Protein 1W99 (pdb70)

Secondary structure (DSSP, 8-state):
-----TT-TTS--SSHHHHHHHHHHHHHHHHHHHHHHHHHHHHHHHHHHHHHSTT-HHHHHHHHHHHHHHHHHHHHHHHHHHSSTT-TTTTHHHHHHHHHHHHHHHHHHHHTHHHH-SS--THHHHHHHHHHHHHHHHHHHHHHHHHHHHHHHTSTT--HHHHHHHHHHHIIIIIHHHTTGGGG-TTTSPPPSS-TT--PPPP---EEEEEE--SS--S-HHHHHHHHSPPS---EEEEEEEEEEE-SSGGG--EEEEEEEEEETT--PPEE---EE--STTEEEEEEEE--S-EEEEEEEEEETTEEEEEEEEEEETTS-EEEEE---SSPPSSEEEEEEE-BS-TTSTT---TTTB-EEEEEEEEEEEETTEEEEEEEEEETTS-TT-EE-SSSPEEEEGGG-SEE-TTEEEE---SSSSS-EEEE-BSSS-B--EEEEEEE---SSS-EEEEEEEEEEESS--EEEEEEEETTEEEEEEEE-------GGGPPPS---GGG-EEEEEE-SSS-EEE-TT-EEEEEEEESS--TT--EEEEEEEEEE--HHHHHH-

Solvent-accessible surface area: 24661 Å² total; per-residue (Å²): 175,29,135,147,32,79,4,8,54,74,16,91,37,75,58,121,136,47,30,78,71,10,27,138,17,72,89,34,4,91,55,62,18,92,64,0,90,71,64,34,88,70,11,68,86,73,29,64,38,1,90,179,84,46,133,37,107,81,75,44,73,34,0,51,67,4,17,85,97,0,19,58,50,0,51,96,5,0,55,87,1,12,97,44,127,38,47,18,3,13,5,0,20,27,0,0,70,0,1,16,43,1,0,54,8,4,8,29,2,22,49,6,18,102,86,20,32,157,90,140,93,63,6,77,134,45,35,83,40,5,40,104,34,5,74,60,0,6,50,27,1,28,62,39,21,56,88,0,11,60,64,11,107,119,126,92,138,12,52,2,59,63,6,3,49,4,46,37,48,0,13,61,58,0,18,13,18,2,4,44,3,4,2,3,8,16,122,64,5,80,23,44,155,165,44,34,111,114,66,11,55,5,6,18,11,32,31,6,23,9,9,10,18,27,103,115,10,125,58,61,14,78,38,0,39,72,24,0,15,36,124,68,50,14,7,4,28,20,92,30,0,2,0,23,0,10,35,86,119,114,79,60,42,1,0,3,0,0,50,0,0,23,9,54,0,39,33,130,50,93,50,90,15,51,78,50,37,49,47,51,194,10,8,75,82,52,34,110,24,145,9,118,16,64,3,14,24,0,1,0,8,0,0,54,99,82,32,0,45,0,11,61,0,14,0,55,21,69,76,65,68,94,15,32,0,59,0,93,19,75,97,102,24,164,34,66,99,69,42,52,20,2,23,25,102,50,160,126,46,82,80,82,0,61,62,133,26,31,25,3,11,5,2,8,1,22,5,20,65,44,95,136,10,7,3,14,0,1,0,2,0,4,33,104,52,7,23,71,68,2,67,0,70,40,113,39,20,3,5,1,11,0,4,1,0,27,83,44,26,96,14,8,92,12,11,128,7,16,22,8,10,8,13,35,0,0,0,0,27,9,89,50,134,67,9,0,70,0,40,0,37,0,55,3,14,138,20,157,60,122,78,79,33,1,2,0,20,0,8,1,0,0,22,26,97,6,58,1,61,0,22,3,44,10,126,76,87,70,92,52,40,78,38,46,4,76,54,12,12,92,46,110,135,63,114,40,6,102,68,2,97,25,99,20,9,94,36,49,58,14,6,49,14,126,92,8,0,118,0,18,29,73,56,74,0,26,0,3,0,38,4,83,141,12,81,73,93,27,13,0,0,0,5,6,0,0,0,17,17,39,68,120,44,41,80,102,142,93

Foldseek 3Di:
DADDDLQLVLAPPPDPVRSVVVSVVVVVLVVLVVVLVVLVVQLVVLVVVCVVPVPPPVSLVSNVVSLVVSLVSLVVSLCVQCPPPSCVRVSLLVSLVSLLVNLLSLLVCLLCVQSSDPVGPPCVVSLVVSVVSLQVSVVSLLVSLVVSLVCQQPDVLRALQSSLVSVQVSCVRHLVSLQCSVQSNCLVFPAFPVDRVDTADAFQQAKGKDKFDQPPDSDHNVRCCPQFDDDFAQRKAFFKKWWKWQAPDQQLTFTFKMKTWIAFFPDPDIDIGDIFGDCDPSIGTDDMDTQPAWFAKKKWKFAVVVTQLTAKMWTQGLVGDIDMDGSNRPPDDPRIDMGMAHPFPDPVQGRDHDSPTGFWTWGDKHWHDPDVSGTMIMTIIGTPSDDSAQEDDQRGKHKFFLSSFRDKDPQKDWDFEQSNNSTIWIKWADPQPFTIKTKHKHWYAADDDQWFFKWKKFWKAKQAFFKKWKWKDFPNDIDIFIDTDHHLDDDPVLDPDNHDGPSRIDMDIRAALVRTDIGGHGTIMMIMMTTDSDGRSIMMMTGIMIIGGRDPVRNVSD

B-factor: mean 27.22, std 11.44, range [9.84, 88.07]

CATH classification: 1.20.190.10 (+2 more: 2.60.120.260, 2.100.10.10)

Radius of gyration: 25.68 Å; Cα contacts (8 Å, |Δi|>4): 1258; chains: 1; bounding box: 57×52×69 Å

Structure (mmCIF, N/CA/C/O backbone):
data_1W99
#
_entry.id   1W99
#
_cell.length_a   185.800
_cell.length_b   185.800
_cell.length_c   187.900
_cell.angle_alpha   90.00
_cell.angle_beta   90.00
_cell.angle_gamma   120.00
#
_symmetry.space_group_name_H-M   'H 3 2'
#
loop_
_entity.id
_entity.type
_entity.pdbx_description
1 polymer 'PESTICIDIAL CRYSTAL PROTEIN CRY4BA'
2 non-polymer 'BROMIDE ION'
3 non-polymer 'HEXAETHYLENE GLYCOL'
4 water water
#
loop_
_atom_site.group_PDB
_atom_site.id
_atom_site.type_symbol
_atom_site.label_atom_id
_atom_site.label_alt_id
_atom_site.label_comp_id
_atom_site.label_asym_id
_atom_site.label_entity_id
_atom_site.label_seq_id
_atom_site.pdbx_PDB_ins_code
_atom_site.Cartn_x
_atom_site.Cartn_y
_atom_site.Cartn_z
_atom_site.occupancy
_atom_site.B_iso_or_equiv
_atom_site.auth_seq_id
_atom_site.auth_comp_id
_atom_site.auth_asym_id
_atom_site.auth_atom_id
_atom_site.pdbx_PDB_model_num
ATOM 1 N N . THR A 1 1 ? 7.730 114.857 44.154 1.00 68.55 84 THR A N 1
ATOM 2 C CA . THR A 1 1 ? 9.203 114.826 44.387 1.00 68.42 84 THR A CA 1
ATOM 3 C C . THR A 1 1 ? 9.531 114.477 45.839 1.00 67.91 84 THR A C 1
ATOM 4 O O . THR A 1 1 ? 9.991 115.323 46.605 1.00 67.73 84 THR A O 1
ATOM 8 N N . PRO A 1 2 ? 9.288 113.217 46.236 1.00 67.42 85 PRO A N 1
ATOM 9 C CA . PRO A 1 2 ? 9.555 112.744 47.599 1.00 66.83 85 PRO A CA 1
ATOM 10 C C . PRO A 1 2 ? 11.040 112.812 47.943 1.00 65.97 85 PRO A C 1
ATOM 11 O O . PRO A 1 2 ? 11.895 112.584 47.086 1.00 65.62 85 PRO A O 1
ATOM 15 N N . GLU A 1 3 ? 11.340 113.121 49.200 1.00 65.02 86 GLU A N 1
ATOM 16 C CA . GLU A 1 3 ? 12.722 113.208 49.655 1.00 63.81 86 GLU A CA 1
ATOM 17 C C . GLU A 1 3 ? 13.317 111.814 49.824 1.00 61.59 86 GLU A C 1
ATOM 18 O O . GLU A 1 3 ? 12.628 110.879 50.231 1.00 61.98 86 GLU A O 1
ATOM 24 N N . ARG A 1 4 ? 14.602 111.687 49.512 1.00 58.54 87 ARG A N 1
ATOM 25 C CA . ARG A 1 4 ? 15.303 110.413 49.616 1.00 55.20 87 ARG A CA 1
ATOM 26 C C . ARG A 1 4 ? 16.399 110.464 50.678 1.00 51.69 87 ARG A C 1
ATOM 27 O O . ARG A 1 4 ? 17.169 111.424 50.741 1.00 51.80 87 ARG A O 1
ATOM 35 N N . VAL A 1 5 ? 16.464 109.430 51.513 1.00 46.55 88 VAL A N 1
ATOM 36 C CA . VAL A 1 5 ? 17.475 109.363 52.564 1.00 41.35 88 VAL A CA 1
ATOM 37 C C . VAL A 1 5 ? 18.356 108.123 52.390 1.00 38.01 88 VAL A C 1
ATOM 38 O O . VAL A 1 5 ? 17.899 107.082 51.913 1.00 35.50 88 VAL A O 1
ATOM 42 N N . TRP A 1 6 ? 19.620 108.248 52.785 1.00 33.51 89 TRP A N 1
ATOM 43 C CA . TRP A 1 6 ? 20.601 107.172 52.654 1.00 31.56 89 TRP A CA 1
ATOM 44 C C . TRP A 1 6 ? 20.176 105.784 53.127 1.00 30.43 89 TRP A C 1
ATOM 45 O O . TRP A 1 6 ? 20.626 104.778 52.571 1.00 30.20 89 TRP A O 1
ATOM 56 N N . ASN A 1 7 ? 19.321 105.716 54.144 1.00 28.09 90 ASN A N 1
ATOM 57 C CA . ASN A 1 7 ? 18.905 104.419 54.671 1.00 27.24 90 ASN A CA 1
ATOM 58 C C . ASN A 1 7 ? 17.475 103.989 54.348 1.00 27.20 90 ASN A C 1
ATOM 59 O O . ASN A 1 7 ? 16.858 103.251 55.119 1.00 26.23 90 ASN A O 1
ATOM 64 N N . ASP A 1 8 ? 16.953 104.427 53.206 1.00 27.17 91 ASP A N 1
ATOM 65 C CA . ASP A 1 8 ? 15.594 104.052 52.823 1.00 27.45 91 ASP A CA 1
ATOM 66 C C . ASP A 1 8 ? 15.573 102.950 51.767 1.00 27.64 91 ASP A C 1
ATOM 67 O O . ASP A 1 8 ? 14.506 102.584 51.275 1.00 26.55 91 ASP A O 1
ATOM 72 N N . PHE A 1 9 ? 16.742 102.406 51.433 1.00 27.61 92 PHE A N 1
ATOM 73 C CA . PHE A 1 9 ? 16.817 101.387 50.390 1.00 27.78 92 PHE A CA 1
ATOM 74 C C . PHE A 1 9 ? 16.108 100.059 50.634 1.00 28.94 92 PHE A C 1
ATOM 75 O O . PHE A 1 9 ? 15.951 99.267 49.701 1.00 29.41 92 PHE A O 1
ATOM 83 N N . MET A 1 10 ? 15.670 99.802 51.864 1.00 28.35 93 MET A N 1
ATOM 84 C CA . MET A 1 10 ? 14.958 98.559 52.137 1.00 28.82 93 MET A CA 1
ATOM 85 C C . MET A 1 10 ? 13.448 98.738 51.980 1.00 29.98 93 MET A C 1
ATOM 86 O O . MET A 1 10 ? 12.686 97.776 52.087 1.00 29.60 93 MET A O 1
ATOM 91 N N . THR A 1 11 ? 13.022 99.973 51.729 1.00 30.19 94 THR A N 1
ATOM 92 C CA . THR A 1 11 ? 11.605 100.256 51.505 1.00 31.47 94 THR A CA 1
ATOM 93 C C . THR A 1 11 ? 11.434 100.209 49.990 1.00 33.12 94 THR A C 1
ATOM 94 O O . THR A 1 11 ? 12.425 100.144 49.261 1.00 33.05 94 THR A O 1
ATOM 98 N N . ASN A 1 12 ? 10.195 100.235 49.508 1.00 34.46 95 ASN A N 1
ATOM 99 C CA . ASN A 1 12 ? 9.967 100.210 48.068 1.00 36.49 95 ASN A CA 1
ATOM 100 C C . ASN A 1 12 ? 10.206 101.617 47.533 1.00 37.12 95 ASN A C 1
ATOM 101 O O . ASN A 1 12 ? 9.391 102.518 47.739 1.00 37.03 95 ASN A O 1
ATOM 106 N N . THR A 1 13 ? 11.329 101.802 46.847 1.00 36.59 96 THR A N 1
ATOM 107 C CA . THR A 1 13 ? 11.688 103.104 46.303 1.00 37.66 96 THR A CA 1
ATOM 108 C C . THR A 1 13 ? 11.580 103.147 44.781 1.00 38.04 96 THR A C 1
ATOM 109 O O . THR A 1 13 ? 12.002 104.115 44.148 1.00 38.20 96 THR A O 1
ATOM 113 N N . GLY A 1 14 ? 11.009 102.096 44.202 1.00 38.49 97 GLY A N 1
ATOM 114 C CA . GLY A 1 14 ? 10.876 102.029 42.759 1.00 38.35 97 GLY A CA 1
ATOM 115 C C . GLY A 1 14 ? 9.794 102.905 42.155 1.00 37.65 97 GLY A C 1
ATOM 116 O O . GLY A 1 14 ? 9.788 103.128 40.943 1.00 38.62 97 GLY A O 1
ATOM 117 N N . ASN A 1 15 ? 8.880 103.408 42.981 1.00 35.33 98 ASN A N 1
ATOM 118 C CA . ASN A 1 15 ? 7.805 104.249 42.469 1.00 32.50 98 ASN A CA 1
ATOM 119 C C . ASN A 1 15 ? 7.476 105.436 43.370 1.00 31.20 98 ASN A C 1
ATOM 120 O O . ASN A 1 15 ? 7.785 105.437 44.565 1.00 29.93 98 ASN A O 1
ATOM 125 N N A LEU A 1 16 ? 6.843 106.448 42.788 0.50 30.00 99 LEU A N 1
ATOM 126 N N B LEU A 1 16 ? 6.833 106.436 42.776 0.50 29.81 99 LEU A N 1
ATOM 127 C CA A LEU A 1 16 ? 6.485 107.658 43.519 0.50 29.45 99 LEU A CA 1
ATOM 128 C CA B LEU A 1 16 ? 6.451 107.664 43.465 0.50 29.24 99 LEU A CA 1
ATOM 129 C C A LEU A 1 16 ? 5.480 107.427 44.642 0.50 28.37 99 LEU A C 1
ATOM 130 C C B LEU A 1 16 ? 5.470 107.442 44.616 0.50 28.13 99 LEU A C 1
ATOM 131 O O A LEU A 1 16 ? 5.550 108.077 45.686 0.50 27.12 99 LEU A O 1
ATOM 132 O O B LEU A 1 16 ? 5.553 108.106 45.651 0.50 26.76 99 LEU A O 1
ATOM 141 N N . ILE A 1 17 ? 4.543 106.509 44.434 1.00 27.12 100 ILE A N 1
ATOM 142 C CA . ILE A 1 17 ? 3.546 106.225 45.455 1.00 26.48 100 ILE A CA 1
ATOM 143 C C . ILE A 1 17 ? 4.185 105.740 46.753 1.00 24.73 100 ILE A C 1
ATOM 144 O O . ILE A 1 17 ? 3.938 106.300 47.820 1.00 23.09 100 ILE A O 1
ATOM 149 N N . ASP A 1 18 ? 5.014 104.706 46.668 1.00 23.20 101 ASP A N 1
ATOM 150 C CA . ASP A 1 18 ? 5.661 104.185 47.864 1.00 23.96 101 ASP A CA 1
ATOM 151 C C . ASP A 1 18 ? 6.602 105.205 48.490 1.00 23.66 101 ASP A C 1
ATOM 152 O O . ASP A 1 18 ? 6.690 105.303 49.713 1.00 23.57 101 ASP A O 1
ATOM 157 N N . GLN A 1 19 ? 7.305 105.965 47.656 1.00 23.10 102 GLN A N 1
ATOM 158 C CA . GLN A 1 19 ? 8.219 106.981 48.160 1.00 23.50 102 GLN A CA 1
ATOM 159 C C . GLN A 1 19 ? 7.461 108.043 48.954 1.00 23.46 102 GLN A C 1
ATOM 160 O O . GLN A 1 19 ? 7.964 108.568 49.947 1.00 23.03 102 GLN A O 1
ATOM 166 N N . THR A 1 20 ? 6.248 108.356 48.514 1.00 22.57 103 THR A N 1
ATOM 167 C CA . THR A 1 20 ? 5.450 109.366 49.195 1.00 22.06 103 THR A CA 1
ATOM 168 C C . THR A 1 20 ? 4.979 108.866 50.553 1.00 20.85 103 THR A C 1
ATOM 169 O O . THR A 1 20 ? 4.942 109.625 51.522 1.00 21.15 103 THR A O 1
ATOM 173 N N . VAL A 1 21 ? 4.619 107.590 50.629 1.00 20.30 104 VAL A N 1
ATOM 174 C CA . VAL A 1 21 ? 4.183 107.021 51.896 1.00 20.58 104 VAL A CA 1
ATOM 175 C C . VAL A 1 21 ? 5.379 106.974 52.844 1.00 19.66 104 VAL A C 1
ATOM 176 O O . VAL A 1 21 ? 5.256 107.254 54.036 1.00 19.67 104 VAL A O 1
ATOM 180 N N . THR A 1 22 ? 6.545 106.627 52.308 1.00 19.99 105 THR A N 1
ATOM 181 C CA . THR A 1 22 ? 7.747 106.566 53.126 1.00 19.88 105 THR A CA 1
ATOM 182 C C . THR A 1 22 ? 8.067 107.949 53.688 1.00 20.69 105 THR A C 1
ATOM 183 O O . THR A 1 22 ? 8.513 108.075 54.828 1.00 19.92 105 THR A O 1
ATOM 187 N N . ALA A 1 23 ? 7.831 108.985 52.888 1.00 20.65 106 ALA A N 1
ATOM 188 C CA . ALA A 1 23 ? 8.091 110.352 53.330 1.00 21.12 106 ALA A CA 1
ATOM 189 C C . ALA A 1 23 ? 7.177 110.672 54.509 1.00 20.73 106 ALA A C 1
ATOM 190 O O . ALA A 1 23 ? 7.582 111.346 55.457 1.00 19.36 106 ALA A O 1
ATOM 192 N N . TYR A 1 24 ? 5.941 110.184 54.452 1.00 19.85 107 TYR A N 1
ATOM 193 C CA . TYR A 1 24 ? 5.005 110.420 55.543 1.00 19.26 107 TYR A CA 1
ATOM 194 C C . TYR A 1 24 ? 5.471 109.705 56.813 1.00 19.44 107 TYR A C 1
ATOM 195 O O . TYR A 1 24 ? 5.393 110.254 57.913 1.00 18.01 107 TYR A O 1
ATOM 204 N N . VAL A 1 25 ? 5.946 108.472 56.662 1.00 18.75 108 VAL A N 1
ATOM 205 C CA . VAL A 1 25 ? 6.422 107.711 57.810 1.00 18.36 108 VAL A CA 1
ATOM 206 C C . VAL A 1 25 ? 7.514 108.487 58.537 1.00 17.35 108 VAL A C 1
ATOM 207 O O . VAL A 1 25 ? 7.549 108.524 59.766 1.00 17.39 108 VAL A O 1
ATOM 211 N N . ARG A 1 26 ? 8.403 109.111 57.771 1.00 18.13 109 ARG A N 1
ATOM 212 C CA . ARG A 1 26 ? 9.492 109.887 58.353 1.00 19.04 109 ARG A CA 1
ATOM 213 C C . ARG A 1 26 ? 8.954 111.120 59.074 1.00 18.82 109 ARG A C 1
ATOM 214 O O . ARG A 1 26 ? 9.415 111.470 60.156 1.00 17.39 109 ARG A O 1
ATOM 222 N N . THR A 1 27 ? 7.974 111.773 58.462 1.00 17.84 110 THR A N 1
ATOM 223 C CA . THR A 1 27 ? 7.381 112.974 59.039 1.00 18.92 110 THR A CA 1
ATOM 224 C C . THR A 1 27 ? 6.641 112.654 60.333 1.00 18.06 110 THR A C 1
ATOM 225 O O . THR A 1 27 ? 6.735 113.394 61.316 1.00 17.46 110 THR A O 1
ATOM 229 N N . ASP A 1 28 ? 5.908 111.549 60.337 1.00 17.21 111 ASP A N 1
ATOM 230 C CA . ASP A 1 28 ? 5.188 111.138 61.533 1.00 17.38 111 ASP A CA 1
ATOM 231 C C . ASP A 1 28 ? 6.189 110.750 62.622 1.00 17.01 111 ASP A C 1
ATOM 232 O O . ASP A 1 28 ? 5.997 111.060 63.796 1.00 15.58 111 ASP A O 1
ATOM 237 N N . ALA A 1 29 ? 7.270 110.084 62.231 1.00 17.04 112 ALA A N 1
ATOM 238 C CA . ALA A 1 29 ? 8.283 109.681 63.202 1.00 15.93 112 ALA A CA 1
ATOM 239 C C . ALA A 1 29 ? 8.891 110.908 63.886 1.00 16.28 112 ALA A C 1
ATOM 240 O O . ALA A 1 29 ? 9.118 110.902 65.096 1.00 16.59 112 ALA A O 1
ATOM 242 N N . ASN A 1 30 ? 9.164 111.957 63.117 1.00 16.38 113 ASN A N 1
ATOM 243 C CA . ASN A 1 30 ? 9.731 113.161 63.711 1.00 17.48 113 ASN A CA 1
ATOM 244 C C . ASN A 1 30 ? 8.740 113.793 64.681 1.00 17.09 113 ASN A C 1
ATOM 245 O O . ASN A 1 30 ? 9.134 114.317 65.723 1.00 17.27 113 ASN A O 1
ATOM 250 N N . ALA A 1 31 ? 7.453 113.742 64.347 1.00 16.80 114 ALA A N 1
ATOM 251 C CA . ALA A 1 31 ? 6.439 114.307 65.233 1.00 15.95 114 ALA A CA 1
ATOM 252 C C . ALA A 1 31 ? 6.407 113.505 66.532 1.00 16.15 114 ALA A C 1
ATOM 253 O O . ALA A 1 31 ? 6.293 114.071 67.617 1.00 16.04 114 ALA A O 1
ATOM 255 N N . LYS A 1 32 ? 6.513 112.182 66.422 1.00 16.18 115 LYS A N 1
ATOM 256 C CA . LYS A 1 32 ? 6.520 111.338 67.609 1.00 16.03 115 LYS A CA 1
ATOM 257 C C . LYS A 1 32 ? 7.740 111.661 68.473 1.00 17.30 115 LYS A C 1
ATOM 258 O O . LYS A 1 32 ? 7.665 111.619 69.696 1.00 15.77 115 LYS A O 1
ATOM 264 N N . MET A 1 33 ? 8.864 111.989 67.840 1.00 17.88 116 MET A N 1
ATOM 265 C CA . MET A 1 33 ? 10.065 112.319 68.602 1.00 18.77 116 MET A CA 1
ATOM 266 C C . MET A 1 33 ? 9.886 113.659 69.317 1.00 17.19 116 MET A C 1
ATOM 267 O O . MET A 1 33 ? 10.368 113.839 70.432 1.00 17.16 116 MET A O 1
ATOM 272 N N . THR A 1 34 ? 9.192 114.599 68.678 1.00 17.03 117 THR A N 1
ATOM 273 C CA . THR A 1 34 ? 8.951 115.894 69.309 1.00 16.97 117 THR A CA 1
ATOM 274 C C . THR A 1 34 ? 8.074 115.687 70.545 1.00 17.23 117 THR A C 1
ATOM 275 O O . THR A 1 34 ? 8.235 116.374 71.556 1.00 16.96 117 THR A O 1
ATOM 279 N N . VAL A 1 35 ? 7.150 114.731 70.466 1.00 16.85 118 VAL A N 1
ATOM 280 C CA . VAL A 1 35 ? 6.289 114.410 71.603 1.00 16.24 118 VAL A CA 1
ATOM 281 C C . VAL A 1 35 ? 7.169 113.817 72.713 1.00 17.13 118 VAL A C 1
ATOM 282 O O . VAL A 1 35 ? 7.042 114.172 73.880 1.00 16.79 118 VAL A O 1
ATOM 286 N N . VAL A 1 36 ? 8.064 112.910 72.332 1.00 17.63 119 VAL A N 1
ATOM 287 C CA . VAL A 1 36 ? 8.988 112.295 73.280 1.00 17.26 119 VAL A CA 1
ATOM 288 C C . VAL A 1 36 ? 9.789 113.374 74.004 1.00 17.11 119 VAL A C 1
ATOM 289 O O . VAL A 1 36 ? 9.933 113.345 75.225 1.00 17.23 119 VAL A O 1
ATOM 293 N N . LYS A 1 37 ? 10.312 114.329 73.245 1.00 16.97 120 LYS A N 1
ATOM 294 C CA . LYS A 1 37 ? 11.099 115.396 73.847 1.00 18.56 120 LYS A CA 1
ATOM 295 C C . LYS A 1 37 ? 10.260 116.262 74.782 1.00 19.11 120 LYS A C 1
ATOM 296 O O . LYS A 1 37 ? 10.766 116.762 75.788 1.00 17.59 120 LYS A O 1
ATOM 302 N N . ASP A 1 38 ? 8.980 116.442 74.467 1.00 17.26 121 ASP A N 1
ATOM 303 C CA . ASP A 1 38 ? 8.138 117.238 75.354 1.00 17.32 121 ASP A CA 1
ATOM 304 C C . ASP A 1 38 ? 7.918 116.483 76.664 1.00 18.21 121 ASP A C 1
ATOM 305 O O . ASP A 1 38 ? 7.869 117.092 77.732 1.00 17.44 121 ASP A O 1
ATOM 310 N N . TYR A 1 39 ? 7.779 115.158 76.586 1.00 17.02 122 TYR A N 1
ATOM 311 C CA . TYR A 1 39 ? 7.603 114.359 77.797 1.00 17.21 122 TYR A CA 1
ATOM 312 C C . TYR A 1 39 ? 8.870 114.461 78.634 1.00 17.88 122 TYR A C 1
ATOM 313 O O . TYR A 1 39 ? 8.814 114.497 79.864 1.00 18.80 122 TYR A O 1
ATOM 322 N N . LEU A 1 40 ? 10.016 114.497 77.962 1.00 17.54 123 LEU A N 1
ATOM 323 C CA . LEU A 1 40 ? 11.287 114.616 78.669 1.00 19.26 123 LEU A CA 1
ATOM 324 C C . LEU A 1 40 ? 11.389 115.992 79.324 1.00 20.55 123 LEU A C 1
ATOM 325 O O . LEU A 1 40 ? 11.873 116.114 80.451 1.00 21.52 123 LEU A O 1
ATOM 330 N N A ASP A 1 41 ? 10.932 117.026 78.620 0.50 20.83 124 ASP A N 1
ATOM 331 N N B ASP A 1 41 ? 10.923 117.018 78.616 0.50 21.18 124 ASP A N 1
ATOM 332 C CA A ASP A 1 41 ? 10.972 118.382 79.165 0.50 21.33 124 ASP A CA 1
ATOM 333 C CA B ASP A 1 41 ? 10.961 118.382 79.132 0.50 22.27 124 ASP A CA 1
ATOM 334 C C A ASP A 1 41 ? 10.146 118.455 80.436 0.50 21.22 124 ASP A C 1
ATOM 335 C C B ASP A 1 41 ? 10.134 118.481 80.408 0.50 21.64 124 ASP A C 1
ATOM 336 O O A ASP A 1 41 ? 10.557 119.063 81.425 0.50 20.80 124 ASP A O 1
ATOM 337 O O B ASP A 1 41 ? 10.537 119.129 81.375 0.50 21.24 124 ASP A O 1
ATOM 346 N N . GLN A 1 42 ? 8.971 117.837 80.402 1.00 20.97 125 GLN A N 1
ATOM 347 C CA . GLN A 1 42 ? 8.089 117.843 81.557 1.00 20.38 125 GLN A CA 1
ATOM 348 C C . GLN A 1 42 ? 8.773 117.151 82.722 1.00 21.92 125 GLN A C 1
ATOM 349 O O . GLN A 1 42 ? 8.693 117.610 83.864 1.00 22.63 125 GLN A O 1
ATOM 355 N N . TYR A 1 43 ? 9.451 116.045 82.431 1.00 20.82 126 TYR A N 1
ATOM 356 C CA . TYR A 1 43 ? 10.160 115.315 83.475 1.00 21.95 126 TYR A CA 1
ATOM 357 C C . TYR A 1 43 ? 11.250 116.190 84.090 1.00 22.02 126 TYR A C 1
ATOM 358 O O . TYR A 1 43 ? 11.327 116.338 85.312 1.00 23.81 126 TYR A O 1
ATOM 367 N N . THR A 1 44 ? 12.089 116.767 83.237 1.00 24.51 127 THR A N 1
ATOM 368 C CA . THR A 1 44 ? 13.191 117.611 83.694 1.00 26.11 127 THR A CA 1
ATOM 369 C C . THR A 1 44 ? 12.724 118.783 84.547 1.00 27.55 127 THR A C 1
ATOM 370 O O . THR A 1 44 ? 13.321 119.087 85.582 1.00 28.17 127 THR A O 1
ATOM 374 N N . THR A 1 45 ? 11.656 119.441 84.115 1.00 26.53 128 THR A N 1
ATOM 375 C CA . THR A 1 45 ? 11.124 120.572 84.858 1.00 27.56 128 THR A CA 1
ATOM 376 C C . THR A 1 45 ? 10.704 120.151 86.261 1.00 27.26 128 THR A C 1
ATOM 377 O O . THR A 1 45 ? 11.042 120.811 87.244 1.00 27.79 128 THR A O 1
ATOM 381 N N . LYS A 1 46 ? 9.971 119.047 86.354 1.00 25.88 129 LYS A N 1
ATOM 382 C CA . LYS A 1 46 ? 9.517 118.564 87.648 1.00 27.02 129 LYS A CA 1
ATOM 383 C C . LYS A 1 46 ? 10.673 118.008 88.473 1.00 26.36 129 LYS A C 1
ATOM 384 O O . LYS A 1 46 ? 10.663 118.098 89.701 1.00 27.93 129 LYS A O 1
ATOM 390 N N . PHE A 1 47 ? 11.674 117.449 87.802 1.00 26.86 130 PHE A N 1
ATOM 391 C CA . PHE A 1 47 ? 12.834 116.912 88.503 1.00 28.49 130 PHE A CA 1
ATOM 392 C C . PHE A 1 47 ? 13.591 118.062 89.164 1.00 30.37 130 PHE A C 1
ATOM 393 O O . PHE A 1 47 ? 13.928 117.998 90.347 1.00 29.62 130 PHE A O 1
ATOM 401 N N . ASN A 1 48 ? 13.858 119.113 88.393 1.00 30.01 131 ASN A N 1
ATOM 402 C CA . ASN A 1 48 ? 14.577 120.268 88.921 1.00 32.27 131 ASN A CA 1
ATOM 403 C C . ASN A 1 48 ? 13.841 120.882 90.106 1.00 33.02 131 ASN A C 1
ATOM 404 O O . ASN A 1 48 ? 14.462 121.282 91.092 1.00 33.84 131 ASN A O 1
ATOM 409 N N . THR A 1 49 ? 12.518 120.956 90.007 1.00 32.65 132 THR A N 1
ATOM 410 C CA . THR A 1 49 ? 11.709 121.517 91.081 1.00 33.61 132 THR A CA 1
ATOM 411 C C . THR A 1 49 ? 11.864 120.685 92.349 1.00 34.11 132 THR A C 1
ATOM 412 O O . THR A 1 49 ? 12.029 121.226 93.443 1.00 34.28 132 THR A O 1
ATOM 416 N N . TRP A 1 50 ? 11.809 119.366 92.196 1.00 33.27 133 TRP A N 1
ATOM 417 C CA . TRP A 1 50 ? 11.951 118.466 93.332 1.00 34.05 133 TRP A CA 1
ATOM 418 C C . TRP A 1 50 ? 13.336 118.576 93.969 1.00 35.69 133 TRP A C 1
ATOM 419 O O . TRP A 1 50 ? 13.463 118.612 95.194 1.00 36.21 133 TRP A O 1
ATOM 430 N N . LYS A 1 51 ? 14.372 118.625 93.136 1.00 37.89 134 LYS A N 1
ATOM 431 C CA . LYS A 1 51 ? 15.744 118.726 93.628 1.00 40.58 134 LYS A CA 1
ATOM 432 C C . LYS A 1 51 ? 15.960 119.944 94.520 1.00 41.44 134 LYS A C 1
ATOM 433 O O . LYS A 1 51 ? 16.698 119.876 95.503 1.00 40.94 134 LYS A O 1
ATOM 439 N N . ARG A 1 52 ? 15.321 121.057 94.175 1.00 42.08 135 ARG A N 1
ATOM 440 C CA . ARG A 1 52 ? 15.459 122.278 94.959 1.00 43.80 135 ARG A CA 1
ATOM 441 C C . ARG A 1 52 ? 14.794 122.173 96.330 1.00 43.65 135 ARG A C 1
ATOM 442 O O . ARG A 1 52 ? 15.170 122.882 97.263 1.00 43.92 135 ARG A O 1
ATOM 450 N N . GLU A 1 53 ? 13.811 121.286 96.450 1.00 42.81 136 GLU A N 1
ATOM 451 C CA . GLU A 1 53 ? 13.102 121.094 97.714 1.00 42.69 136 GLU A CA 1
ATOM 452 C C . GLU A 1 53 ? 12.678 119.627 97.826 1.00 42.22 136 GLU A C 1
ATOM 453 O O . GLU A 1 53 ? 11.489 119.308 97.817 1.00 40.88 136 GLU A O 1
ATOM 459 N N . PRO A 1 54 ? 13.660 118.718 97.948 1.00 42.56 137 PRO A N 1
ATOM 460 C CA . PRO A 1 54 ? 13.515 117.261 98.062 1.00 42.71 137 PRO A CA 1
ATOM 461 C C . PRO A 1 54 ? 12.465 116.747 99.044 1.00 42.76 137 PRO A C 1
ATOM 462 O O . PRO A 1 54 ? 11.834 115.716 98.802 1.00 42.24 137 PRO A O 1
ATOM 466 N N . ASN A 1 55 ? 12.279 117.459 100.150 1.00 43.36 138 ASN A N 1
ATOM 467 C CA . ASN A 1 55 ? 11.318 117.039 101.164 1.00 43.34 138 ASN A CA 1
ATOM 468 C C . ASN A 1 55 ? 9.871 117.419 100.864 1.00 42.96 138 ASN A C 1
ATOM 469 O O . ASN A 1 55 ? 8.956 116.997 101.573 1.00 42.61 138 ASN A O 1
ATOM 474 N N . ASN A 1 56 ? 9.660 118.213 99.819 1.00 41.65 139 ASN A N 1
ATOM 475 C CA . ASN A 1 56 ? 8.308 118.618 99.452 1.00 41.07 139 ASN A CA 1
ATOM 476 C C . ASN A 1 56 ? 7.586 117.407 98.864 1.00 40.96 139 ASN A C 1
ATOM 477 O O . ASN A 1 56 ? 7.906 116.955 97.764 1.00 40.13 139 ASN A O 1
ATOM 482 N N . GLN A 1 57 ? 6.618 116.884 99.608 1.00 40.01 140 GLN A N 1
ATOM 483 C CA . GLN A 1 57 ? 5.860 115.710 99.184 1.00 39.70 140 GLN A CA 1
ATOM 484 C C . GLN A 1 57 ? 5.171 115.903 97.831 1.00 37.97 140 GLN A C 1
ATOM 485 O O . GLN A 1 57 ? 5.096 114.974 97.025 1.00 36.48 140 GLN A O 1
ATOM 491 N N . SER A 1 58 ? 4.667 117.107 97.586 1.00 35.74 141 SER A N 1
ATOM 492 C CA . SER A 1 58 ? 3.992 117.399 96.327 1.00 35.28 141 SER A CA 1
ATOM 493 C C . SER A 1 58 ? 4.957 117.337 95.148 1.00 34.03 141 SER A C 1
ATOM 494 O O . SER A 1 58 ? 4.609 116.828 94.082 1.00 33.52 141 SER A O 1
ATOM 497 N N . TYR A 1 59 ? 6.164 117.861 95.340 1.00 32.72 142 TYR A N 1
ATOM 498 C CA . TYR A 1 59 ? 7.175 117.846 94.285 1.00 31.73 142 TYR A CA 1
ATOM 499 C C . TYR A 1 59 ? 7.616 116.414 94.027 1.00 31.53 142 TYR A C 1
ATOM 500 O O . TYR A 1 59 ? 7.804 116.006 92.881 1.00 30.20 142 TYR A O 1
ATOM 509 N N . ARG A 1 60 ? 7.791 115.658 95.104 1.00 30.76 143 ARG A N 1
ATOM 510 C CA . ARG A 1 60 ? 8.215 114.271 94.992 1.00 31.54 143 ARG A CA 1
ATOM 511 C C . ARG A 1 60 ? 7.185 113.474 94.202 1.00 30.57 143 ARG A C 1
ATOM 512 O O . ARG A 1 60 ? 7.528 112.759 93.262 1.00 30.28 143 ARG A O 1
ATOM 520 N N . THR A 1 61 ? 5.917 113.606 94.576 1.00 29.33 144 THR A N 1
ATOM 521 C CA . THR A 1 61 ? 4.853 112.890 93.885 1.00 28.48 144 THR A CA 1
ATOM 522 C C . THR A 1 61 ? 4.788 113.289 92.412 1.00 26.85 144 THR A C 1
ATOM 523 O O . THR A 1 61 ? 4.618 112.439 91.539 1.00 27.07 144 THR A O 1
ATOM 527 N N . ALA A 1 62 ? 4.937 114.581 92.139 1.00 24.98 145 ALA A N 1
ATOM 528 C CA . ALA A 1 62 ? 4.878 115.074 90.769 1.00 24.05 145 ALA A CA 1
ATOM 529 C C . ALA A 1 62 ? 5.974 114.495 89.878 1.00 23.85 145 ALA A C 1
ATOM 530 O O . ALA A 1 62 ? 5.706 114.085 88.747 1.00 22.82 145 ALA A O 1
ATOM 532 N N . VAL A 1 63 ? 7.208 114.460 90.374 1.00 23.64 146 VAL A N 1
ATOM 533 C CA . VAL A 1 63 ? 8.301 113.929 89.562 1.00 23.18 146 VAL A CA 1
ATOM 534 C C . VAL A 1 63 ? 8.184 112.417 89.357 1.00 22.48 146 VAL A C 1
ATOM 535 O O . VAL A 1 63 ? 8.502 111.908 88.283 1.00 22.25 146 VAL A O 1
ATOM 539 N N . ILE A 1 64 ? 7.720 111.697 90.375 1.00 21.92 147 ILE A N 1
ATOM 540 C CA . ILE A 1 64 ? 7.562 110.250 90.244 1.00 21.95 147 ILE A CA 1
ATOM 541 C C . ILE A 1 64 ? 6.493 109.967 89.193 1.00 21.08 147 ILE A C 1
ATOM 542 O O . ILE A 1 64 ? 6.673 109.116 88.323 1.00 20.28 147 ILE A O 1
ATOM 547 N N . THR A 1 65 ? 5.386 110.700 89.269 1.00 20.38 148 THR A N 1
ATOM 548 C CA . THR A 1 65 ? 4.303 110.526 88.312 1.00 21.73 148 THR A CA 1
ATOM 549 C C . THR A 1 65 ? 4.792 110.820 86.900 1.00 20.25 148 THR A C 1
ATOM 550 O O . THR A 1 65 ? 4.503 110.067 85.969 1.00 20.11 148 THR A O 1
ATOM 554 N N . GLN A 1 66 ? 5.543 111.905 86.735 1.00 19.92 149 GLN A N 1
ATOM 555 C CA . GLN A 1 66 ? 6.043 112.249 85.410 1.00 20.25 149 GLN A CA 1
ATOM 556 C C . GLN A 1 66 ? 7.067 111.222 84.937 1.00 19.59 149 GLN A C 1
ATOM 557 O O . GLN A 1 66 ? 7.121 110.891 83.753 1.00 19.32 149 GLN A O 1
ATOM 563 N N . PHE A 1 67 ? 7.880 110.717 85.862 1.00 18.74 150 PHE A N 1
ATOM 564 C CA . PHE A 1 67 ? 8.875 109.707 85.512 1.00 18.42 150 PHE A CA 1
ATOM 565 C C . PHE A 1 67 ? 8.165 108.492 84.918 1.00 18.40 150 PHE A C 1
ATOM 566 O O . PHE A 1 67 ? 8.572 107.958 83.885 1.00 18.30 150 PHE A O 1
ATOM 574 N N . ASN A 1 68 ? 7.096 108.057 85.578 1.00 18.76 151 ASN A N 1
ATOM 575 C CA . ASN A 1 68 ? 6.347 106.901 85.102 1.00 19.08 151 ASN A CA 1
ATOM 576 C C . ASN A 1 68 ? 5.714 107.128 83.738 1.00 19.01 151 ASN A C 1
ATOM 577 O O . ASN A 1 68 ? 5.770 106.258 82.870 1.00 19.29 151 ASN A O 1
ATOM 582 N N . LEU A 1 69 ? 5.115 108.298 83.543 1.00 18.86 152 LEU A N 1
ATOM 583 C CA . LEU A 1 69 ? 4.481 108.604 82.266 1.00 18.78 152 LEU A CA 1
ATOM 584 C C . LEU A 1 69 ? 5.511 108.748 81.151 1.00 17.02 152 LEU A C 1
ATOM 585 O O . LEU A 1 69 ? 5.362 108.170 80.077 1.00 17.30 152 LEU A O 1
ATOM 590 N N . THR A 1 70 ? 6.554 109.529 81.408 1.00 16.96 153 THR A N 1
ATOM 591 C CA . THR A 1 70 ? 7.593 109.740 80.412 1.00 17.52 153 THR A CA 1
ATOM 592 C C . THR A 1 70 ? 8.320 108.437 80.086 1.00 17.70 153 THR A C 1
ATOM 593 O O . THR A 1 70 ? 8.628 108.170 78.928 1.00 17.11 153 THR A O 1
ATOM 597 N N . SER A 1 71 ? 8.587 107.621 81.101 1.00 18.13 154 SER A N 1
ATOM 598 C CA . SER A 1 71 ? 9.258 106.347 80.864 1.00 19.35 154 SER A CA 1
ATOM 599 C C . SER A 1 71 ? 8.392 105.460 79.979 1.00 19.42 154 SER A C 1
ATOM 600 O O . SER A 1 71 ? 8.883 104.817 79.050 1.00 17.96 154 SER A O 1
ATOM 603 N N . ALA A 1 72 ? 7.095 105.432 80.264 1.00 18.36 155 ALA A N 1
ATOM 604 C CA . ALA A 1 72 ? 6.174 104.621 79.481 1.00 18.42 155 ALA A CA 1
ATOM 605 C C . ALA A 1 72 ? 6.167 105.084 78.031 1.00 17.69 155 ALA A C 1
ATOM 606 O O . ALA A 1 72 ? 6.176 104.264 77.110 1.00 17.91 155 ALA A O 1
ATOM 608 N N . LYS A 1 73 ? 6.164 106.398 77.826 1.00 16.34 156 LYS A N 1
ATOM 609 C CA . LYS A 1 73 ? 6.134 106.948 76.475 1.00 16.65 156 LYS A CA 1
ATOM 610 C C . LYS A 1 73 ? 7.398 106.646 75.680 1.00 17.00 156 LYS A C 1
ATOM 611 O O . LYS A 1 73 ? 7.332 106.359 74.490 1.00 17.48 156 LYS A O 1
ATOM 617 N N . LEU A 1 74 ? 8.551 106.722 76.334 1.00 15.91 157 LEU A N 1
ATOM 618 C CA . LEU A 1 74 ? 9.809 106.446 75.651 1.00 16.73 157 LEU A CA 1
ATOM 619 C C . LEU A 1 74 ? 9.866 104.986 75.219 1.00 16.23 157 LEU A C 1
ATOM 620 O O . LEU A 1 74 ? 10.231 104.678 74.083 1.00 15.82 157 LEU A O 1
ATOM 625 N N . ARG A 1 75 ? 9.499 104.087 76.125 1.00 15.82 158 ARG A N 1
ATOM 626 C CA . ARG A 1 75 ? 9.509 102.662 75.820 1.00 16.31 158 ARG A CA 1
ATOM 627 C C . ARG A 1 75 ? 8.554 102.357 74.675 1.00 16.61 158 ARG A C 1
ATOM 628 O O . ARG A 1 75 ? 8.903 101.653 73.731 1.00 15.77 158 ARG A O 1
ATOM 636 N N . GLU A 1 76 ? 7.339 102.890 74.770 1.00 16.55 159 GLU A N 1
ATOM 637 C CA . GLU A 1 76 ? 6.327 102.678 73.742 1.00 17.19 159 GLU A CA 1
ATOM 638 C C . GLU A 1 76 ? 6.816 103.128 72.369 1.00 15.87 159 GLU A C 1
ATOM 639 O O . GLU A 1 76 ? 6.588 102.452 71.363 1.00 16.03 159 GLU A O 1
ATOM 645 N N . THR A 1 77 ? 7.496 104.270 72.326 1.00 15.82 160 THR A N 1
ATOM 646 C CA . THR A 1 77 ? 7.996 104.799 71.065 1.00 15.43 160 THR A CA 1
ATOM 647 C C . THR A 1 77 ? 9.121 103.933 70.501 1.00 16.51 160 THR A C 1
ATOM 648 O O . THR A 1 77 ? 9.197 103.722 69.295 1.00 16.35 160 THR A O 1
ATOM 652 N N . ALA A 1 78 ? 9.990 103.427 71.371 1.00 15.37 161 ALA A N 1
ATOM 653 C CA . ALA A 1 78 ? 11.071 102.561 70.918 1.00 15.95 161 ALA A CA 1
ATOM 654 C C . ALA A 1 78 ? 10.452 101.292 70.322 1.00 16.75 161 ALA A C 1
ATOM 655 O O . ALA A 1 78 ? 10.883 100.808 69.275 1.00 16.64 161 ALA A O 1
ATOM 657 N N . VAL A 1 79 ? 9.424 100.764 70.980 1.00 15.80 162 VAL A N 1
ATOM 658 C CA . VAL A 1 79 ? 8.765 99.559 70.489 1.00 15.82 162 VAL A CA 1
ATOM 659 C C . VAL A 1 79 ? 8.135 99.834 69.128 1.00 15.72 162 VAL A C 1
ATOM 660 O O . VAL A 1 79 ? 8.294 99.053 68.189 1.00 15.07 162 VAL A O 1
ATOM 664 N N . TYR A 1 80 ? 7.440 100.958 69.007 1.00 15.35 163 TYR A N 1
ATOM 665 C CA . TYR A 1 80 ? 6.819 101.300 67.736 1.00 15.98 163 TYR A CA 1
ATOM 666 C C . TYR A 1 80 ? 7.861 101.395 66.614 1.00 15.53 163 TYR A C 1
ATOM 667 O O . TYR A 1 80 ? 7.704 100.785 65.554 1.00 15.69 163 TYR A O 1
ATOM 676 N N . PHE A 1 81 ? 8.932 102.147 66.857 1.00 15.73 164 PHE A N 1
ATOM 677 C CA . PHE A 1 81 ? 9.977 102.342 65.851 1.00 16.69 164 PHE A CA 1
ATOM 678 C C . PHE A 1 81 ? 10.730 101.079 65.437 1.00 16.52 164 PHE A C 1
ATOM 679 O O . PHE A 1 81 ? 11.391 101.070 64.398 1.00 17.77 164 PHE A O 1
ATOM 687 N N . SER A 1 82 ? 10.637 100.024 66.240 1.00 16.82 165 SER A N 1
ATOM 688 C CA . SER A 1 82 ? 11.325 98.774 65.927 1.00 16.95 165 SER A CA 1
ATOM 689 C C . SER A 1 82 ? 10.355 97.693 65.468 1.00 17.97 165 SER A C 1
ATOM 690 O O . SER A 1 82 ? 10.764 96.577 65.137 1.00 17.72 165 SER A O 1
ATOM 693 N N . ASN A 1 83 ? 9.070 98.033 65.433 1.00 17.55 166 ASN A N 1
ATOM 694 C CA . ASN A 1 83 ? 8.049 97.078 65.030 1.00 17.53 166 ASN A CA 1
ATOM 695 C C . ASN A 1 83 ? 7.095 97.569 63.943 1.00 18.76 166 ASN A C 1
ATOM 696 O O . ASN A 1 83 ? 5.963 97.089 63.833 1.00 19.50 166 ASN A O 1
ATOM 701 N N . LEU A 1 84 ? 7.555 98.534 63.148 1.00 16.95 167 LEU A N 1
ATOM 702 C CA . LEU A 1 84 ? 6.779 99.028 62.013 1.00 16.76 167 LEU A CA 1
ATOM 703 C C . LEU A 1 84 ? 7.458 98.286 60.862 1.00 17.75 167 LEU A C 1
ATOM 704 O O . LEU A 1 84 ? 8.473 98.731 60.316 1.00 17.01 167 LEU A O 1
ATOM 709 N N . VAL A 1 85 ? 6.898 97.130 60.525 1.00 18.71 168 VAL A N 1
ATOM 710 C CA . VAL A 1 85 ? 7.451 96.251 59.502 1.00 18.72 168 VAL A CA 1
ATOM 711 C C . VAL A 1 85 ? 7.663 96.862 58.127 1.00 19.57 168 VAL A C 1
ATOM 712 O O . VAL A 1 85 ? 6.741 97.407 57.515 1.00 18.88 168 VAL A O 1
ATOM 716 N N . GLY 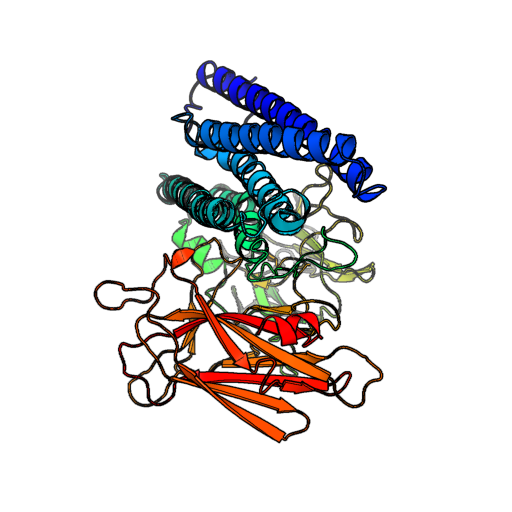A 1 86 ? 8.902 96.758 57.651 1.00 18.82 169 GLY A N 1
ATOM 717 C CA . GLY A 1 86 ? 9.268 97.303 56.360 1.00 19.47 169 GLY A CA 1
ATOM 718 C C . GLY A 1 86 ? 10.000 98.625 56.498 1.00 18.61 169 GLY A C 1
ATOM 719 O O . GLY A 1 86 ? 10.551 99.147 55.523 1.00 19.03 169 GLY A O 1
ATOM 720 N N . TYR A 1 87 ? 10.013 99.163 57.716 1.00 17.80 170 TYR A N 1
ATOM 721 C CA . TYR A 1 87 ? 10.664 100.439 57.987 1.00 16.82 170 TYR A CA 1
ATOM 722 C C . TYR A 1 87 ? 11.709 100.361 59.093 1.00 16.94 170 TYR A C 1
ATOM 723 O O . TYR A 1 87 ? 12.173 101.391 59.585 1.00 17.03 170 TYR A O 1
ATOM 732 N N . GLU A 1 88 ? 12.084 99.148 59.482 1.00 16.82 171 GLU A N 1
ATOM 733 C CA . GLU A 1 88 ? 13.072 98.975 60.541 1.00 17.12 171 GLU A CA 1
ATOM 734 C C . GLU A 1 88 ? 14.381 99.715 60.267 1.00 17.02 171 GLU A C 1
A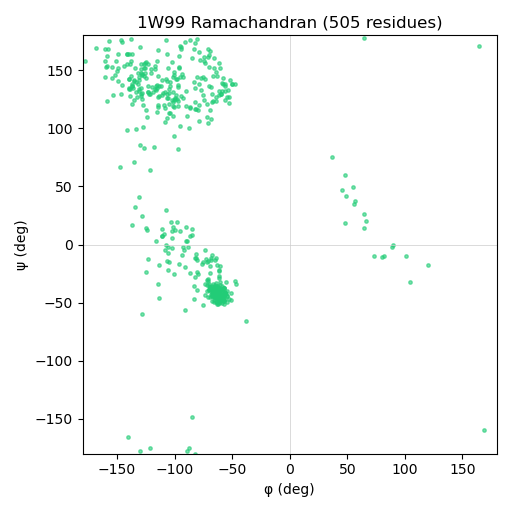TOM 735 O O . GLU A 1 88 ? 14.883 100.437 61.129 1.00 17.25 171 GLU A O 1
ATOM 741 N N . LEU A 1 89 ? 14.933 99.543 59.071 1.00 17.15 172 LEU A N 1
ATOM 742 C CA . LEU A 1 89 ? 16.197 100.196 58.731 1.00 16.89 172 LEU A CA 1
ATOM 743 C C . LEU A 1 89 ? 16.041 101.710 58.636 1.00 17.46 172 LEU A C 1
ATOM 744 O O . LEU A 1 89 ? 16.874 102.465 59.137 1.00 17.17 172 LEU A O 1
ATOM 749 N N . LEU A 1 90 ? 14.972 102.153 57.985 1.00 15.63 173 LEU A N 1
ATOM 750 C CA . LEU A 1 90 ? 14.706 103.577 57.827 1.00 16.88 173 LEU A CA 1
ATOM 751 C C . LEU A 1 90 ? 14.640 104.294 59.170 1.00 16.24 173 LEU A C 1
ATOM 752 O O . LEU A 1 90 ? 15.170 105.397 59.327 1.00 16.15 173 LEU A O 1
ATOM 757 N N . LEU A 1 91 ? 13.986 103.657 60.135 1.00 15.27 174 LEU A N 1
ATOM 758 C CA . LEU A 1 91 ? 13.812 104.234 61.464 1.00 16.37 174 LEU A CA 1
ATOM 759 C C . LEU A 1 91 ? 14.925 103.892 62.460 1.00 15.61 174 LEU A C 1
ATOM 760 O O . LEU A 1 91 ? 14.856 104.297 63.615 1.00 16.75 174 LEU A O 1
ATOM 765 N N . LEU A 1 92 ? 15.960 103.175 62.029 1.00 15.73 175 LEU A N 1
ATOM 766 C CA . LEU A 1 92 ? 17.003 102.798 62.985 1.00 15.62 175 LEU A CA 1
ATOM 767 C C . LEU A 1 92 ? 17.672 103.983 63.692 1.00 14.76 175 LEU A C 1
ATOM 768 O O . LEU A 1 92 ? 17.886 103.940 64.904 1.00 15.67 175 LEU A O 1
ATOM 773 N N . PRO A 1 93 ? 18.015 105.054 62.953 1.00 15.64 176 PRO A N 1
ATOM 774 C CA . PRO A 1 93 ? 18.651 106.193 63.626 1.00 15.21 176 PRO A CA 1
ATOM 775 C C . PRO A 1 93 ? 17.771 106.833 64.697 1.00 15.84 176 PRO A C 1
ATOM 776 O O . PRO A 1 93 ? 18.238 107.116 65.801 1.00 16.09 176 PRO A O 1
ATOM 780 N N . ILE A 1 94 ? 16.499 107.063 64.381 1.00 15.72 177 ILE A N 1
ATOM 781 C CA . ILE A 1 94 ? 15.610 107.684 65.355 1.00 15.79 177 ILE A CA 1
ATOM 782 C C . ILE A 1 94 ? 15.327 106.708 66.503 1.00 15.92 177 ILE A C 1
ATOM 783 O O . ILE A 1 94 ? 15.191 107.117 67.655 1.00 15.83 177 ILE A O 1
ATOM 788 N N . TYR A 1 95 ? 15.272 105.415 66.191 1.00 15.53 178 TYR A N 1
ATOM 789 C CA . TYR A 1 95 ? 15.067 104.382 67.207 1.00 14.58 178 TYR A CA 1
ATOM 790 C C . TYR A 1 95 ? 16.234 104.439 68.201 1.00 15.47 178 TYR A C 1
ATOM 791 O O . TYR A 1 95 ? 16.034 104.366 69.412 1.00 15.46 178 TYR A O 1
ATOM 800 N N . ALA A 1 96 ? 17.455 104.567 67.685 1.00 15.93 179 ALA A N 1
ATOM 801 C CA . ALA A 1 96 ? 18.631 104.635 68.553 1.00 16.14 179 ALA A CA 1
ATOM 802 C C . ALA A 1 96 ? 18.553 105.837 69.495 1.00 15.92 179 ALA A C 1
ATOM 803 O O . ALA A 1 96 ? 18.958 105.758 70.657 1.00 15.72 179 ALA A O 1
ATOM 805 N N . GLN A 1 97 ? 18.038 106.953 68.991 1.00 14.66 180 GLN A N 1
ATOM 806 C CA . GLN A 1 97 ? 17.902 108.152 69.810 1.00 16.04 180 GLN A CA 1
ATOM 807 C C . GLN A 1 97 ? 16.917 107.940 70.960 1.00 15.75 180 GLN A C 1
ATOM 808 O O . GLN A 1 97 ? 17.191 108.322 72.096 1.00 15.28 180 GLN A O 1
ATOM 814 N N A VAL A 1 98 ? 15.769 107.337 70.666 0.33 15.09 181 VAL A N 1
ATOM 815 N N B VAL A 1 98 ? 15.775 107.333 70.658 0.33 15.66 181 VAL A N 1
ATOM 816 N N C VAL A 1 98 ? 15.769 107.337 70.664 0.33 15.11 181 VAL A N 1
ATOM 817 C CA A VAL A 1 98 ? 14.768 107.103 71.702 0.33 15.30 181 VAL A CA 1
ATOM 818 C CA B VAL A 1 98 ? 14.762 107.084 71.674 0.33 15.92 181 VAL A CA 1
ATOM 819 C CA C VAL A 1 98 ? 14.767 107.099 71.697 0.33 15.32 181 VAL A CA 1
ATOM 820 C C A VAL A 1 98 ? 15.242 106.044 72.693 0.33 15.42 181 VAL A C 1
ATOM 821 C C B VAL A 1 98 ? 15.240 106.045 72.683 0.33 16.38 181 VAL A C 1
ATOM 822 C C C VAL A 1 98 ? 15.238 106.042 72.690 0.33 15.45 181 VAL A C 1
ATOM 823 O O A VAL A 1 98 ? 14.997 106.156 73.893 0.33 16.18 181 VAL A O 1
ATOM 824 O O B VAL A 1 98 ? 14.996 106.173 73.882 0.33 17.73 181 VAL A O 1
ATOM 825 O O C VAL A 1 98 ? 14.988 106.154 73.890 0.33 16.23 181 VAL A O 1
ATOM 835 N N . ALA A 1 99 ? 15.924 105.019 72.189 1.00 15.37 182 ALA A N 1
ATOM 836 C CA . ALA A 1 99 ? 16.439 103.957 73.049 1.00 16.36 182 ALA A CA 1
ATOM 837 C C . ALA A 1 99 ? 17.432 104.602 74.014 1.00 16.47 182 ALA A C 1
ATOM 838 O O . ALA A 1 99 ? 17.427 104.322 75.216 1.00 16.41 182 ALA A O 1
ATOM 840 N N . ASN A 1 100 ? 18.272 105.476 73.470 1.00 15.91 183 ASN A N 1
ATOM 841 C CA . ASN A 1 100 ? 19.281 106.197 74.247 1.00 16.83 183 ASN A CA 1
ATOM 842 C C . ASN A 1 100 ? 18.590 107.001 75.358 1.00 17.23 183 ASN A C 1
ATOM 843 O O . ASN A 1 100 ? 18.987 106.943 76.522 1.00 15.83 183 ASN A O 1
ATOM 848 N N . PHE A 1 101 ? 17.550 107.750 74.995 1.00 16.77 184 PHE A N 1
ATOM 849 C CA . PHE A 1 101 ? 16.810 108.543 75.978 1.00 17.01 184 PHE A CA 1
ATOM 850 C C . PHE A 1 101 ? 16.145 107.651 77.026 1.00 15.45 184 PHE A C 1
ATOM 851 O O . PHE A 1 101 ? 16.127 107.980 78.213 1.00 17.19 184 PHE A O 1
ATOM 859 N N . ASN A 1 102 ? 15.583 106.532 76.576 1.00 15.87 185 ASN A N 1
ATOM 860 C CA . ASN A 1 102 ? 14.897 105.598 77.466 1.00 15.29 185 ASN A CA 1
ATOM 861 C C . ASN A 1 102 ? 15.858 105.104 78.545 1.00 16.06 185 ASN A C 1
ATOM 862 O O . ASN A 1 102 ? 15.540 105.120 79.736 1.00 15.56 185 ASN A O 1
ATOM 867 N N . LEU A 1 103 ? 17.050 104.688 78.135 1.00 16.26 186 LEU A N 1
ATOM 868 C CA . LEU A 1 103 ? 18.016 104.188 79.106 1.00 16.00 186 LEU A CA 1
ATOM 869 C C . LEU A 1 103 ? 18.548 105.278 80.036 1.00 16.61 186 LEU A C 1
ATOM 870 O O . LEU A 1 103 ? 18.766 105.027 81.222 1.00 17.13 186 LEU A O 1
ATOM 875 N N . LEU A 1 104 ? 18.754 106.485 79.515 1.00 15.65 187 LEU A N 1
ATOM 876 C CA . LEU A 1 104 ? 19.241 107.581 80.350 1.00 16.90 187 LEU A CA 1
ATOM 877 C C . LEU A 1 104 ? 18.200 107.921 81.408 1.00 18.29 187 LEU A C 1
ATOM 878 O O . LEU A 1 104 ? 18.536 108.256 82.543 1.00 17.81 187 LEU A O 1
ATOM 883 N N . LEU A 1 105 ? 16.927 107.834 81.034 1.00 17.75 188 LEU A N 1
ATOM 884 C CA . LEU A 1 105 ? 15.860 108.139 81.979 1.00 17.95 188 LEU A CA 1
ATOM 885 C C . LEU A 1 105 ? 15.791 107.072 83.063 1.00 18.62 188 LEU A C 1
ATOM 886 O O . LEU A 1 105 ? 15.684 107.386 84.252 1.00 20.18 188 LEU A O 1
ATOM 891 N N . ILE A 1 106 ? 15.863 105.810 82.661 1.00 18.23 189 ILE A N 1
ATOM 892 C CA . ILE A 1 106 ? 15.815 104.724 83.630 1.00 19.34 189 ILE A CA 1
ATOM 893 C C . ILE A 1 106 ? 16.990 104.871 84.602 1.00 19.76 189 ILE A C 1
ATOM 894 O O . ILE A 1 106 ? 16.842 104.636 85.802 1.00 20.52 189 ILE A O 1
ATOM 899 N N . ARG A 1 107 ? 18.149 105.276 84.085 1.00 20.37 190 ARG A N 1
ATOM 900 C CA . ARG A 1 107 ? 19.326 105.483 84.934 1.00 20.38 190 ARG A CA 1
ATOM 901 C C . ARG A 1 107 ? 18.965 106.482 86.032 1.00 22.91 190 ARG A C 1
ATOM 902 O O . ARG A 1 107 ? 19.337 106.313 87.197 1.00 22.23 190 ARG A O 1
ATOM 910 N N . ASP A 1 108 ? 18.237 107.526 85.645 1.00 22.48 191 ASP A N 1
ATOM 911 C CA . ASP A 1 108 ? 17.798 108.562 86.574 1.00 25.39 191 ASP A CA 1
ATOM 912 C C . ASP A 1 108 ? 16.896 107.987 87.655 1.00 25.15 191 ASP A C 1
ATOM 913 O O . ASP A 1 108 ? 17.003 108.353 88.826 1.00 26.58 191 ASP A O 1
ATOM 918 N N . GLY A 1 109 ? 16.001 107.089 87.258 1.00 24.66 192 GLY A N 1
ATOM 919 C CA . GLY A 1 109 ? 15.105 106.476 88.220 1.00 26.00 192 GLY A CA 1
ATOM 920 C C . GLY A 1 109 ? 15.875 105.638 89.224 1.00 27.71 192 GLY A C 1
ATOM 921 O O . GLY A 1 109 ? 15.566 105.642 90.416 1.00 29.28 192 GLY A O 1
ATOM 922 N N . LEU A 1 110 ? 16.886 104.921 88.745 1.00 25.77 193 LEU A N 1
ATOM 923 C CA . LEU A 1 110 ? 17.694 104.077 89.617 1.00 25.34 193 LEU A CA 1
ATOM 924 C C . LEU A 1 110 ? 18.501 104.915 90.601 1.00 25.28 193 LEU A C 1
ATOM 925 O O . LEU A 1 110 ? 18.623 104.567 91.778 1.00 25.96 193 LEU A O 1
ATOM 930 N N . ILE A 1 111 ? 19.050 106.023 90.119 1.00 24.26 194 ILE A N 1
ATOM 931 C CA . ILE A 1 111 ? 19.840 106.908 90.965 1.00 25.59 194 ILE A CA 1
ATOM 932 C C . ILE A 1 111 ? 18.996 107.449 92.117 1.00 29.16 194 ILE A C 1
ATOM 933 O O . ILE A 1 111 ? 19.470 107.552 93.251 1.00 27.86 194 ILE A O 1
ATOM 938 N N . ASN A 1 112 ? 17.741 107.779 91.825 1.00 30.06 195 ASN A N 1
ATOM 939 C CA . ASN A 1 112 ? 16.846 108.331 92.837 1.00 31.79 195 ASN A CA 1
ATOM 940 C C . ASN A 1 112 ? 15.831 107.335 93.393 1.00 33.77 195 ASN A C 1
ATOM 941 O O . ASN A 1 112 ? 14.899 107.724 94.094 1.00 35.27 195 ASN A O 1
ATOM 946 N N . ALA A 1 113 ? 16.016 106.054 93.091 1.00 36.28 196 ALA A N 1
ATOM 947 C CA . ALA A 1 113 ? 15.098 105.019 93.559 1.00 39.03 196 ALA A CA 1
ATOM 948 C C . ALA A 1 113 ? 14.845 105.082 95.064 1.00 42.38 196 ALA A C 1
ATOM 949 O O . ALA A 1 113 ? 13.697 105.029 95.512 1.00 41.94 196 ALA A O 1
ATOM 951 N N . GLN A 1 114 ? 15.917 105.195 95.841 1.00 45.21 197 GLN A N 1
ATOM 952 C CA . GLN A 1 114 ? 15.812 105.252 97.295 1.00 48.89 197 GLN A CA 1
ATOM 953 C C . GLN A 1 114 ? 15.015 106.455 97.798 1.00 50.24 197 GLN A C 1
ATOM 954 O O . GLN A 1 114 ? 14.098 106.302 98.609 1.00 50.41 197 GLN A O 1
ATOM 960 N N . GLU A 1 115 ? 15.358 107.647 97.317 1.00 51.47 198 GLU A N 1
ATOM 961 C CA . GLU A 1 115 ? 14.660 108.856 97.740 1.00 52.61 198 GLU A CA 1
ATOM 962 C C . GLU A 1 115 ? 13.190 108.897 97.342 1.00 53.04 198 GLU A C 1
ATOM 963 O O . GLU A 1 115 ? 12.349 109.353 98.116 1.00 53.80 198 GLU A O 1
ATOM 969 N N . TRP A 1 116 ? 12.877 108.430 96.138 1.00 52.24 199 TRP A N 1
ATOM 970 C CA . TRP A 1 116 ? 11.497 108.447 95.675 1.00 52.07 199 TRP A CA 1
ATOM 971 C C . TRP A 1 116 ? 10.629 107.389 96.349 1.00 55.79 199 TRP A C 1
ATOM 972 O O . TRP A 1 116 ? 9.498 107.672 96.744 1.00 57.12 199 TRP A O 1
ATOM 983 N N . SER A 1 117 ? 11.157 106.178 96.493 1.00 59.39 200 SER A N 1
ATOM 984 C CA . SER A 1 117 ? 10.401 105.098 97.121 1.00 63.39 200 SER A CA 1
ATOM 985 C C . SER A 1 117 ? 10.322 105.280 98.635 1.00 66.29 200 SER A C 1
ATOM 986 O O . SER A 1 117 ? 11.108 106.025 99.224 1.00 66.77 200 SER A O 1
ATOM 989 N N . LEU A 1 118 ? 9.364 104.600 99.259 1.00 69.63 201 LEU A N 1
ATOM 990 C CA . LEU A 1 118 ? 9.181 104.680 100.705 1.00 72.74 201 LEU A CA 1
ATOM 991 C C . LEU A 1 118 ? 9.789 103.455 101.372 1.00 74.45 201 LEU A C 1
ATOM 992 O O . LEU A 1 118 ? 10.175 103.494 102.541 1.00 74.83 201 LEU A O 1
ATOM 997 N N . ALA A 1 119 ? 9.873 102.366 100.616 1.00 76.30 202 ALA A N 1
ATOM 998 C CA . ALA A 1 119 ? 10.440 101.124 101.122 1.00 77.86 202 ALA A CA 1
ATOM 999 C C . ALA A 1 119 ? 11.906 101.017 100.713 1.00 78.62 202 ALA A C 1
ATOM 1000 O O . ALA A 1 119 ? 12.660 100.218 101.269 1.00 78.87 202 ALA A O 1
ATOM 1002 N N . ARG A 1 120 ? 12.297 101.827 99.732 1.00 79.05 203 ARG A N 1
ATOM 1003 C CA . ARG A 1 120 ? 13.671 101.846 99.237 1.00 79.10 203 ARG A CA 1
ATOM 1004 C C . ARG A 1 120 ? 14.074 100.524 98.590 1.00 77.71 203 ARG A C 1
ATOM 1005 O O . ARG A 1 120 ? 13.294 99.573 98.561 1.00 78.04 203 ARG A O 1
ATOM 1013 N N . SER A 1 121 ? 15.297 100.481 98.066 1.00 75.78 204 SER A N 1
ATOM 1014 C CA . SER A 1 121 ? 15.836 99.290 97.412 1.00 73.35 204 SER A CA 1
ATOM 1015 C C . SER A 1 121 ? 14.873 98.682 96.396 1.00 71.15 204 SER A C 1
ATOM 1016 O O . SER A 1 121 ? 15.010 97.517 96.017 1.00 71.10 204 SER A O 1
ATOM 1019 N N . ALA A 1 122 ? 13.901 99.475 95.956 1.00 68.18 205 ALA A N 1
ATOM 1020 C CA . ALA A 1 122 ? 12.920 99.016 94.980 1.00 64.65 205 ALA A CA 1
ATOM 1021 C C . ALA A 1 122 ? 13.473 99.180 93.567 1.00 61.66 205 ALA A C 1
ATOM 1022 O O . ALA A 1 122 ? 12.735 99.093 92.583 1.00 62.29 205 ALA A O 1
ATOM 1024 N N . GLY A 1 123 ? 14.779 99.417 93.478 1.00 57.05 206 GLY A N 1
ATOM 1025 C CA . GLY A 1 123 ? 15.412 99.597 92.186 1.00 50.29 206 GLY A CA 1
ATOM 1026 C C . GLY A 1 123 ? 15.763 98.298 91.488 1.00 45.78 206 GLY A C 1
ATOM 1027 O O . GLY A 1 123 ? 16.105 98.301 90.309 1.00 43.43 206 GLY A O 1
ATOM 1028 N N . ASP A 1 124 ? 15.673 97.184 92.209 1.00 41.73 207 ASP A N 1
ATOM 1029 C CA . ASP A 1 124 ? 15.997 95.881 91.638 1.00 37.89 207 ASP A CA 1
ATOM 1030 C C . ASP A 1 124 ? 15.179 95.534 90.400 1.00 35.08 207 ASP A C 1
ATOM 1031 O O . ASP A 1 124 ? 15.733 95.113 89.384 1.00 32.84 207 ASP A O 1
ATOM 1036 N N . GLN A 1 125 ? 13.863 95.699 90.477 1.00 32.04 208 GLN A N 1
ATOM 1037 C CA . GLN A 1 125 ? 13.017 95.389 89.330 1.00 30.67 208 GLN A CA 1
ATOM 1038 C C . GLN A 1 125 ? 13.315 96.334 88.175 1.00 27.23 208 GLN A C 1
ATOM 1039 O O . GLN A 1 125 ? 13.408 95.908 87.024 1.00 26.57 208 GLN A O 1
ATOM 1045 N N . LEU A 1 126 ? 13.468 97.617 88.488 1.00 25.91 209 LEU A N 1
ATOM 1046 C CA . LEU A 1 126 ? 13.768 98.611 87.464 1.00 25.55 209 LEU A CA 1
ATOM 1047 C C . LEU A 1 126 ? 15.131 98.315 86.847 1.00 25.50 209 LEU A C 1
ATOM 1048 O O . LEU A 1 126 ? 15.329 98.494 85.646 1.00 24.58 209 LEU A O 1
ATOM 1053 N N . TYR A 1 127 ? 16.070 97.859 87.671 1.00 25.10 210 TYR A N 1
ATOM 1054 C CA . TYR A 1 127 ? 17.406 97.536 87.175 1.00 23.72 210 TYR A CA 1
ATOM 1055 C C . TYR A 1 127 ? 17.330 96.390 86.175 1.00 24.58 210 TYR A C 1
ATOM 1056 O O . TYR A 1 127 ? 17.978 96.424 85.128 1.00 23.58 210 TYR A O 1
ATOM 1065 N N . ASN A 1 128 ? 16.540 95.366 86.492 1.00 23.97 211 ASN A N 1
ATOM 1066 C CA . ASN A 1 128 ? 16.406 94.238 85.584 1.00 25.12 211 ASN A CA 1
ATOM 1067 C C . ASN A 1 128 ? 15.807 94.720 84.276 1.00 23.12 211 ASN A C 1
ATOM 1068 O O . ASN A 1 128 ? 16.176 94.244 83.206 1.00 23.83 211 ASN A O 1
ATOM 1073 N N . THR A 1 129 ? 14.880 95.666 84.367 1.00 23.90 212 THR A N 1
ATOM 1074 C CA . THR A 1 129 ? 14.257 96.219 83.172 1.00 23.87 212 THR A CA 1
ATOM 1075 C C . THR A 1 129 ? 15.313 96.933 82.336 1.00 22.60 212 THR A C 1
ATOM 1076 O O . THR A 1 129 ? 15.375 96.755 81.122 1.00 22.54 212 THR A O 1
ATOM 1080 N N . MET A 1 130 ? 16.150 97.730 82.991 1.00 22.10 213 MET A N 1
ATOM 1081 C CA . MET A 1 130 ? 17.189 98.460 82.272 1.00 21.99 213 MET A CA 1
ATOM 1082 C C . MET A 1 130 ? 18.129 97.509 81.538 1.00 22.01 213 MET A C 1
ATOM 1083 O O . MET A 1 130 ? 18.485 97.747 80.383 1.00 21.35 213 MET A O 1
ATOM 1088 N N . VAL A 1 131 ? 18.532 96.434 82.207 1.00 21.16 214 VAL A N 1
ATOM 1089 C CA . VAL A 1 131 ? 19.424 95.466 81.587 1.00 22.20 214 VAL A CA 1
ATOM 1090 C C . VAL A 1 131 ? 18.731 94.789 80.409 1.00 21.85 214 VAL A C 1
ATOM 1091 O O . VAL A 1 131 ? 19.326 94.625 79.344 1.00 20.17 214 VAL A O 1
ATOM 1095 N N . GLN A 1 132 ? 17.468 94.411 80.602 1.00 20.88 215 GLN A N 1
ATOM 1096 C CA . GLN A 1 132 ? 16.684 93.767 79.551 1.00 20.82 215 GLN A CA 1
ATOM 1097 C C . GLN A 1 132 ? 16.549 94.674 78.329 1.00 19.95 215 GLN A C 1
ATOM 1098 O O . GLN A 1 132 ? 16.715 94.225 77.196 1.00 19.78 215 GLN A O 1
ATOM 1104 N N . TYR A 1 133 ? 16.236 95.945 78.566 1.00 19.85 216 TYR A N 1
ATOM 1105 C CA . TYR A 1 133 ? 16.074 96.904 77.475 1.00 18.91 216 TYR A CA 1
ATOM 1106 C C . TYR A 1 133 ? 17.395 97.164 76.760 1.00 19.04 216 TYR A C 1
ATOM 1107 O O . TYR A 1 133 ? 17.438 97.279 75.537 1.00 18.05 216 TYR A O 1
ATOM 1116 N N . THR A 1 134 ? 18.473 97.264 77.527 1.00 18.54 217 THR A N 1
ATOM 1117 C CA . THR A 1 134 ? 19.780 97.502 76.928 1.00 18.56 217 THR A CA 1
ATOM 1118 C C . THR A 1 134 ? 20.075 96.385 75.930 1.00 17.82 217 THR A C 1
ATOM 1119 O O . THR A 1 134 ? 20.483 96.643 74.797 1.00 18.36 217 THR A O 1
ATOM 1123 N N . LYS A 1 135 ? 19.851 95.142 76.345 1.00 17.16 218 LYS A N 1
ATOM 1124 C CA . LYS A 1 135 ? 20.084 94.005 75.466 1.00 18.21 218 LYS A CA 1
ATOM 1125 C C . LYS A 1 135 ? 19.174 94.033 74.235 1.00 18.55 218 LYS A C 1
ATOM 1126 O O . LYS A 1 135 ? 19.619 93.748 73.124 1.00 19.39 218 LYS A O 1
ATOM 1132 N N A GLU A 1 136 ? 17.906 94.381 74.432 0.50 18.35 219 GLU A N 1
ATOM 1133 N N B GLU A 1 136 ? 17.906 94.379 74.441 0.50 18.00 219 GLU A N 1
ATOM 1134 C CA A GLU A 1 136 ? 16.959 94.432 73.321 0.50 17.20 219 GLU A CA 1
ATOM 1135 C CA B GLU A 1 136 ? 16.940 94.442 73.345 0.50 16.90 219 GLU A CA 1
ATOM 1136 C C A GLU A 1 136 ? 17.342 95.494 72.297 0.50 17.49 219 GLU A C 1
ATOM 1137 C C B GLU A 1 136 ? 17.317 95.495 72.306 0.50 17.11 219 GLU A C 1
ATOM 1138 O O A GLU A 1 136 ? 17.373 95.229 71.093 0.50 17.68 219 GLU A O 1
ATOM 1139 O O B GLU A 1 136 ? 17.323 95.225 71.103 0.50 17.15 219 GLU A O 1
ATOM 1150 N N . TYR A 1 137 ? 17.622 96.698 72.783 1.00 17.25 220 TYR A N 1
ATOM 1151 C CA . TYR A 1 137 ? 17.978 97.812 71.912 1.00 16.98 220 TYR A CA 1
ATOM 1152 C C . TYR A 1 137 ? 19.265 97.581 71.126 1.00 16.52 220 TYR A C 1
ATOM 1153 O O . TYR A 1 137 ? 19.355 97.944 69.953 1.00 15.99 220 TYR A O 1
ATOM 1162 N N . ILE A 1 138 ? 20.260 96.967 71.760 1.00 16.65 221 ILE A N 1
ATOM 1163 C CA . ILE A 1 138 ? 21.504 96.686 71.055 1.00 17.37 221 ILE A CA 1
ATOM 1164 C C . ILE A 1 138 ? 21.260 95.581 70.024 1.00 17.26 221 ILE A C 1
ATOM 1165 O O . ILE A 1 138 ? 21.684 95.687 68.872 1.00 18.08 221 ILE A O 1
ATOM 1170 N N . ALA A 1 139 ? 20.552 94.532 70.435 1.00 17.28 222 ALA A N 1
ATOM 1171 C CA . ALA A 1 139 ? 20.260 93.414 69.546 1.00 18.10 222 ALA A CA 1
ATOM 1172 C C . ALA A 1 139 ? 19.527 93.854 68.283 1.00 17.62 222 ALA A C 1
ATOM 1173 O O . ALA A 1 139 ? 19.896 93.465 67.178 1.00 18.22 222 ALA A O 1
ATOM 1175 N N . HIS A 1 140 ? 18.489 94.667 68.447 1.00 17.55 223 HIS A N 1
ATOM 1176 C CA . HIS A 1 140 ? 17.717 95.143 67.303 1.00 17.22 223 HIS A CA 1
ATOM 1177 C C . HIS A 1 140 ? 18.591 95.985 66.376 1.00 16.93 223 HIS A C 1
ATOM 1178 O O . HIS A 1 140 ? 18.570 95.817 65.154 1.00 16.62 223 HIS A O 1
ATOM 1185 N N . SER A 1 141 ? 19.363 96.890 66.966 1.00 16.62 224 SER A N 1
ATOM 1186 C CA . SER A 1 141 ? 20.224 97.773 66.191 1.00 15.93 224 SER A CA 1
ATOM 1187 C C . SER A 1 141 ? 21.298 97.033 65.402 1.00 17.43 224 SER A C 1
ATOM 1188 O O . SER A 1 141 ? 21.528 97.330 64.229 1.00 17.14 224 SER A O 1
ATOM 1191 N N . ILE A 1 142 ? 21.954 96.070 66.042 1.00 17.77 225 ILE A N 1
ATOM 1192 C CA . ILE A 1 142 ? 22.997 95.291 65.379 1.00 18.98 225 ILE A CA 1
ATOM 1193 C C . ILE A 1 142 ? 22.395 94.415 64.280 1.00 19.54 225 ILE A C 1
ATOM 1194 O O . ILE A 1 142 ? 22.939 94.313 63.180 1.00 19.07 225 ILE A O 1
ATOM 1199 N N . THR A 1 143 ? 21.262 93.789 64.579 1.00 19.61 226 THR A N 1
ATOM 1200 C CA . THR A 1 143 ? 20.595 92.933 63.606 1.00 19.93 226 THR A CA 1
ATOM 1201 C C . THR A 1 143 ? 20.279 93.689 62.319 1.00 18.87 226 THR A C 1
ATOM 1202 O O . THR A 1 143 ? 20.619 93.239 61.221 1.00 18.90 226 THR A O 1
ATOM 1206 N N . TRP A 1 144 ? 19.646 94.849 62.451 1.00 18.18 227 TRP A N 1
ATOM 1207 C CA . TRP A 1 144 ? 19.287 95.625 61.280 1.00 18.55 227 TRP A CA 1
ATOM 1208 C C . TRP A 1 144 ? 20.459 96.321 60.607 1.00 18.18 227 TRP A C 1
ATOM 1209 O O . TRP A 1 144 ? 20.482 96.453 59.386 1.00 18.41 227 TRP A O 1
ATOM 1220 N N . TYR A 1 145 ? 21.438 96.761 61.390 1.00 18.24 228 TYR A N 1
ATOM 1221 C CA . TYR A 1 145 ? 22.616 97.378 60.799 1.00 17.68 228 TYR A CA 1
ATOM 1222 C C . TYR A 1 145 ? 23.223 96.352 59.847 1.00 19.14 228 TYR A C 1
ATOM 1223 O O . TYR A 1 145 ? 23.564 96.664 58.707 1.00 19.37 228 TYR A O 1
ATOM 1232 N N . ASN A 1 146 ? 23.341 95.115 60.318 1.00 20.86 229 ASN A N 1
ATOM 1233 C CA . ASN A 1 146 ? 23.925 94.062 59.499 1.00 22.39 229 ASN A CA 1
ATOM 1234 C C . ASN A 1 146 ? 23.055 93.601 58.338 1.00 23.09 229 ASN A C 1
ATOM 1235 O O . ASN A 1 146 ? 23.575 93.172 57.308 1.00 23.62 229 ASN A O 1
ATOM 1240 N N . LYS A 1 147 ? 21.738 93.689 58.488 1.00 22.55 230 LYS A N 1
ATOM 1241 C CA . LYS A 1 147 ? 20.858 93.296 57.394 1.00 23.43 230 LYS A CA 1
ATOM 1242 C C . LYS A 1 147 ? 21.039 94.291 56.253 1.00 23.96 230 LYS A C 1
ATOM 1243 O O . LYS A 1 147 ? 21.146 93.906 55.088 1.00 24.87 230 LYS A O 1
ATOM 1249 N N . GLY A 1 148 ? 21.078 95.575 56.597 1.00 23.20 231 GLY A N 1
ATOM 1250 C CA . GLY A 1 148 ? 21.251 96.601 55.584 1.00 23.49 231 GLY A CA 1
ATOM 1251 C C . GLY A 1 148 ? 22.607 96.482 54.917 1.00 24.03 231 GLY A C 1
ATOM 1252 O O . GLY A 1 148 ? 22.746 96.697 53.711 1.00 23.16 231 GLY A O 1
ATOM 1253 N N . LEU A 1 149 ? 23.610 96.128 55.711 1.00 23.21 232 LEU A N 1
ATOM 1254 C CA . LEU A 1 149 ? 24.966 95.979 55.205 1.00 25.79 232 LEU A CA 1
ATOM 1255 C C . LEU A 1 149 ? 25.020 94.851 54.179 1.00 26.56 232 LEU A C 1
ATOM 1256 O O . LEU A 1 149 ? 25.637 94.994 53.123 1.00 27.68 232 LEU A O 1
ATOM 1261 N N . ASP A 1 150 ? 24.371 93.733 54.492 1.00 26.69 233 ASP A N 1
ATOM 1262 C CA . ASP A 1 150 ? 24.348 92.591 53.580 1.00 29.30 233 ASP A CA 1
ATOM 1263 C C . ASP A 1 150 ? 23.642 92.935 52.275 1.00 28.84 233 ASP A C 1
ATOM 1264 O O . ASP A 1 150 ? 24.055 92.492 51.204 1.00 30.43 233 ASP A O 1
ATOM 1269 N N . VAL A 1 151 ? 22.570 93.716 52.362 1.00 27.73 234 VAL A N 1
ATOM 1270 C CA . VAL A 1 151 ? 21.839 94.108 51.164 1.00 28.42 234 VAL A CA 1
ATOM 1271 C C . VAL A 1 151 ? 22.759 94.869 50.213 1.00 29.41 234 VAL A C 1
ATOM 1272 O O . VAL A 1 151 ? 22.802 94.582 49.019 1.00 30.61 234 VAL A O 1
ATOM 1276 N N . LEU A 1 152 ? 23.503 95.832 50.749 1.00 28.50 235 LEU A N 1
ATOM 1277 C CA . LEU A 1 152 ? 24.412 96.628 49.930 1.00 29.43 235 LEU A CA 1
ATOM 1278 C C . LEU A 1 152 ? 25.637 95.838 49.478 1.00 32.36 235 LEU A C 1
ATOM 1279 O O . LEU A 1 152 ? 26.194 96.096 48.411 1.00 33.14 235 LEU A O 1
ATOM 1284 N N . ARG A 1 153 ? 26.053 94.878 50.295 1.00 35.17 236 ARG A N 1
ATOM 1285 C CA . ARG A 1 153 ? 27.220 94.063 49.983 1.00 40.13 236 ARG A CA 1
ATOM 1286 C C . ARG A 1 153 ? 26.972 93.109 48.823 1.00 42.52 236 ARG A C 1
ATOM 1287 O O . ARG A 1 153 ? 27.851 92.902 47.987 1.00 43.20 236 ARG A O 1
ATOM 1295 N N . ASN A 1 154 ? 25.775 92.535 48.770 1.00 45.55 237 ASN A N 1
ATOM 1296 C CA . ASN A 1 154 ? 25.436 91.588 47.716 1.00 49.33 237 ASN A CA 1
ATOM 1297 C C . ASN A 1 154 ? 24.653 92.195 46.558 1.00 50.92 237 ASN A C 1
ATOM 1298 O O . ASN A 1 154 ? 24.017 91.475 45.788 1.00 51.33 237 ASN A O 1
ATOM 1303 N N . LYS A 1 155 ? 24.703 93.516 46.429 1.00 52.50 238 LYS A N 1
ATOM 1304 C CA . LYS A 1 155 ? 23.985 94.183 45.353 1.00 54.18 238 LYS A CA 1
ATOM 1305 C C . LYS A 1 155 ? 24.745 94.004 44.040 1.00 54.54 238 LYS A C 1
ATOM 1306 O O . LYS A 1 155 ? 25.964 94.190 43.989 1.00 54.68 238 LYS A O 1
ATOM 1312 N N . SER A 1 156 ? 24.019 93.625 42.988 1.00 54.72 239 SER A N 1
ATOM 1313 C CA . SER A 1 156 ? 24.617 93.414 41.671 1.00 54.26 239 SER A CA 1
ATOM 1314 C C . SER A 1 156 ? 25.406 94.645 41.263 1.00 53.65 239 SER A C 1
ATOM 1315 O O . SER A 1 156 ? 24.889 95.764 41.268 1.00 53.55 239 SER A O 1
ATOM 1318 N N . ASN A 1 157 ? 26.664 94.426 40.895 1.00 52.80 240 ASN A N 1
ATOM 1319 C CA . ASN A 1 157 ? 27.552 95.515 40.499 1.00 52.10 240 ASN A CA 1
ATOM 1320 C C . ASN A 1 157 ? 27.599 96.541 41.630 1.00 49.83 240 ASN A C 1
ATOM 1321 O O . ASN A 1 157 ? 27.716 97.743 41.387 1.00 49.25 240 ASN A O 1
ATOM 1326 N N . GLY A 1 158 ? 27.524 96.043 42.864 1.00 46.98 241 GLY A N 1
ATOM 1327 C CA . GLY A 1 158 ? 27.534 96.898 44.037 1.00 42.99 241 GLY A CA 1
ATOM 1328 C C . GLY A 1 158 ? 28.663 97.901 44.054 1.00 38.91 241 GLY A C 1
ATOM 1329 O O . GLY A 1 158 ? 29.790 97.577 43.694 1.00 39.60 241 GLY A O 1
ATOM 1330 N N . GLN A 1 159 ? 28.357 99.125 44.469 1.00 34.83 242 GLN A N 1
ATOM 1331 C CA . GLN A 1 159 ? 29.364 100.170 44.531 1.00 30.63 242 GLN A CA 1
ATOM 1332 C C . GLN A 1 159 ? 29.898 100.306 45.950 1.00 28.46 242 GLN A C 1
ATOM 1333 O O . GLN A 1 159 ? 29.136 100.496 46.901 1.00 26.33 242 GLN A O 1
ATOM 1339 N N . TRP A 1 160 ? 31.214 100.208 46.087 1.00 25.82 243 TRP A N 1
ATOM 1340 C CA . TRP A 1 160 ? 31.841 100.315 47.398 1.00 23.44 243 TRP A CA 1
ATOM 1341 C C . TRP A 1 160 ? 31.538 101.641 48.087 1.00 22.44 243 TRP A C 1
ATOM 1342 O O . TRP A 1 160 ? 31.325 101.681 49.298 1.00 24.00 243 TRP A O 1
ATOM 1353 N N . ILE A 1 161 ? 31.524 102.728 47.322 1.00 22.23 244 ILE A N 1
ATOM 1354 C CA . ILE A 1 161 ? 31.276 104.040 47.903 1.00 23.15 244 ILE A CA 1
ATOM 1355 C C . ILE A 1 161 ? 29.934 104.104 48.647 1.00 23.21 244 ILE A C 1
ATOM 1356 O O . ILE A 1 161 ? 29.831 104.734 49.701 1.00 22.41 244 ILE A O 1
ATOM 1361 N N . THR A 1 162 ? 28.915 103.436 48.113 1.00 23.35 245 THR A N 1
ATOM 1362 C CA . THR A 1 162 ? 27.590 103.417 48.740 1.00 23.30 245 THR A CA 1
ATOM 1363 C C . THR A 1 162 ? 27.631 102.558 49.999 1.00 21.93 245 THR A C 1
ATOM 1364 O O . THR A 1 162 ? 27.018 102.881 51.024 1.00 21.55 245 THR A O 1
ATOM 1368 N N . PHE A 1 163 ? 28.358 101.452 49.896 1.00 20.67 246 PHE A N 1
ATOM 1369 C CA . PHE A 1 163 ? 28.542 100.503 50.982 1.00 21.14 246 PHE A CA 1
ATOM 1370 C C . PHE A 1 163 ? 29.252 101.207 52.139 1.00 21.66 246 PHE A C 1
ATOM 1371 O O . PHE A 1 163 ? 28.853 101.086 53.298 1.00 21.76 246 PHE A O 1
ATOM 1379 N N . ASN A 1 164 ? 30.303 101.952 51.817 1.00 20.13 247 ASN A N 1
ATOM 1380 C CA . ASN A 1 164 ? 31.051 102.668 52.843 1.00 20.77 247 ASN A CA 1
ATOM 1381 C C . ASN A 1 164 ? 30.250 103.832 53.425 1.00 20.53 247 ASN A C 1
ATOM 1382 O O . ASN A 1 164 ? 30.310 104.081 54.632 1.00 21.03 247 ASN A O 1
ATOM 1387 N N . ASP A 1 165 ? 29.513 104.545 52.572 1.00 20.62 248 ASP A N 1
ATOM 1388 C CA . ASP A 1 165 ? 28.679 105.668 53.013 1.00 21.87 248 ASP A CA 1
ATOM 1389 C C . ASP A 1 165 ? 27.754 105.159 54.113 1.00 20.84 248 ASP A C 1
ATOM 1390 O O . ASP A 1 165 ? 27.557 105.811 55.139 1.00 19.76 248 ASP A O 1
ATOM 1395 N N . TYR A 1 166 ? 27.177 103.988 53.866 1.00 19.01 249 TYR A N 1
ATOM 1396 C CA . TYR A 1 166 ? 26.254 103.350 54.798 1.00 20.17 249 TYR A CA 1
ATOM 1397 C C . TYR A 1 166 ? 26.925 103.000 56.125 1.00 19.73 249 TYR A C 1
ATOM 1398 O O . TYR A 1 166 ? 26.396 103.308 57.194 1.00 19.06 249 TYR A O 1
ATOM 1407 N N . LYS A 1 167 ? 28.085 102.351 56.061 1.00 19.17 250 LYS A N 1
ATOM 1408 C CA . LYS A 1 167 ? 28.786 101.985 57.285 1.00 20.31 250 LYS A CA 1
ATOM 1409 C C . LYS A 1 167 ? 29.139 103.225 58.093 1.00 19.09 250 LYS A C 1
ATOM 1410 O O . LYS A 1 167 ? 29.002 103.236 59.316 1.00 18.86 250 LYS A O 1
ATOM 1416 N N . ARG A 1 168 ? 29.584 104.272 57.408 1.00 18.13 251 ARG A N 1
ATOM 1417 C CA . ARG A 1 168 ? 29.956 105.509 58.084 1.00 17.50 251 ARG A CA 1
ATOM 1418 C C . ARG A 1 168 ? 28.763 106.163 58.774 1.00 18.25 251 ARG A C 1
ATOM 1419 O O . ARG A 1 168 ? 28.843 106.531 59.946 1.00 17.18 251 ARG A O 1
ATOM 1427 N N . GLU A 1 169 ? 27.657 106.313 58.051 1.00 17.89 252 GLU A N 1
ATOM 1428 C CA . GLU A 1 169 ? 26.477 106.938 58.640 1.00 18.91 252 GLU A CA 1
ATOM 1429 C C . GLU A 1 169 ? 25.894 106.108 59.777 1.00 16.56 252 GLU A C 1
ATOM 1430 O O . GLU A 1 169 ? 25.454 106.654 60.789 1.00 16.03 252 GLU A O 1
ATOM 1436 N N . MET A 1 170 ? 25.878 104.791 59.612 1.00 16.21 253 MET A N 1
ATOM 1437 C CA . MET A 1 170 ? 25.346 103.930 60.659 1.00 17.28 253 MET A CA 1
ATOM 1438 C C . MET A 1 170 ? 26.239 103.995 61.897 1.00 16.49 253 MET A C 1
ATOM 1439 O O . MET A 1 170 ? 25.763 103.912 63.026 1.00 16.83 253 MET A O 1
ATOM 1444 N N . THR A 1 171 ? 27.540 104.145 61.684 1.00 17.42 254 THR A N 1
ATOM 1445 C CA . THR A 1 171 ? 28.461 104.225 62.807 1.00 16.43 254 THR A CA 1
ATOM 1446 C C . THR A 1 171 ? 28.204 105.489 63.616 1.00 15.45 254 THR A C 1
ATOM 1447 O O . THR A 1 171 ? 28.094 105.446 64.841 1.00 17.08 254 THR A O 1
ATOM 1451 N N . ILE A 1 172 ? 28.090 106.610 62.918 1.00 15.08 255 ILE A N 1
ATOM 1452 C CA . ILE A 1 172 ? 27.866 107.895 63.564 1.00 16.16 255 ILE A CA 1
ATOM 1453 C C . ILE A 1 172 ? 26.494 108.032 64.210 1.00 16.65 255 ILE A C 1
ATOM 1454 O O . ILE A 1 172 ? 26.375 108.535 65.327 1.00 16.24 255 ILE A O 1
ATOM 1459 N N . GLN A 1 173 ? 25.466 107.562 63.514 1.00 17.15 256 GLN A N 1
ATOM 1460 C CA . GLN A 1 173 ? 24.099 107.700 64.006 1.00 17.51 256 GLN A CA 1
ATOM 1461 C C . GLN A 1 173 ? 23.531 106.580 64.862 1.00 17.32 256 GLN A C 1
ATOM 1462 O O . GLN A 1 173 ? 22.557 106.795 65.585 1.00 18.83 256 GLN A O 1
ATOM 1468 N N . VAL A 1 174 ? 24.124 105.394 64.794 1.00 16.25 257 VAL A N 1
ATOM 1469 C CA . VAL A 1 174 ? 23.614 104.264 65.565 1.00 15.12 257 VAL A CA 1
ATOM 1470 C C . VAL A 1 174 ? 24.652 103.546 66.417 1.00 14.88 257 VAL A C 1
ATOM 1471 O O . VAL A 1 174 ? 24.521 103.474 67.637 1.00 16.03 257 VAL A O 1
ATOM 1475 N N . LEU A 1 175 ? 25.688 103.017 65.778 1.00 15.32 258 LEU A N 1
ATOM 1476 C CA . LEU A 1 175 ? 26.690 102.261 66.522 1.00 15.06 258 LEU A CA 1
ATOM 1477 C C . LEU A 1 175 ? 27.354 103.030 67.663 1.00 15.01 258 LEU A C 1
ATOM 1478 O O . LEU A 1 175 ? 27.518 102.483 68.753 1.00 15.57 258 LEU A O 1
ATOM 1483 N N . ASP A 1 176 ? 27.720 104.287 67.434 1.00 15.49 259 ASP A N 1
ATOM 1484 C CA . ASP A 1 176 ? 28.358 105.071 68.489 1.00 16.04 259 ASP A CA 1
ATOM 1485 C C . ASP A 1 176 ? 27.431 105.219 69.698 1.00 17.89 259 ASP A C 1
ATOM 1486 O O . ASP A 1 176 ? 27.885 105.226 70.842 1.00 19.30 259 ASP A O 1
ATOM 1491 N N . ILE A 1 177 ? 26.128 105.326 69.448 1.00 16.02 260 ILE A N 1
ATOM 1492 C CA . ILE A 1 177 ? 25.176 105.451 70.544 1.00 15.06 260 ILE A CA 1
ATOM 1493 C C . ILE A 1 177 ? 25.136 104.167 71.375 1.00 14.61 260 ILE A C 1
ATOM 1494 O O . ILE A 1 177 ? 25.136 104.216 72.607 1.00 15.14 260 ILE A O 1
ATOM 1499 N N . LEU A 1 178 ? 25.128 103.019 70.702 1.00 14.28 261 LEU A N 1
ATOM 1500 C CA . LEU A 1 178 ? 25.080 101.734 71.395 1.00 14.66 261 LEU A CA 1
ATOM 1501 C C . LEU A 1 178 ? 26.254 101.594 72.354 1.00 15.43 261 LEU A C 1
ATOM 1502 O O . LEU A 1 178 ? 26.118 101.038 73.444 1.00 16.05 261 LEU A O 1
ATOM 1507 N N . ALA A 1 179 ? 27.405 102.108 71.937 1.00 15.80 262 ALA A N 1
ATOM 1508 C CA . ALA A 1 179 ? 28.620 102.027 72.745 1.00 15.89 262 ALA A CA 1
ATOM 1509 C C . ALA A 1 179 ? 28.506 102.734 74.092 1.00 16.39 262 ALA A C 1
ATOM 1510 O O . ALA A 1 179 ? 29.252 102.430 75.023 1.00 16.88 262 ALA A O 1
ATOM 1512 N N . LEU A 1 180 ? 27.578 103.678 74.200 1.00 14.25 263 LEU A N 1
ATOM 1513 C CA . LEU A 1 180 ? 27.382 104.412 75.445 1.00 16.08 263 LEU A CA 1
ATOM 1514 C C . LEU A 1 180 ? 26.573 103.646 76.494 1.00 16.42 263 LEU A C 1
ATOM 1515 O O . LEU A 1 180 ? 26.714 103.895 77.692 1.00 17.04 263 LEU A O 1
ATOM 1520 N N . PHE A 1 181 ? 25.735 102.714 76.050 1.00 15.85 264 PHE A N 1
ATOM 1521 C CA . PHE A 1 181 ? 24.851 101.998 76.968 1.00 15.64 264 PHE A CA 1
ATOM 1522 C C . PHE A 1 181 ? 25.490 101.361 78.199 1.00 16.83 264 PHE A C 1
ATOM 1523 O O . PHE A 1 181 ? 24.941 101.451 79.301 1.00 17.66 264 PHE A O 1
ATOM 1531 N N . ALA A 1 182 ? 26.647 100.732 78.033 1.00 17.31 265 ALA A N 1
ATOM 1532 C CA . ALA A 1 182 ? 27.306 100.103 79.174 1.00 17.18 265 ALA A CA 1
ATOM 1533 C C . ALA A 1 182 ? 27.527 101.098 80.314 1.00 16.97 265 ALA A C 1
ATOM 1534 O O . ALA A 1 182 ? 27.301 100.775 81.484 1.00 18.41 265 ALA A O 1
ATOM 1536 N N . SER A 1 183 ? 27.951 102.312 79.969 1.00 16.71 266 SER A N 1
ATOM 1537 C CA . SER A 1 183 ? 28.233 103.348 80.961 1.00 16.66 266 SER A CA 1
ATOM 1538 C C . SER A 1 183 ? 27.004 103.880 81.684 1.00 16.88 266 SER A C 1
ATOM 1539 O O . SER A 1 183 ? 27.129 104.593 82.678 1.00 18.04 266 SER A O 1
ATOM 1542 N N . TYR A 1 184 ? 25.818 103.544 81.188 1.00 17.63 267 TYR A N 1
ATOM 1543 C CA . TYR A 1 184 ? 24.592 104.030 81.810 1.00 17.94 267 TYR A CA 1
ATOM 1544 C C . TYR A 1 184 ? 24.187 103.235 83.044 1.00 19.22 267 TYR A C 1
ATOM 1545 O O . TYR A 1 184 ? 23.322 103.668 83.809 1.00 19.29 267 TYR A O 1
ATOM 1554 N N . ASP A 1 185 ? 24.806 102.074 83.236 1.00 19.59 268 ASP A N 1
ATOM 1555 C CA . ASP A 1 185 ? 24.503 101.231 84.391 1.00 21.31 268 ASP A CA 1
ATOM 1556 C C . ASP A 1 185 ? 25.017 101.963 85.637 1.00 21.96 268 ASP A C 1
ATOM 1557 O O . ASP A 1 185 ? 26.226 102.049 85.862 1.00 22.12 268 ASP A O 1
ATOM 1562 N N . PRO A 1 186 ? 24.102 102.492 86.469 1.00 21.50 269 PRO A N 1
ATOM 1563 C CA . PRO A 1 186 ? 24.487 103.221 87.681 1.00 22.28 269 PRO A CA 1
ATOM 1564 C C . PRO A 1 186 ? 25.070 102.368 88.802 1.00 22.93 269 PRO A C 1
ATOM 1565 O O . PRO A 1 186 ? 25.649 102.899 89.751 1.00 24.23 269 PRO A O 1
ATOM 1569 N N . ARG A 1 187 ? 24.912 101.054 88.706 1.00 22.89 270 ARG A N 1
ATOM 1570 C CA . ARG A 1 187 ? 25.477 100.170 89.718 1.00 24.75 270 ARG A CA 1
ATOM 1571 C C . ARG A 1 187 ? 26.937 99.942 89.341 1.00 26.04 270 ARG A C 1
ATOM 1572 O O . ARG A 1 187 ? 27.807 99.843 90.209 1.00 25.94 270 ARG A O 1
ATOM 1580 N N . ARG A 1 188 ? 27.194 99.868 88.038 1.00 25.22 271 ARG A N 1
ATOM 1581 C CA . ARG A 1 188 ? 28.544 99.668 87.519 1.00 24.82 271 ARG A CA 1
ATOM 1582 C C . ARG A 1 188 ? 29.296 100.997 87.509 1.00 23.37 271 ARG A C 1
ATOM 1583 O O . ARG A 1 188 ? 30.490 101.049 87.808 1.00 22.09 271 ARG A O 1
ATOM 1591 N N . TYR A 1 189 ? 28.595 102.070 87.151 1.00 20.82 272 TYR A N 1
ATOM 1592 C CA . TYR A 1 189 ? 29.197 103.401 87.102 1.00 20.76 272 TYR A CA 1
ATOM 1593 C C . TYR A 1 189 ? 28.369 104.371 87.936 1.00 21.78 272 TYR A C 1
ATOM 1594 O O . TYR A 1 189 ? 27.528 105.101 87.404 1.00 20.32 272 TYR A O 1
ATOM 1603 N N . PRO A 1 190 ? 28.595 104.393 89.259 1.00 22.28 273 PRO A N 1
ATOM 1604 C CA . PRO A 1 190 ? 27.856 105.285 90.160 1.00 22.97 273 PRO A CA 1
ATOM 1605 C C . PRO A 1 190 ? 27.843 106.731 89.676 1.00 23.87 273 PRO A C 1
ATOM 1606 O O . PRO A 1 190 ? 28.855 107.255 89.210 1.00 23.71 273 PRO A O 1
ATOM 1610 N N . ALA A 1 191 ? 26.690 107.380 89.792 1.00 24.64 274 ALA A N 1
ATOM 1611 C CA . ALA A 1 191 ? 26.555 108.758 89.340 1.00 26.30 274 ALA A CA 1
ATOM 1612 C C . ALA A 1 191 ? 27.377 109.743 90.158 1.00 28.20 274 ALA A C 1
ATOM 1613 O O . ALA A 1 191 ? 27.541 109.579 91.369 1.00 28.70 274 ALA A O 1
ATOM 1615 N N . ASP A 1 192 ? 27.893 110.765 89.483 1.00 29.14 275 ASP A N 1
ATOM 1616 C CA . ASP A 1 192 ? 28.671 111.808 90.137 1.00 32.56 275 ASP A CA 1
ATOM 1617 C C . ASP A 1 192 ? 27.751 112.445 91.178 1.00 34.65 275 ASP A C 1
ATOM 1618 O O . ASP A 1 192 ? 26.627 112.831 90.863 1.00 33.77 275 ASP A O 1
ATOM 1623 N N . LYS A 1 193 ? 28.233 112.558 92.411 1.00 37.11 276 LYS A N 1
ATOM 1624 C CA . LYS A 1 193 ? 27.437 113.122 93.498 1.00 39.71 276 LYS A CA 1
ATOM 1625 C C . LYS A 1 193 ? 26.954 114.554 93.277 1.00 38.95 276 LYS A C 1
ATOM 1626 O O . LYS A 1 193 ? 25.849 114.907 93.685 1.00 40.35 276 LYS A O 1
ATOM 1632 N N . ILE A 1 194 ? 27.779 115.372 92.634 1.00 38.80 277 ILE A N 1
ATOM 1633 C CA . ILE A 1 194 ? 27.434 116.770 92.390 1.00 38.48 277 ILE A CA 1
ATOM 1634 C C . ILE A 1 194 ? 26.563 116.979 91.155 1.00 37.90 277 ILE A C 1
ATOM 1635 O O . ILE A 1 194 ? 25.569 117.703 91.205 1.00 37.79 277 ILE A O 1
ATOM 1640 N N . ASP A 1 195 ? 26.942 116.354 90.046 1.00 35.72 278 ASP A N 1
ATOM 1641 C CA . ASP A 1 195 ? 26.188 116.482 88.805 1.00 33.90 278 ASP A CA 1
ATOM 1642 C C . ASP A 1 195 ? 25.866 115.092 88.264 1.00 32.84 278 ASP A C 1
ATOM 1643 O O . ASP A 1 195 ? 26.718 114.440 87.660 1.00 30.72 278 ASP A O 1
ATOM 1648 N N . ASN A 1 196 ? 24.632 114.647 88.482 1.00 31.43 279 ASN A N 1
ATOM 1649 C CA . ASN A 1 196 ? 24.202 113.329 88.030 1.00 30.49 279 ASN A CA 1
ATOM 1650 C C . ASN A 1 196 ? 24.261 113.132 86.520 1.00 29.68 279 ASN A C 1
ATOM 1651 O O . ASN A 1 196 ? 24.322 111.996 86.051 1.00 27.59 279 ASN A O 1
ATOM 1656 N N . THR A 1 197 ? 24.235 114.220 85.755 1.00 28.29 280 THR A N 1
ATOM 1657 C CA . THR A 1 197 ? 24.273 114.089 84.303 1.00 27.40 280 THR A CA 1
ATOM 1658 C C . THR A 1 197 ? 25.652 113.691 83.796 1.00 26.89 280 THR A C 1
ATOM 1659 O O . THR A 1 197 ? 25.791 113.248 82.658 1.00 27.71 280 THR A O 1
ATOM 1663 N N A LYS A 1 198 ? 26.671 113.859 84.634 0.50 26.34 281 LYS A N 1
ATOM 1664 N N B LYS A 1 198 ? 26.668 113.852 84.639 0.50 26.20 281 LYS A N 1
ATOM 1665 C CA A LYS A 1 198 ? 28.028 113.495 84.244 0.50 26.65 281 LYS A CA 1
ATOM 1666 C CA B LYS A 1 198 ? 28.027 113.484 84.259 0.50 26.40 281 LYS A CA 1
ATOM 1667 C C A LYS A 1 198 ? 28.132 111.982 84.102 0.50 25.18 281 LYS A C 1
ATOM 1668 C C B LYS A 1 198 ? 28.117 111.974 84.094 0.50 25.04 281 LYS A C 1
ATOM 1669 O O A LYS A 1 198 ? 27.565 111.234 84.897 0.50 26.39 281 LYS A O 1
ATOM 1670 O O B LYS A 1 198 ? 27.524 111.219 84.864 0.50 26.26 281 LYS A O 1
ATOM 1681 N N . LEU A 1 199 ? 28.857 111.538 83.082 1.00 23.47 282 LEU A N 1
ATOM 1682 C CA . LEU A 1 199 ? 29.026 110.117 82.824 1.00 21.12 282 LEU A CA 1
ATOM 1683 C C . LEU A 1 199 ? 30.492 109.768 82.674 1.00 19.94 282 LEU A C 1
ATOM 1684 O O . LEU A 1 199 ? 31.312 110.627 82.344 1.00 20.49 282 LEU A O 1
ATOM 1689 N N . SER A 1 200 ? 30.817 108.505 82.924 1.00 19.32 283 SER A N 1
ATOM 1690 C CA . SER A 1 200 ? 32.179 108.028 82.725 1.00 18.59 283 SER A CA 1
ATOM 1691 C C . SER A 1 200 ? 32.310 108.136 81.204 1.00 18.59 283 SER A C 1
ATOM 1692 O O . SER A 1 200 ? 31.508 107.556 80.467 1.00 19.21 283 SER A O 1
ATOM 1695 N N . LYS A 1 201 ? 33.307 108.879 80.738 1.00 15.90 284 LYS A N 1
ATOM 1696 C CA . LYS A 1 201 ? 33.492 109.103 79.303 1.00 17.45 284 LYS A CA 1
ATOM 1697 C C . LYS A 1 201 ? 33.816 107.853 78.491 1.00 17.56 284 LYS A C 1
ATOM 1698 O O . LYS A 1 201 ? 34.788 107.153 78.773 1.00 17.04 284 LYS A O 1
ATOM 1704 N N . THR A 1 202 ? 32.997 107.585 77.475 1.00 16.73 285 THR A N 1
ATOM 1705 C CA . THR A 1 202 ? 33.194 106.435 76.601 1.00 16.84 285 THR A CA 1
ATOM 1706 C C . THR A 1 202 ? 33.931 106.887 75.343 1.00 17.46 285 THR A C 1
ATOM 1707 O O . THR A 1 202 ? 33.601 107.926 74.772 1.00 17.55 285 THR A O 1
ATOM 1711 N N . GLU A 1 203 ? 34.932 106.122 74.917 1.00 17.07 286 GLU A N 1
ATOM 1712 C CA . GLU A 1 203 ? 35.665 106.472 73.706 1.00 17.04 286 GLU A CA 1
ATOM 1713 C C . GLU A 1 203 ? 35.239 105.579 72.549 1.00 17.91 286 GLU A C 1
ATOM 1714 O O . GLU A 1 203 ? 35.011 104.382 72.725 1.00 20.28 286 GLU A O 1
ATOM 1720 N N . PHE A 1 204 ? 35.118 106.173 71.368 1.00 16.40 287 PHE A N 1
ATOM 1721 C CA . PHE A 1 204 ? 34.761 105.423 70.171 1.00 14.94 287 PHE A CA 1
ATOM 1722 C C . PHE A 1 204 ? 36.090 105.378 69.428 1.00 14.68 287 PHE A C 1
ATOM 1723 O O . PHE A 1 204 ? 36.549 106.400 68.928 1.00 15.52 287 PHE A O 1
ATOM 1731 N N . THR A 1 205 ? 36.710 104.203 69.381 1.00 14.43 288 THR A N 1
ATOM 1732 C CA . THR A 1 205 ? 38.018 104.049 68.744 1.00 15.83 288 THR A CA 1
ATOM 1733 C C . THR A 1 205 ? 37.985 103.618 67.285 1.00 15.02 288 THR A C 1
ATOM 1734 O O . THR A 1 205 ? 39.014 103.608 66.614 1.00 16.67 288 THR A O 1
ATOM 1738 N N . ARG A 1 206 ? 36.806 103.258 66.797 1.00 15.81 289 ARG A N 1
ATOM 1739 C CA . ARG A 1 206 ? 36.658 102.815 65.416 1.00 15.41 289 ARG A CA 1
ATOM 1740 C C . ARG A 1 206 ? 37.044 103.901 64.422 1.00 14.02 289 ARG A C 1
ATOM 1741 O O . ARG A 1 206 ? 37.016 105.089 64.735 1.00 15.43 289 ARG A O 1
ATOM 1749 N N . GLU A 1 207 ? 37.412 103.484 63.216 1.00 15.76 290 GLU A N 1
ATOM 1750 C CA . GLU A 1 207 ? 37.739 104.436 62.168 1.00 17.31 290 GLU A CA 1
ATOM 1751 C C . GLU A 1 207 ? 36.626 104.437 61.130 1.00 18.04 290 GLU A C 1
ATOM 1752 O O . GLU A 1 207 ? 36.043 103.387 60.834 1.00 19.66 290 GLU A O 1
ATOM 1758 N N . ILE A 1 208 ? 36.309 105.614 60.603 1.00 16.79 291 ILE A N 1
ATOM 1759 C CA . ILE A 1 208 ? 35.323 105.710 59.531 1.00 17.43 291 ILE A CA 1
ATOM 1760 C C . ILE A 1 208 ? 36.129 106.225 58.351 1.00 17.69 291 ILE A C 1
ATOM 1761 O O . ILE A 1 208 ? 37.192 106.824 58.538 1.00 16.97 291 ILE A O 1
ATOM 1766 N N . TYR A 1 209 ? 35.646 105.993 57.138 1.00 15.74 292 TYR A N 1
ATOM 1767 C CA . TYR A 1 209 ? 36.404 106.412 55.971 1.00 16.41 292 TYR A CA 1
ATOM 1768 C C . TYR A 1 209 ? 35.681 107.287 54.972 1.00 18.03 292 TYR A C 1
ATOM 1769 O O . TYR A 1 209 ? 34.460 107.222 54.835 1.00 17.45 292 TYR A O 1
ATOM 1778 N N . THR A 1 210 ? 36.465 108.107 54.277 1.00 17.09 293 THR A N 1
ATOM 1779 C CA . THR A 1 210 ? 35.961 108.942 53.196 1.00 18.25 293 THR A CA 1
ATOM 1780 C C . THR A 1 210 ? 36.952 108.614 52.087 1.00 19.66 293 THR A C 1
ATOM 1781 O O . THR A 1 210 ? 38.101 108.256 52.364 1.00 21.51 293 THR A O 1
ATOM 1785 N N . ALA A 1 211 ? 36.529 108.699 50.835 1.00 18.59 294 ALA A N 1
ATOM 1786 C CA . ALA A 1 211 ? 37.454 108.365 49.765 1.00 16.94 294 ALA A CA 1
ATOM 1787 C C . ALA A 1 211 ? 37.052 108.943 48.427 1.00 19.75 294 ALA A C 1
ATOM 1788 O O . ALA A 1 211 ? 35.874 109.189 48.169 1.00 20.13 294 ALA A O 1
ATOM 1790 N N . LEU A 1 212 ? 38.056 109.164 47.587 1.00 18.11 295 LEU A N 1
ATOM 1791 C CA . LEU A 1 212 ? 37.840 109.658 46.237 1.00 18.91 295 LEU A CA 1
ATOM 1792 C C . LEU A 1 212 ? 37.968 108.389 45.403 1.00 19.00 295 LEU A C 1
ATOM 1793 O O . LEU A 1 212 ? 39.053 107.811 45.297 1.00 17.53 295 LEU A O 1
ATOM 1798 N N . VAL A 1 213 ? 36.851 107.941 44.840 1.00 18.72 296 VAL A N 1
ATOM 1799 C CA . VAL A 1 213 ? 36.823 106.721 44.040 1.00 18.59 296 VAL A CA 1
ATOM 1800 C C . VAL A 1 213 ? 36.198 107.045 42.690 1.00 19.96 296 VAL A C 1
ATOM 1801 O O . VAL A 1 213 ? 35.297 107.881 42.610 1.00 20.84 296 VAL A O 1
ATOM 1805 N N . GLU A 1 214 ? 36.680 106.403 41.630 1.00 20.91 297 GLU A N 1
ATOM 1806 C CA . GLU A 1 214 ? 36.128 106.663 40.306 1.00 22.04 297 GLU A CA 1
ATOM 1807 C C . GLU A 1 214 ? 34.668 106.214 40.317 1.00 22.99 297 GLU A C 1
ATOM 1808 O O . GLU A 1 214 ? 34.306 105.275 41.023 1.00 22.41 297 GLU A O 1
ATOM 1814 N N . SER A 1 215 ? 33.828 106.890 39.542 1.00 25.45 298 SER A N 1
ATOM 1815 C CA . SER A 1 215 ? 32.415 106.546 39.509 1.00 28.79 298 SER A CA 1
ATOM 1816 C C . SER A 1 215 ? 31.871 106.499 38.090 1.00 30.31 298 SER A C 1
ATOM 1817 O O . SER A 1 215 ? 31.981 107.471 37.344 1.00 30.59 298 SER A O 1
ATOM 1820 N N . PRO A 1 216 ? 31.279 105.360 37.702 1.00 31.96 299 PRO A N 1
ATOM 1821 C CA . PRO A 1 216 ? 31.134 104.179 38.559 1.00 31.80 299 PRO A CA 1
ATOM 1822 C C . PRO A 1 216 ? 32.437 103.387 38.629 1.00 32.11 299 PRO A C 1
ATOM 1823 O O . PRO A 1 216 ? 33.350 103.613 37.834 1.00 31.42 299 PRO A O 1
ATOM 1827 N N . SER A 1 217 ? 32.525 102.468 39.584 1.00 30.68 300 SER A N 1
ATOM 1828 C CA . SER A 1 217 ? 33.716 101.643 39.727 1.00 31.21 300 SER A CA 1
ATOM 1829 C C . SER A 1 217 ? 33.398 100.191 39.411 1.00 32.15 300 SER A C 1
ATOM 1830 O O . SER A 1 217 ? 32.374 99.662 39.847 1.00 33.63 300 SER A O 1
ATOM 1833 N N . SER A 1 218 ? 34.279 99.547 38.655 1.00 33.02 301 SER A N 1
ATOM 1834 C CA . SER A 1 218 ? 34.085 98.151 38.292 1.00 33.17 301 SER A CA 1
ATOM 1835 C C . SER A 1 218 ? 34.776 97.235 39.295 1.00 32.82 301 SER A C 1
ATOM 1836 O O . SER A 1 218 ? 34.704 96.012 39.183 1.00 33.32 301 SER A O 1
ATOM 1839 N N . LYS A 1 219 ? 35.449 97.825 40.279 1.00 29.87 302 LYS A N 1
ATOM 1840 C CA . LYS A 1 219 ? 36.132 97.029 41.289 1.00 28.52 302 LYS A CA 1
ATOM 1841 C C . LYS A 1 219 ? 35.112 96.620 42.350 1.00 27.83 302 LYS A C 1
ATOM 1842 O O . LYS A 1 219 ? 34.253 97.414 42.729 1.00 27.83 302 LYS A O 1
ATOM 1848 N N . SER A 1 220 ? 35.205 95.380 42.820 1.00 28.01 303 SER A N 1
ATOM 1849 C CA . SER A 1 220 ? 34.267 94.857 43.809 1.00 28.75 303 SER A CA 1
ATOM 1850 C C . SER A 1 220 ? 34.338 95.536 45.168 1.00 28.93 303 SER A C 1
ATOM 1851 O O . SER A 1 220 ? 35.332 96.176 45.513 1.00 26.06 303 SER A O 1
ATOM 1854 N N . ILE A 1 221 ? 33.265 95.380 45.937 1.00 28.26 304 ILE A N 1
ATOM 1855 C CA . ILE A 1 221 ? 33.183 95.951 47.273 1.00 28.68 304 ILE A CA 1
ATOM 1856 C C . ILE A 1 221 ? 34.250 95.317 48.159 1.00 28.03 304 ILE A C 1
ATOM 1857 O O . ILE A 1 221 ? 34.907 96.001 48.944 1.00 27.76 304 ILE A O 1
ATOM 1862 N N . ALA A 1 222 ? 34.431 94.008 48.019 1.00 28.03 305 ALA A N 1
ATOM 1863 C CA . ALA A 1 222 ? 35.424 93.293 48.810 1.00 27.64 305 ALA A CA 1
ATOM 1864 C C . ALA A 1 222 ? 36.838 93.759 48.474 1.00 27.40 305 ALA A C 1
ATOM 1865 O O . ALA A 1 222 ? 37.662 93.964 49.367 1.00 26.93 305 ALA A O 1
ATOM 1867 N N . ALA A 1 223 ? 37.110 93.928 47.184 1.00 26.23 306 ALA A N 1
ATOM 1868 C CA . ALA A 1 223 ? 38.431 94.354 46.733 1.00 25.54 306 ALA A CA 1
ATOM 1869 C C . ALA A 1 223 ? 38.754 95.774 47.184 1.00 24.91 306 ALA A C 1
ATOM 1870 O O . ALA A 1 223 ? 39.871 96.052 47.624 1.00 24.49 306 ALA A O 1
ATOM 1872 N N . LEU A 1 224 ? 37.783 96.675 47.071 1.00 24.23 307 LEU A N 1
ATOM 1873 C CA . LEU A 1 224 ? 38.005 98.058 47.483 1.00 24.51 307 LEU A CA 1
ATOM 1874 C C . LEU A 1 224 ? 38.082 98.186 48.999 1.00 24.69 307 LEU A C 1
ATOM 1875 O O . LEU A 1 224 ? 38.833 99.006 49.521 1.00 23.20 307 LEU A O 1
ATOM 1880 N N . GLU A 1 225 ? 37.310 97.372 49.708 1.00 24.68 308 GLU A N 1
ATOM 1881 C CA . GLU A 1 225 ? 37.332 97.405 51.162 1.00 25.26 308 GLU A CA 1
ATOM 1882 C C . GLU A 1 225 ? 38.741 97.027 51.630 1.00 25.13 308 GLU A C 1
ATOM 1883 O O . GLU A 1 225 ? 39.316 97.682 52.497 1.00 25.34 308 GLU A O 1
ATOM 1889 N N . ALA A 1 226 ? 39.305 95.981 51.034 1.00 23.77 309 ALA A N 1
ATOM 1890 C CA . ALA A 1 226 ? 40.644 95.535 51.400 1.00 23.99 309 ALA A CA 1
ATOM 1891 C C . ALA A 1 226 ? 41.718 96.545 51.005 1.00 23.26 309 ALA A C 1
ATOM 1892 O O . ALA A 1 226 ? 42.700 96.732 51.721 1.00 23.85 309 ALA A O 1
ATOM 1894 N N . ALA A 1 227 ? 41.523 97.208 49.872 1.00 22.00 310 ALA A N 1
ATOM 1895 C CA . ALA A 1 227 ? 42.505 98.167 49.382 1.00 21.29 310 ALA A CA 1
ATOM 1896 C C . ALA A 1 227 ? 42.412 99.556 49.998 1.00 20.43 310 ALA A C 1
ATOM 1897 O O . ALA A 1 227 ? 43.417 100.263 50.082 1.00 20.82 310 ALA A O 1
ATOM 1899 N N . LEU A 1 228 ? 41.220 99.949 50.432 1.00 19.00 311 LEU A N 1
ATOM 1900 C CA . LEU A 1 228 ? 41.036 101.287 50.986 1.00 19.18 311 LEU A CA 1
ATOM 1901 C C . LEU A 1 228 ? 40.893 101.405 52.498 1.00 18.61 311 LEU A C 1
ATOM 1902 O O . LEU A 1 228 ? 41.007 102.506 53.038 1.00 19.05 311 LEU A O 1
ATOM 1907 N N . THR A 1 229 ? 40.636 100.298 53.185 1.00 19.01 312 THR A N 1
ATOM 1908 C CA . THR A 1 229 ? 40.501 100.358 54.635 1.00 17.94 312 THR A CA 1
ATOM 1909 C C . THR A 1 229 ? 41.624 99.581 55.304 1.00 18.11 312 THR A C 1
ATOM 1910 O O . THR A 1 229 ? 42.348 98.827 54.654 1.00 18.10 312 THR A O 1
ATOM 1914 N N . ARG A 1 230 ? 41.771 99.770 56.609 1.00 19.40 313 ARG A N 1
ATOM 1915 C CA . ARG A 1 230 ? 42.829 99.105 57.355 1.00 18.85 313 ARG A CA 1
ATOM 1916 C C . ARG A 1 230 ? 42.362 97.821 58.027 1.00 20.63 313 ARG A C 1
ATOM 1917 O O . ARG A 1 230 ? 41.227 97.732 58.488 1.00 20.46 313 ARG A O 1
ATOM 1925 N N . ASP A 1 231 ? 43.238 96.821 58.077 1.00 21.54 314 ASP A N 1
ATOM 1926 C CA . ASP A 1 231 ? 42.903 95.574 58.758 1.00 24.12 314 ASP A CA 1
ATOM 1927 C C . ASP A 1 231 ? 42.907 95.930 60.245 1.00 23.53 314 ASP A C 1
ATOM 1928 O O . ASP A 1 231 ? 43.481 96.949 60.631 1.00 22.27 314 ASP A O 1
ATOM 1933 N N . VAL A 1 232 ? 42.275 95.105 61.076 1.00 23.86 315 VAL A N 1
ATOM 1934 C CA . VAL A 1 232 ? 42.218 95.381 62.513 1.00 24.62 315 VAL A CA 1
ATOM 1935 C C . VAL A 1 232 ? 43.593 95.737 63.069 1.00 24.04 315 VAL A C 1
ATOM 1936 O O . VAL A 1 232 ? 44.595 95.109 62.728 1.00 23.85 315 VAL A O 1
ATOM 1940 N N . HIS A 1 233 ? 43.638 96.743 63.935 1.00 21.65 316 HIS A N 1
ATOM 1941 C CA . HIS A 1 233 ? 44.907 97.187 64.494 1.00 20.67 316 HIS A CA 1
ATOM 1942 C C . HIS A 1 233 ? 44.746 97.962 65.794 1.00 19.74 316 HIS A C 1
ATOM 1943 O O . HIS A 1 233 ? 43.659 98.451 66.109 1.00 18.77 316 HIS A O 1
ATOM 1950 N N . LEU A 1 234 ? 45.842 98.071 66.542 1.00 18.94 317 LEU A N 1
ATOM 1951 C CA . LEU A 1 234 ? 45.845 98.842 67.778 1.00 18.47 317 LEU A CA 1
ATOM 1952 C C . LEU A 1 234 ? 45.626 100.281 67.341 1.00 17.78 317 LEU A C 1
ATOM 1953 O O . LEU A 1 234 ? 46.005 100.655 66.235 1.00 18.69 317 LEU A O 1
ATOM 1958 N N . PHE A 1 235 ? 45.036 101.092 68.207 1.00 16.50 318 PHE A N 1
ATOM 1959 C CA . PHE A 1 235 ? 44.785 102.481 67.857 1.00 15.72 318 PHE A CA 1
ATOM 1960 C C . PHE A 1 235 ? 46.095 103.186 67.523 1.00 16.79 318 PHE A C 1
ATOM 1961 O O . PHE A 1 235 ? 47.075 103.074 68.263 1.00 18.31 318 PHE A O 1
ATOM 1969 N N . THR A 1 236 ? 46.123 103.904 66.406 1.00 15.84 319 THR A N 1
ATOM 1970 C CA . THR A 1 236 ? 47.338 104.614 66.029 1.00 16.91 319 THR A CA 1
ATOM 1971 C C . THR A 1 236 ? 47.082 106.099 65.849 1.00 17.92 319 THR A C 1
ATOM 1972 O O . THR A 1 236 ? 45.955 106.530 65.586 1.00 17.05 319 THR A O 1
ATOM 1976 N N . TRP A 1 237 ? 48.148 106.872 66.013 1.00 15.73 320 TRP A N 1
ATOM 1977 C CA . TRP A 1 237 ? 48.114 108.316 65.876 1.00 16.23 320 TRP A CA 1
ATOM 1978 C C . TRP A 1 237 ? 48.950 108.699 64.667 1.00 16.67 320 TRP A C 1
ATOM 1979 O O . TRP A 1 237 ? 50.104 108.281 64.541 1.00 16.89 320 TRP A O 1
ATOM 1990 N N . LEU A 1 238 ? 48.359 109.483 63.770 1.00 15.82 321 LEU A N 1
ATOM 1991 C CA . LEU A 1 238 ? 49.031 109.906 62.544 1.00 16.41 321 LEU A CA 1
ATOM 1992 C C . LEU A 1 238 ? 50.138 110.926 62.798 1.00 17.79 321 LEU A C 1
ATOM 1993 O O . LEU A 1 238 ? 49.890 112.015 63.321 1.00 17.45 321 LEU A O 1
ATOM 1998 N N . LYS A 1 239 ? 51.360 110.576 62.403 1.00 16.71 322 LYS A N 1
ATOM 1999 C CA . LYS A 1 239 ? 52.511 111.444 62.617 1.00 18.26 322 LYS A CA 1
ATOM 2000 C C . LYS A 1 239 ? 53.153 111.990 61.351 1.00 17.25 322 LYS A C 1
ATOM 2001 O O . LYS A 1 239 ? 53.659 113.109 61.344 1.00 18.54 322 LYS A O 1
ATOM 2007 N N . ARG A 1 240 ? 53.139 111.203 60.282 1.00 16.78 323 ARG A N 1
ATOM 2008 C CA . ARG A 1 240 ? 53.774 111.636 59.047 1.00 16.92 323 ARG A CA 1
ATOM 2009 C C . ARG A 1 240 ? 53.111 111.001 57.833 1.00 16.51 323 ARG A 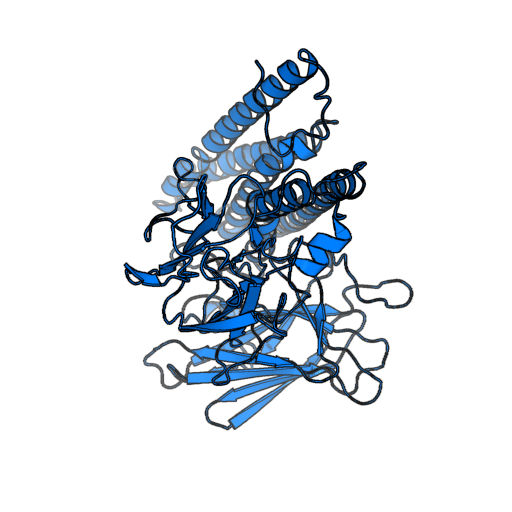C 1
ATOM 2010 O O . ARG A 1 240 ? 52.634 109.868 57.897 1.00 16.18 323 ARG A O 1
ATOM 2018 N N . VAL A 1 241 ? 53.069 111.748 56.735 1.00 17.82 324 VAL A N 1
ATOM 2019 C CA . VAL A 1 241 ? 52.504 111.236 55.495 1.00 18.75 324 VAL A CA 1
ATOM 2020 C C . VAL A 1 241 ? 53.520 111.452 54.378 1.00 18.61 324 VAL A C 1
ATOM 2021 O O . VAL A 1 241 ? 54.001 112.567 54.169 1.00 19.02 324 VAL A O 1
ATOM 2025 N N . ASP A 1 242 ? 53.867 110.370 53.687 1.00 18.05 325 ASP A N 1
ATOM 2026 C CA . ASP A 1 242 ? 54.827 110.430 52.584 1.00 18.33 325 ASP A CA 1
ATOM 2027 C C . ASP A 1 242 ? 54.059 110.274 51.282 1.00 17.87 325 ASP A C 1
ATOM 2028 O O . ASP A 1 242 ? 53.127 109.474 51.204 1.00 18.53 325 ASP A O 1
ATOM 2033 N N . PHE A 1 243 ? 54.452 111.026 50.262 1.00 16.72 326 PHE A N 1
ATOM 2034 C CA . PHE A 1 243 ? 53.780 110.937 48.974 1.00 17.39 326 PHE A CA 1
ATOM 2035 C C . PHE A 1 243 ? 54.758 110.796 47.819 1.00 18.17 326 PHE A C 1
ATOM 2036 O O . PHE A 1 243 ? 55.794 111.460 47.789 1.00 17.95 326 PHE A O 1
ATOM 2044 N N . TRP A 1 244 ? 54.412 109.921 46.877 1.00 16.74 327 TRP A N 1
ATOM 2045 C CA . TRP A 1 244 ? 55.206 109.695 45.673 1.00 17.22 327 TRP A CA 1
ATOM 2046 C C . TRP A 1 244 ? 54.457 110.350 44.517 1.00 18.12 327 TRP A C 1
ATOM 2047 O O . TRP A 1 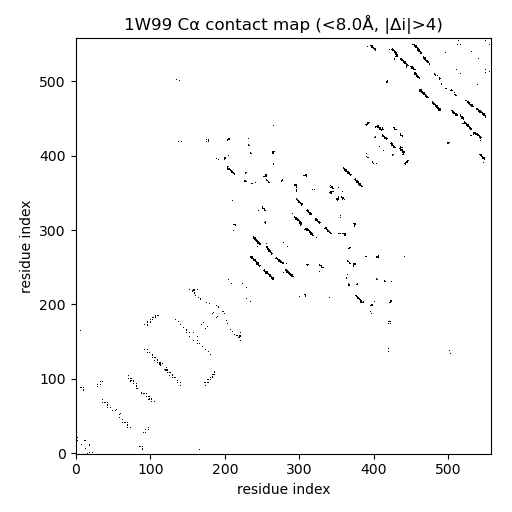244 ? 53.226 110.452 44.538 1.00 16.57 327 TRP A O 1
ATOM 2058 N N . THR A 1 245 ? 55.204 110.777 43.507 1.00 16.54 328 THR A N 1
ATOM 2059 C CA . THR A 1 245 ? 54.642 111.424 42.327 1.00 16.86 328 THR A CA 1
ATOM 2060 C C . THR A 1 245 ? 55.235 110.752 41.088 1.00 18.84 328 THR A C 1
ATOM 2061 O O . THR A 1 245 ? 56.392 110.336 41.114 1.00 17.76 328 THR A O 1
ATOM 2065 N N . ASN A 1 246 ? 54.448 110.605 40.022 1.00 18.91 329 ASN A N 1
ATOM 2066 C CA . ASN A 1 246 ? 54.995 110.049 38.783 1.00 19.80 329 ASN A CA 1
ATOM 2067 C C . ASN A 1 246 ? 55.675 111.264 38.161 1.00 19.62 329 ASN A C 1
ATOM 2068 O O . ASN A 1 246 ? 55.013 112.240 37.818 1.00 19.95 329 ASN A O 1
ATOM 2073 N N . THR A 1 247 ? 56.995 111.202 38.018 1.00 21.23 330 THR A N 1
ATOM 2074 C CA . THR A 1 247 ? 57.759 112.338 37.518 1.00 22.09 330 THR A CA 1
ATOM 2075 C C . THR A 1 247 ? 58.411 112.243 36.139 1.00 22.98 330 THR A C 1
ATOM 2076 O O . THR A 1 247 ? 59.160 113.142 35.756 1.00 22.67 330 THR A O 1
ATOM 2080 N N . ILE A 1 248 ? 58.137 111.179 35.389 1.00 23.20 331 ILE A N 1
ATOM 2081 C CA . ILE A 1 248 ? 58.740 111.032 34.065 1.00 24.12 331 ILE A CA 1
ATOM 2082 C C . ILE A 1 248 ? 58.311 112.134 33.096 1.00 23.75 331 ILE A C 1
ATOM 2083 O O . ILE A 1 248 ? 59.141 112.675 32.362 1.00 23.42 331 ILE A O 1
ATOM 2088 N N . TYR A 1 249 ? 57.019 112.462 33.088 1.00 22.74 332 TYR A N 1
ATOM 2089 C CA . TYR A 1 249 ? 56.495 113.513 32.215 1.00 23.05 332 TYR A CA 1
ATOM 2090 C C . TYR A 1 249 ? 55.992 114.669 33.068 1.00 24.17 332 TYR A C 1
ATOM 2091 O O . TYR A 1 249 ? 55.052 114.508 33.851 1.00 21.37 332 TYR A O 1
ATOM 2100 N N . GLN A 1 250 ? 56.595 115.841 32.902 1.00 22.92 333 GLN A N 1
ATOM 2101 C CA . GLN A 1 250 ? 56.202 116.996 33.699 1.00 23.58 333 GLN A CA 1
ATOM 2102 C C . GLN A 1 250 ? 54.749 117.435 33.541 1.00 23.61 333 GLN A C 1
ATOM 2103 O O . GLN A 1 250 ? 54.148 117.937 34.492 1.00 22.72 333 GLN A O 1
ATOM 2109 N N . ASP A 1 251 ? 54.175 117.248 32.357 1.00 20.93 334 ASP A N 1
ATOM 2110 C CA . ASP A 1 251 ? 52.791 117.648 32.151 1.00 22.48 334 ASP A CA 1
ATOM 2111 C C . ASP A 1 251 ? 51.817 116.546 32.571 1.00 21.33 334 ASP A C 1
ATOM 2112 O O . ASP A 1 251 ? 50.608 116.656 32.363 1.00 22.34 334 ASP A O 1
ATOM 2117 N N . LEU A 1 252 ? 52.352 115.490 33.175 1.00 21.04 335 LEU A N 1
ATOM 2118 C CA . LEU A 1 252 ? 51.539 114.373 33.639 1.00 21.42 335 LEU A CA 1
ATOM 2119 C C . LEU A 1 252 ? 51.948 113.965 35.049 1.00 20.91 335 LEU A C 1
ATOM 2120 O O . LEU A 1 252 ? 51.884 112.792 35.409 1.00 20.46 335 LEU A O 1
ATOM 2125 N N . ARG A 1 253 ? 52.379 114.938 35.846 1.00 19.92 336 ARG A N 1
ATOM 2126 C CA . ARG A 1 253 ? 52.786 114.654 37.216 1.00 18.48 336 ARG A CA 1
ATOM 2127 C C . ARG A 1 253 ? 51.561 114.539 38.117 1.00 18.30 336 ARG A C 1
ATOM 2128 O O . ARG A 1 253 ? 50.823 115.504 38.306 1.00 19.34 336 ARG A O 1
ATOM 2136 N N . PHE A 1 254 ? 51.349 113.345 38.657 1.00 19.01 337 PHE A N 1
ATOM 2137 C CA . PHE A 1 254 ? 50.222 113.093 39.547 1.00 19.15 337 PHE A CA 1
ATOM 2138 C C . PHE A 1 254 ? 50.666 112.196 40.692 1.00 18.01 337 PHE A C 1
ATOM 2139 O O . PHE A 1 254 ? 51.717 111.555 40.623 1.00 18.14 337 PHE A O 1
ATOM 2147 N N . LEU A 1 255 ? 49.853 112.151 41.743 1.00 17.31 338 LEU A N 1
ATOM 2148 C CA . LEU A 1 255 ? 50.126 111.312 42.906 1.00 17.77 338 LEU A CA 1
ATOM 2149 C C . LEU A 1 255 ? 50.244 109.865 42.448 1.00 18.89 338 LEU A C 1
ATOM 2150 O O . LEU A 1 255 ? 49.449 109.406 41.629 1.00 17.99 338 LEU A O 1
ATOM 2155 N N . SER A 1 256 ? 51.222 109.137 42.980 1.00 17.13 339 SER A N 1
ATOM 2156 C CA . SER A 1 256 ? 51.403 107.745 42.589 1.00 18.20 339 SER A CA 1
ATOM 2157 C C . SER A 1 256 ? 51.397 106.762 43.754 1.00 18.04 339 SER A C 1
ATOM 2158 O O . SER A 1 256 ? 51.104 105.582 43.566 1.00 18.68 339 SER A O 1
ATOM 2161 N N . ALA A 1 257 ? 51.716 107.240 44.958 1.00 17.16 340 ALA A N 1
ATOM 2162 C CA . ALA A 1 257 ? 51.743 106.370 46.132 1.00 16.46 340 ALA A CA 1
ATOM 2163 C C . ALA A 1 257 ? 51.846 107.168 47.426 1.00 16.40 340 ALA A C 1
ATOM 2164 O O . ALA A 1 257 ? 52.071 108.379 47.403 1.00 15.59 340 ALA A O 1
ATOM 2166 N N . ASN A 1 258 ? 51.659 106.482 48.551 1.00 16.54 341 ASN A N 1
ATOM 2167 C CA . ASN A 1 258 ? 51.783 107.120 49.855 1.00 16.76 341 ASN A CA 1
ATOM 2168 C C . ASN A 1 258 ? 52.226 106.108 50.901 1.00 16.58 341 ASN A C 1
ATOM 2169 O O . ASN A 1 258 ? 52.061 104.902 50.733 1.00 16.77 341 ASN A O 1
ATOM 2174 N N . LYS A 1 259 ? 52.805 106.616 51.979 1.00 16.64 342 LYS A N 1
ATOM 2175 C CA . LYS A 1 259 ? 53.264 105.783 53.076 1.00 17.89 342 LYS A CA 1
ATOM 2176 C C . LYS A 1 259 ? 52.875 106.558 54.327 1.00 16.75 342 LYS A C 1
ATOM 2177 O O . LYS A 1 259 ? 52.719 107.780 54.275 1.00 17.53 342 LYS A O 1
ATOM 2183 N N . ILE A 1 260 ? 52.699 105.859 55.442 1.00 16.58 343 ILE A N 1
ATOM 2184 C CA . ILE A 1 260 ? 52.293 106.519 56.680 1.00 15.49 343 ILE A CA 1
ATOM 2185 C C . ILE A 1 260 ? 53.254 106.276 57.839 1.00 15.67 343 ILE A C 1
ATOM 2186 O O . ILE A 1 260 ? 53.716 105.152 58.045 1.00 16.46 343 ILE A O 1
ATOM 2191 N N . GLY A 1 261 ? 53.545 107.343 58.581 1.00 16.45 344 GLY A N 1
ATOM 2192 C CA . GLY A 1 261 ? 54.376 107.244 59.768 1.00 15.71 344 GLY A CA 1
ATOM 2193 C C . GLY A 1 261 ? 53.372 107.409 60.898 1.00 16.05 344 GLY A C 1
ATOM 2194 O O . GLY A 1 261 ? 52.618 108.383 60.906 1.00 14.89 344 GLY A O 1
ATOM 2195 N N . PHE A 1 262 ? 53.333 106.469 61.838 1.00 16.56 345 PHE A N 1
ATOM 2196 C CA . PHE A 1 262 ? 52.361 106.541 62.928 1.00 16.51 345 PHE A CA 1
ATOM 2197 C C . PHE A 1 262 ? 52.918 106.011 64.238 1.00 18.12 345 PHE A C 1
ATOM 2198 O O . PHE A 1 262 ? 53.984 105.400 64.267 1.00 18.16 345 PHE A O 1
ATOM 2206 N N A SER A 1 263 ? 52.189 106.242 65.325 0.33 17.53 346 SER A N 1
ATOM 2207 N N B SER A 1 263 ? 52.185 106.243 65.322 0.33 17.51 346 SER A N 1
ATOM 2208 N N C SER A 1 263 ? 52.191 106.240 65.327 0.33 17.61 346 SER A N 1
ATOM 2209 C CA A SER A 1 263 ? 52.626 105.785 66.639 0.33 18.13 346 SER A CA 1
ATOM 2210 C CA B SER A 1 263 ? 52.613 105.794 66.641 0.33 17.99 346 SER A CA 1
ATOM 2211 C CA C SER A 1 263 ? 52.633 105.769 66.633 0.33 18.34 346 SER A CA 1
ATOM 2212 C C A SER A 1 263 ? 51.464 105.246 67.459 0.33 17.93 346 SER A C 1
ATOM 2213 C C B SER A 1 263 ? 51.456 105.245 67.460 0.33 18.00 346 SER A C 1
ATOM 2214 C C C SER A 1 263 ? 51.468 105.242 67.455 0.33 17.96 346 SER A C 1
ATOM 2215 O O A SER A 1 263 ? 50.320 105.665 67.284 0.33 17.98 346 SER A O 1
ATOM 2216 O O B SER A 1 263 ? 50.309 105.654 67.284 0.33 18.18 346 SER A O 1
ATOM 2217 O O C SER A 1 263 ? 50.326 105.665 67.276 0.33 17.89 346 SER A O 1
ATOM 2224 N N . TYR A 1 264 ? 51.765 104.313 68.356 1.00 17.57 347 TYR A N 1
ATOM 2225 C CA . TYR A 1 264 ? 50.751 103.733 69.219 1.00 17.20 347 TYR A CA 1
ATOM 2226 C C . TYR A 1 264 ? 50.608 104.732 70.356 1.00 17.05 347 TYR A C 1
ATOM 2227 O O . TYR A 1 264 ? 51.422 105.652 70.482 1.00 17.34 347 TYR A O 1
ATOM 2236 N N . THR A 1 265 ? 49.581 104.564 71.179 1.00 16.25 348 THR A N 1
ATOM 2237 C CA . THR A 1 265 ? 49.342 105.492 72.272 1.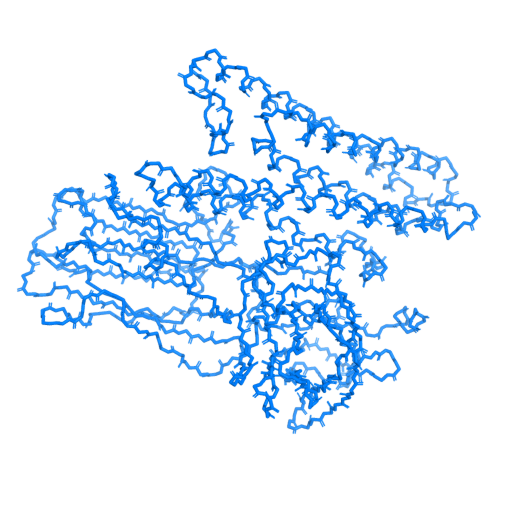00 15.92 348 THR A CA 1
ATOM 2238 C C . THR A 1 265 ? 50.455 105.497 73.315 1.00 16.96 348 THR A C 1
ATOM 2239 O O . THR A 1 265 ? 50.836 104.450 73.840 1.00 17.64 348 THR A O 1
ATOM 2243 N N . ASN A 1 266 ? 50.965 106.693 73.598 1.00 16.88 349 ASN A N 1
ATOM 2244 C CA . ASN A 1 266 ? 52.036 106.890 74.569 1.00 19.19 349 ASN A CA 1
ATOM 2245 C C . ASN A 1 266 ? 53.277 106.069 74.260 1.00 21.15 349 ASN A C 1
ATOM 2246 O O . ASN A 1 266 ? 53.946 105.565 75.160 1.00 22.71 349 ASN A O 1
ATOM 2251 N N . SER A 1 267 ? 53.579 105.943 72.974 1.00 20.27 350 SER A N 1
ATOM 2252 C CA . SER A 1 267 ? 54.751 105.203 72.524 1.00 21.31 350 SER A CA 1
ATOM 2253 C C . SER A 1 267 ? 55.722 106.216 71.923 1.00 22.96 350 SER A C 1
ATOM 2254 O O . SER A 1 267 ? 55.312 107.105 71.180 1.00 22.32 350 SER A O 1
ATOM 2257 N N . SER A 1 268 ? 57.005 106.084 72.247 1.00 23.85 351 SER A N 1
ATOM 2258 C CA . SER A 1 268 ? 58.013 107.007 71.736 1.00 26.37 351 SER A CA 1
ATOM 2259 C C . SER A 1 268 ? 58.572 106.553 70.393 1.00 27.13 351 SER A C 1
ATOM 2260 O O . SER A 1 268 ? 59.408 107.234 69.800 1.00 30.77 351 SER A O 1
ATOM 2263 N N . ALA A 1 269 ? 58.108 105.407 69.912 1.00 26.24 352 ALA A N 1
ATOM 2264 C CA . ALA A 1 269 ? 58.586 104.874 68.644 1.00 25.91 352 ALA A CA 1
ATOM 2265 C C . ALA A 1 269 ? 57.715 105.269 67.460 1.00 26.68 352 ALA A C 1
ATOM 2266 O O . ALA A 1 269 ? 56.499 105.416 67.587 1.00 25.92 352 ALA A O 1
ATOM 2268 N N . MET A 1 270 ? 58.356 105.447 66.310 1.00 25.59 353 MET A N 1
ATOM 2269 C CA . MET A 1 270 ? 57.656 105.793 65.082 1.00 24.52 353 MET A CA 1
ATOM 2270 C C . MET A 1 270 ? 57.518 104.516 64.265 1.00 25.47 353 MET A C 1
ATOM 2271 O O . MET A 1 270 ? 58.511 103.839 63.992 1.00 26.58 353 MET A O 1
ATOM 2276 N N . GLN A 1 271 ? 56.288 104.172 63.897 1.00 22.75 354 GLN A N 1
ATOM 2277 C CA . GLN A 1 271 ? 56.048 102.983 63.089 1.00 22.48 354 GLN A CA 1
ATOM 2278 C C . GLN A 1 271 ? 55.962 103.443 61.638 1.00 21.79 354 GLN A C 1
ATOM 2279 O O . GLN A 1 271 ? 55.595 104.587 61.366 1.00 20.35 354 GLN A O 1
ATOM 2285 N N . GLU A 1 272 ? 56.300 102.548 60.716 1.00 22.08 355 GLU A N 1
ATOM 2286 C CA . GLU A 1 272 ? 56.266 102.846 59.287 1.00 23.15 355 GLU A CA 1
ATOM 2287 C C . GLU A 1 272 ? 55.363 101.838 58.591 1.00 22.26 355 GLU A C 1
ATOM 2288 O O . GLU A 1 272 ? 55.497 100.634 58.802 1.00 21.99 355 GLU A O 1
ATOM 2294 N N . SER A 1 273 ? 54.444 102.317 57.761 1.00 19.84 356 SER A N 1
ATOM 2295 C CA . SER A 1 273 ? 53.567 101.405 57.036 1.00 18.94 356 SER A CA 1
ATOM 2296 C C . SER A 1 273 ? 54.279 100.985 55.759 1.00 19.84 356 SER A C 1
ATOM 2297 O O . SER A 1 273 ? 55.380 101.456 55.459 1.00 19.66 356 SER A O 1
ATOM 2300 N N . GLY A 1 274 ? 53.652 100.084 55.015 1.00 19.54 357 GLY A N 1
ATOM 2301 C CA . GLY A 1 274 ? 54.218 99.681 53.746 1.00 21.22 357 GLY A CA 1
ATOM 2302 C C . GLY A 1 274 ? 53.814 100.791 52.794 1.00 21.28 357 GLY A C 1
ATOM 2303 O O . GLY A 1 274 ? 53.103 101.721 53.188 1.00 20.43 357 GLY A O 1
ATOM 2304 N N . ILE A 1 275 ? 54.259 100.714 51.548 1.00 20.54 358 ILE A N 1
ATOM 2305 C CA . ILE A 1 275 ? 53.916 101.728 50.566 1.00 20.47 358 ILE A CA 1
ATOM 2306 C C . ILE A 1 275 ? 52.630 101.322 49.856 1.00 21.89 358 ILE A C 1
ATOM 2307 O O . ILE A 1 275 ? 52.488 100.178 49.429 1.00 21.51 358 ILE A O 1
ATOM 2312 N N . TYR A 1 276 ? 51.693 102.258 49.744 1.00 21.01 359 TYR A N 1
ATOM 2313 C CA . TYR A 1 276 ? 50.432 101.993 49.063 1.00 19.80 359 TYR A CA 1
ATOM 2314 C C . TYR A 1 276 ? 50.468 102.673 47.706 1.00 20.24 359 TYR A C 1
ATOM 2315 O O . TYR A 1 276 ? 50.630 103.890 47.616 1.00 18.60 359 TYR A O 1
ATOM 2324 N N . GLY A 1 277 ? 50.323 101.882 46.650 1.00 20.48 360 GLY A N 1
ATOM 2325 C CA . GLY A 1 277 ? 50.344 102.448 45.316 1.00 21.72 360 GLY A CA 1
ATOM 2326 C C . GLY A 1 277 ? 51.530 101.998 44.486 1.00 22.22 360 GLY A C 1
ATOM 2327 O O . GLY A 1 277 ? 52.058 100.903 44.680 1.00 24.29 360 GLY A O 1
ATOM 2328 N N A SER A 1 278 ? 51.954 102.853 43.562 0.50 22.47 361 SER A N 1
ATOM 2329 N N B SER A 1 278 ? 51.952 102.853 43.560 0.50 22.39 361 SER A N 1
ATOM 2330 C CA A SER A 1 278 ? 53.073 102.547 42.678 0.50 23.10 361 SER A CA 1
ATOM 2331 C CA B SER A 1 278 ? 53.073 102.549 42.677 0.50 22.99 361 SER A CA 1
ATOM 2332 C C A SER A 1 278 ? 54.316 103.357 43.038 0.50 22.91 361 SER A C 1
ATOM 2333 C C B SER A 1 278 ? 54.316 103.358 43.037 0.50 22.77 361 SER A C 1
ATOM 2334 O O A SER A 1 278 ? 54.293 104.586 42.998 0.50 22.37 361 SER A O 1
ATOM 2335 O O B SER A 1 278 ? 54.294 104.586 42.996 0.50 22.13 361 SER A O 1
ATOM 2340 N N . SER A 1 279 ? 55.401 102.665 43.376 1.00 23.32 362 SER A N 1
ATOM 2341 C CA . SER A 1 279 ? 56.647 103.336 43.743 1.00 25.29 362 SER A CA 1
ATOM 2342 C C . SER A 1 279 ? 57.865 102.865 42.952 1.00 26.60 362 SER A C 1
ATOM 2343 O O . SER A 1 279 ? 59.001 103.059 43.387 1.00 27.98 362 SER A O 1
ATOM 2346 N N . GLY A 1 280 ? 57.625 102.262 41.790 1.00 27.46 363 GLY A N 1
ATOM 2347 C CA . GLY A 1 280 ? 58.715 101.774 40.959 1.00 27.75 363 GLY A CA 1
ATOM 2348 C C . GLY A 1 280 ? 59.321 102.824 40.043 1.00 27.85 363 GLY A C 1
ATOM 2349 O O . GLY A 1 280 ? 59.359 104.011 40.374 1.00 26.22 363 GLY A O 1
ATOM 2350 N N . PHE A 1 281 ? 59.799 102.397 38.877 1.00 27.31 364 PHE A N 1
ATOM 2351 C CA . PHE A 1 281 ? 60.411 103.333 37.943 1.00 26.96 364 PHE A CA 1
ATOM 2352 C C . PHE A 1 281 ? 59.516 104.520 37.608 1.00 25.86 364 PHE A C 1
ATOM 2353 O O . PHE A 1 281 ? 58.330 104.358 37.311 1.00 25.48 364 PHE A O 1
ATOM 2361 N N . GLY A 1 282 ? 60.092 105.718 37.650 1.00 24.54 365 GLY A N 1
ATOM 2362 C CA . GLY A 1 282 ? 59.332 106.907 37.320 1.00 23.20 365 GLY A CA 1
ATOM 2363 C C . GLY A 1 282 ? 58.472 107.455 38.443 1.00 21.31 365 GLY A C 1
ATOM 2364 O O . GLY A 1 282 ? 57.922 108.545 38.320 1.00 23.52 365 GLY A O 1
ATOM 2365 N N . SER A 1 283 ? 58.343 106.698 39.527 1.00 21.02 366 SER A N 1
ATOM 2366 C CA . SER A 1 283 ? 57.555 107.133 40.678 1.00 19.75 366 SER A CA 1
ATOM 2367 C C . SER A 1 283 ? 58.547 107.461 41.790 1.00 19.41 366 SER A C 1
ATOM 2368 O O . SER A 1 283 ? 59.267 106.589 42.256 1.00 21.18 366 SER A O 1
ATOM 2371 N N . ASN A 1 284 ? 58.580 108.716 42.220 1.00 20.12 367 ASN A N 1
ATOM 2372 C CA . ASN A 1 284 ? 59.535 109.125 43.242 1.00 19.37 367 ASN A CA 1
ATOM 2373 C C . ASN A 1 284 ? 58.928 109.795 44.463 1.00 19.12 367 ASN A C 1
ATOM 2374 O O . ASN A 1 284 ? 57.914 110.485 44.368 1.00 19.00 367 ASN A O 1
ATOM 2379 N N . LEU A 1 285 ? 59.568 109.580 45.609 1.00 19.52 368 LEU A N 1
ATOM 2380 C CA . LEU A 1 285 ? 59.126 110.180 46.865 1.00 19.90 368 LEU A CA 1
ATOM 2381 C C . LEU A 1 285 ? 59.400 111.677 46.754 1.00 20.85 368 LEU A C 1
ATOM 2382 O O . LEU A 1 285 ? 60.555 112.100 46.660 1.00 20.78 368 LEU A O 1
ATOM 2387 N N . THR A 1 286 ? 58.341 112.480 46.766 1.00 19.52 369 THR A N 1
ATOM 2388 C CA . THR A 1 286 ? 58.489 113.920 46.626 1.00 20.10 369 THR A CA 1
ATOM 2389 C C . THR A 1 286 ? 58.093 114.716 47.864 1.00 20.65 369 THR A C 1
ATOM 2390 O O . THR A 1 286 ? 58.473 115.881 47.998 1.00 22.02 369 THR A O 1
ATOM 2394 N N . HIS A 1 287 ? 57.340 114.088 48.761 1.00 20.52 370 HIS A N 1
ATOM 2395 C CA . HIS A 1 287 ? 56.872 114.751 49.978 1.00 21.64 370 HIS A CA 1
ATOM 2396 C C . HIS A 1 287 ? 56.913 113.887 51.232 1.00 22.03 370 HIS A C 1
ATOM 2397 O O . HIS A 1 287 ? 56.613 112.696 51.199 1.00 20.93 370 HIS A O 1
ATOM 2404 N N . GLN A 1 288 ? 57.271 114.519 52.345 1.00 22.41 371 GLN A N 1
ATOM 2405 C CA . GLN A 1 288 ? 57.288 113.873 53.650 1.00 23.76 371 GLN A CA 1
ATOM 2406 C C . GLN A 1 288 ? 56.785 114.966 54.574 1.00 25.68 371 GLN A C 1
ATOM 2407 O O . GLN A 1 288 ? 57.539 115.858 54.967 1.00 27.23 371 GLN A O 1
ATOM 2413 N N . ILE A 1 289 ? 55.497 114.902 54.895 1.00 22.27 372 ILE A N 1
ATOM 2414 C CA . ILE A 1 289 ? 54.862 115.910 55.730 1.00 22.51 372 ILE A CA 1
ATOM 2415 C C . ILE A 1 289 ? 54.678 115.469 57.175 1.00 21.56 372 ILE A C 1
ATOM 2416 O O . ILE A 1 289 ? 54.046 114.455 57.443 1.00 19.12 372 ILE A O 1
ATOM 2421 N N . GLN A 1 290 ? 55.242 116.237 58.102 1.00 21.07 373 GLN A N 1
ATOM 2422 C CA . GLN A 1 290 ? 55.115 115.938 59.527 1.00 20.93 373 GLN A CA 1
ATOM 2423 C C . GLN A 1 290 ? 53.823 116.574 60.018 1.00 21.83 373 GLN A C 1
ATOM 2424 O O . GLN A 1 290 ? 53.679 117.792 59.974 1.00 22.47 373 GLN A O 1
ATOM 2430 N N . LEU A 1 291 ? 52.885 115.757 60.482 1.00 21.10 374 LEU A N 1
ATOM 2431 C CA . LEU A 1 291 ? 51.619 116.280 60.977 1.00 22.51 374 LEU A CA 1
ATOM 2432 C C . LEU A 1 291 ? 51.682 116.407 62.496 1.00 21.89 374 LEU A C 1
ATOM 2433 O O . LEU A 1 291 ? 51.207 115.546 63.232 1.00 24.58 374 LEU A O 1
ATOM 2438 N N . ASN A 1 292 ? 52.282 117.508 62.941 1.00 20.83 375 ASN A N 1
ATOM 2439 C CA . ASN A 1 292 ? 52.475 117.824 64.354 1.00 20.42 375 ASN A CA 1
ATOM 2440 C C . ASN A 1 292 ? 51.188 118.224 65.066 1.00 20.56 375 ASN A C 1
ATOM 2441 O O . ASN A 1 292 ? 51.143 118.283 66.294 1.00 22.16 375 ASN A O 1
ATOM 2446 N N . SER A 1 293 ? 50.158 118.530 64.288 1.00 18.57 376 SER A N 1
ATOM 2447 C CA . SER A 1 293 ? 48.869 118.954 64.825 1.00 19.18 376 SER A CA 1
ATOM 2448 C C . SER A 1 293 ? 47.778 118.110 64.176 1.00 19.94 376 SER A C 1
ATOM 2449 O O . SER A 1 293 ? 47.914 117.706 63.021 1.00 19.45 376 SER A O 1
ATOM 2452 N N . ASN A 1 294 ? 46.705 117.833 64.912 1.00 17.54 377 ASN A N 1
ATOM 2453 C CA . ASN A 1 294 ? 45.613 117.025 64.370 1.00 16.50 377 ASN A CA 1
ATOM 2454 C C . ASN A 1 294 ? 45.012 117.664 63.114 1.00 16.88 377 ASN A C 1
ATOM 2455 O O . ASN A 1 294 ? 44.836 118.883 63.046 1.00 17.74 377 ASN A O 1
ATOM 2460 N N . VAL A 1 295 ? 44.707 116.834 62.120 1.00 15.33 378 VAL A N 1
ATOM 2461 C CA . VAL A 1 295 ? 44.094 117.305 60.877 1.00 15.30 378 VAL A CA 1
ATOM 2462 C C . VAL A 1 295 ? 42.588 117.078 61.010 1.00 15.15 378 VAL A C 1
ATOM 2463 O O . VAL A 1 295 ? 42.148 115.954 61.238 1.00 15.35 378 VAL A O 1
ATOM 2467 N N . TYR A 1 296 ? 41.797 118.137 60.858 1.00 15.83 379 TYR A N 1
ATOM 2468 C CA . TYR A 1 296 ? 40.348 118.025 61.013 1.00 17.05 379 TYR A CA 1
ATOM 2469 C C . TYR A 1 296 ? 39.583 118.131 59.698 1.00 17.95 379 TYR A C 1
ATOM 2470 O O . TYR A 1 296 ? 38.362 117.966 59.662 1.00 18.97 379 TYR A O 1
ATOM 2479 N N . LYS A 1 297 ? 40.301 118.401 58.618 1.00 17.08 380 LYS A N 1
ATOM 2480 C CA . LYS A 1 297 ? 39.670 118.542 57.314 1.00 16.77 380 LYS A CA 1
ATOM 2481 C C . LYS A 1 297 ? 40.714 118.360 56.229 1.00 16.94 380 LYS A C 1
ATOM 2482 O O . LYS A 1 297 ? 41.864 118.756 56.396 1.00 16.43 380 LYS A O 1
ATOM 2488 N N . THR A 1 298 ? 40.316 117.741 55.127 1.00 16.69 381 THR A N 1
ATOM 2489 C CA . THR A 1 298 ? 41.225 117.545 54.009 1.00 17.35 381 THR A CA 1
ATOM 2490 C C . THR A 1 298 ? 40.481 117.851 52.721 1.00 18.15 381 THR A C 1
ATOM 2491 O O . THR A 1 298 ? 39.254 117.927 52.702 1.00 17.58 381 THR A O 1
ATOM 2495 N N . SER A 1 299 ? 41.236 118.046 51.649 1.00 16.80 382 SER A N 1
ATOM 2496 C CA . SER A 1 299 ? 40.640 118.262 50.339 1.00 17.58 382 SER A CA 1
ATOM 2497 C C . SER A 1 299 ? 41.573 117.571 49.362 1.00 18.42 382 SER A C 1
ATOM 2498 O O . SER A 1 299 ? 42.761 117.395 49.639 1.00 18.39 382 SER A O 1
ATOM 2501 N N . ILE A 1 300 ? 41.033 117.144 48.231 1.00 17.02 383 ILE A N 1
ATOM 2502 C CA . ILE A 1 300 ? 41.848 116.481 47.235 1.00 17.49 383 ILE A CA 1
ATOM 2503 C C . ILE A 1 300 ? 41.423 117.045 45.890 1.00 18.76 383 ILE A C 1
ATOM 2504 O O . ILE A 1 300 ? 40.232 117.234 45.631 1.00 19.23 383 ILE A O 1
ATOM 2509 N N . THR A 1 301 ? 42.407 117.345 45.054 1.00 18.15 384 THR A N 1
ATOM 2510 C CA . THR A 1 301 ? 42.141 117.917 43.742 1.00 19.57 384 THR A CA 1
ATOM 2511 C C . THR A 1 301 ? 42.572 116.935 42.665 1.00 19.99 384 THR A C 1
ATOM 2512 O O . THR A 1 301 ? 43.706 116.456 42.673 1.00 19.87 384 THR A O 1
ATOM 2516 N N . ASP A 1 302 ? 41.664 116.629 41.742 1.00 20.13 385 ASP A N 1
ATOM 2517 C CA . ASP A 1 302 ? 41.979 115.696 40.669 1.00 20.09 385 ASP A CA 1
ATOM 2518 C C . ASP A 1 302 ? 41.356 116.150 39.355 1.00 20.92 385 ASP A C 1
ATOM 2519 O O . ASP A 1 302 ? 40.476 117.014 39.341 1.00 21.43 385 ASP A O 1
ATOM 2524 N N . THR A 1 303 ? 41.833 115.582 38.252 1.00 22.49 386 THR A N 1
ATOM 2525 C CA . THR A 1 303 ? 41.288 115.918 36.941 1.00 24.37 386 THR A CA 1
ATOM 2526 C C . THR A 1 303 ? 39.937 115.211 36.841 1.00 26.30 386 THR A C 1
ATOM 2527 O O . THR A 1 303 ? 39.700 114.222 37.533 1.00 26.62 386 THR A O 1
ATOM 2531 N N A SER A 1 304 ? 39.059 115.716 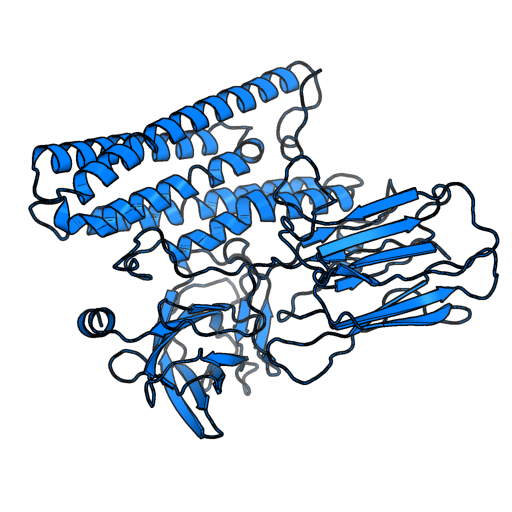35.980 0.50 28.28 387 SER A N 1
ATOM 2532 N N B SER A 1 304 ? 39.059 115.716 35.980 0.50 28.08 387 SER A N 1
ATOM 2533 C CA A SER A 1 304 ? 37.733 115.133 35.816 0.50 30.75 387 SER A CA 1
ATOM 2534 C CA B SER A 1 304 ? 37.733 115.130 35.816 0.50 30.34 387 SER A CA 1
ATOM 2535 C C A SER A 1 304 ? 37.676 114.014 34.780 0.50 31.73 387 SER A C 1
ATOM 2536 C C B SER A 1 304 ? 37.680 114.010 34.782 0.50 31.47 387 SER A C 1
ATOM 2537 O O A SER A 1 304 ? 36.997 113.005 34.985 0.50 31.91 387 SER A O 1
ATOM 2538 O O B SER A 1 304 ? 37.006 112.999 34.990 0.50 31.58 387 SER A O 1
ATOM 2543 N N . SER A 1 305 ? 38.385 114.189 33.669 1.00 32.15 388 SER A N 1
ATOM 2544 C CA . SER A 1 305 ? 38.398 113.183 32.609 1.00 35.28 388 SER A CA 1
ATOM 2545 C C . SER A 1 305 ? 39.763 113.035 31.949 1.00 35.04 388 SER A C 1
ATOM 2546 O O . SER A 1 305 ? 40.196 113.912 31.201 1.00 38.34 388 SER A O 1
ATOM 2549 N N . PRO A 1 306 ? 40.468 111.926 32.228 1.00 33.53 389 PRO A N 1
ATOM 2550 C CA . PRO A 1 306 ? 40.016 110.856 33.123 1.00 31.24 389 PRO A CA 1
ATOM 2551 C C . PRO A 1 306 ? 40.034 111.362 34.561 1.00 28.58 389 PRO A C 1
ATOM 2552 O O . PRO A 1 306 ? 40.804 112.259 34.891 1.00 27.86 389 PRO A O 1
ATOM 2556 N N . SER A 1 307 ? 39.185 110.802 35.413 1.00 27.53 390 SER A N 1
ATOM 2557 C CA . SER A 1 307 ? 39.146 111.251 36.797 1.00 25.49 390 SER A CA 1
ATOM 2558 C C . SER A 1 307 ? 40.227 110.590 37.637 1.00 22.91 390 SER A C 1
ATOM 2559 O O . SER A 1 307 ? 40.943 109.697 37.183 1.00 22.31 390 SER A O 1
ATOM 2562 N N . ASN A 1 308 ? 40.335 111.062 38.871 1.00 22.30 391 ASN A N 1
ATOM 2563 C CA . ASN A 1 308 ? 41.273 110.531 39.840 1.00 20.78 391 ASN A CA 1
ATOM 2564 C C . ASN A 1 308 ? 42.767 110.696 39.595 1.00 19.74 391 ASN A C 1
ATOM 2565 O O . ASN A 1 308 ? 43.570 109.954 40.165 1.00 19.28 391 ASN A O 1
ATOM 2570 N N . ARG A 1 309 ? 43.141 111.650 38.750 1.00 19.30 392 ARG A N 1
ATOM 2571 C CA . ARG A 1 309 ? 44.557 111.941 38.528 1.00 19.25 392 ARG A CA 1
ATOM 2572 C C . ARG A 1 309 ? 44.753 113.100 39.501 1.00 17.44 392 ARG A C 1
ATOM 2573 O O . ARG A 1 309 ? 44.350 114.235 39.239 1.00 18.30 392 ARG A O 1
ATOM 2581 N N . VAL A 1 310 ? 45.356 112.783 40.643 1.00 17.37 393 VAL A N 1
ATOM 2582 C CA . VAL A 1 310 ? 45.544 113.737 41.734 1.00 17.48 393 VAL A CA 1
ATOM 2583 C C . VAL A 1 310 ? 46.729 114.697 41.646 1.00 17.60 393 VAL A C 1
ATOM 2584 O O . VAL A 1 310 ? 47.883 114.278 41.559 1.00 18.05 393 VAL A O 1
ATOM 2588 N N . THR A 1 311 ? 46.425 115.992 41.700 1.00 18.11 394 THR A N 1
ATOM 2589 C CA . THR A 1 311 ? 47.444 117.037 41.622 1.00 18.58 394 THR A CA 1
ATOM 2590 C C . THR A 1 311 ? 47.726 117.711 42.960 1.00 20.32 394 THR A C 1
ATOM 2591 O O . THR A 1 311 ? 48.791 118.309 43.150 1.00 19.57 394 THR A O 1
ATOM 2595 N N . LYS A 1 312 ? 46.775 117.627 43.883 1.00 19.70 395 LYS A N 1
ATOM 2596 C CA . LYS A 1 312 ? 46.946 118.280 45.174 1.00 19.30 395 LYS A CA 1
ATOM 2597 C C . LYS A 1 312 ? 46.064 117.699 46.271 1.00 18.92 395 LYS A C 1
ATOM 2598 O O . LYS A 1 312 ? 45.003 117.130 46.006 1.00 17.66 395 LYS A O 1
ATOM 2604 N N . MET A 1 313 ? 46.532 117.837 47.507 1.00 17.53 396 MET A N 1
ATOM 2605 C CA . MET A 1 313 ? 45.786 117.407 48.681 1.00 17.28 396 MET A CA 1
ATOM 2606 C C . MET A 1 313 ? 46.139 118.404 49.773 1.00 17.72 396 MET A C 1
ATOM 2607 O O . MET A 1 313 ? 47.316 118.692 49.989 1.00 18.98 396 MET A O 1
ATOM 2612 N N . ASP A 1 314 ? 45.125 118.954 50.431 1.00 17.61 397 ASP A N 1
ATOM 2613 C CA . ASP A 1 314 ? 45.360 119.907 51.510 1.00 18.30 397 ASP A CA 1
ATOM 2614 C C . ASP A 1 314 ? 44.958 119.285 52.838 1.00 18.08 397 ASP A C 1
ATOM 2615 O O . ASP A 1 314 ? 43.964 118.559 52.923 1.00 16.64 397 ASP A O 1
ATOM 2620 N N . PHE A 1 315 ? 45.745 119.578 53.869 1.00 16.00 398 PHE A N 1
ATOM 2621 C CA . PHE A 1 315 ? 45.492 119.060 55.204 1.00 16.92 398 PHE A CA 1
ATOM 2622 C C . PHE A 1 315 ? 45.379 120.226 56.174 1.00 16.73 398 PHE A C 1
ATOM 2623 O O . PHE A 1 315 ? 46.365 120.907 56.466 1.00 17.30 398 PHE A O 1
ATOM 2631 N N . TYR A 1 316 ? 44.160 120.462 56.648 1.00 16.46 399 TYR A N 1
ATOM 2632 C CA . TYR A 1 316 ? 43.883 121.554 57.581 1.00 16.04 399 TYR A CA 1
ATOM 2633 C C . TYR A 1 316 ? 44.126 121.077 59.010 1.00 16.50 399 TYR A C 1
ATOM 2634 O O . TYR A 1 316 ? 43.456 120.167 59.485 1.00 16.63 399 TYR A O 1
ATOM 2643 N N . LYS A 1 317 ? 45.077 121.707 59.692 1.00 16.80 400 LYS A N 1
ATOM 2644 C CA . LYS A 1 317 ? 45.428 121.327 61.058 1.00 17.42 400 LYS A CA 1
ATOM 2645 C C . LYS A 1 317 ? 44.714 122.198 62.087 1.00 18.32 400 LYS A C 1
ATOM 2646 O O . LYS A 1 317 ? 44.397 123.350 61.808 1.00 18.52 400 LYS A O 1
ATOM 2652 N N . ILE A 1 318 ? 44.468 121.654 63.276 1.00 18.79 401 ILE A N 1
ATOM 2653 C CA . ILE A 1 318 ? 43.762 122.422 64.293 1.00 20.18 401 ILE A CA 1
ATOM 2654 C C . ILE A 1 318 ? 44.561 123.600 64.842 1.00 21.29 401 ILE A C 1
ATOM 2655 O O . ILE A 1 318 ? 43.997 124.467 65.513 1.00 22.60 401 ILE A O 1
ATOM 2660 N N . ASP A 1 319 ? 45.862 123.648 64.559 1.00 19.69 402 ASP A N 1
ATOM 2661 C CA . ASP A 1 319 ? 46.666 124.768 65.038 1.00 21.80 402 ASP A CA 1
ATOM 2662 C C . ASP A 1 319 ? 46.569 125.946 64.071 1.00 22.55 402 ASP A C 1
ATOM 2663 O O . ASP A 1 319 ? 47.275 126.950 64.208 1.00 24.34 402 ASP A O 1
ATOM 2668 N N . GLY A 1 320 ? 45.675 125.810 63.095 1.00 21.79 403 GLY A N 1
ATOM 2669 C CA . GLY A 1 320 ? 45.448 126.866 62.123 1.00 22.70 403 GLY A CA 1
ATOM 2670 C C . GLY A 1 320 ? 46.315 126.859 60.880 1.00 21.97 403 GLY A C 1
ATOM 2671 O O . GLY A 1 320 ? 46.136 127.705 59.999 1.00 22.27 403 GLY A O 1
ATOM 2672 N N . THR A 1 321 ? 47.251 125.920 60.792 1.00 20.25 404 THR A N 1
ATOM 2673 C CA . THR A 1 321 ? 48.124 125.860 59.624 1.00 18.97 404 THR A CA 1
ATOM 2674 C C . THR A 1 321 ? 47.611 124.878 58.587 1.00 18.28 404 THR A C 1
ATOM 2675 O O . THR A 1 321 ? 46.680 124.116 58.839 1.00 17.26 404 THR A O 1
ATOM 2679 N N . LEU A 1 322 ? 48.237 124.907 57.418 1.00 18.93 405 LEU A N 1
ATOM 2680 C CA . LEU A 1 322 ? 47.858 124.038 56.318 1.00 20.18 405 LEU A CA 1
ATOM 2681 C C . LEU A 1 322 ? 49.086 123.353 55.733 1.00 20.15 405 LEU A C 1
ATOM 2682 O O . LEU A 1 322 ? 50.096 124.009 55.474 1.00 22.17 405 LEU A O 1
ATOM 2687 N N . ALA A 1 323 ? 49.000 122.039 55.540 1.00 18.84 406 ALA A N 1
ATOM 2688 C CA . ALA A 1 323 ? 50.084 121.264 54.936 1.00 18.92 406 ALA A CA 1
ATOM 2689 C C . ALA A 1 323 ? 49.485 120.812 53.610 1.00 19.87 406 ALA A C 1
ATOM 2690 O O . ALA A 1 323 ? 48.273 120.601 53.519 1.00 20.00 406 ALA A O 1
ATOM 2692 N N A SER A 1 324 ? 50.319 120.657 52.585 0.33 19.07 407 SER A N 1
ATOM 2693 N N B SER A 1 324 ? 50.319 120.655 52.587 0.33 19.60 407 SER A N 1
ATOM 2694 N N C SER A 1 324 ? 50.316 120.649 52.584 0.33 19.38 407 SER A N 1
ATOM 2695 C CA A SER A 1 324 ? 49.807 120.255 51.280 0.33 18.84 407 SER A CA 1
ATOM 2696 C CA B SER A 1 324 ? 49.808 120.247 51.285 0.33 19.97 407 SER A CA 1
ATOM 2697 C CA C SER A 1 324 ? 49.792 120.233 51.291 0.33 19.81 407 SER A CA 1
ATOM 2698 C C A SER A 1 324 ? 50.749 119.392 50.449 0.33 19.15 407 SER A C 1
ATOM 2699 C C B SER A 1 324 ? 50.750 119.397 50.442 0.33 19.80 407 SER A C 1
ATOM 2700 C C C SER A 1 324 ? 50.742 119.400 50.444 0.33 19.40 407 SER A C 1
ATOM 2701 O O A SER A 1 324 ? 51.972 119.463 50.579 0.33 19.12 407 SER A O 1
ATOM 2702 O O B SER A 1 324 ? 51.973 119.484 50.559 0.33 19.89 407 SER A O 1
ATOM 2703 O O C SER A 1 324 ? 51.965 119.499 50.559 0.33 19.25 407 SER A O 1
ATOM 2710 N N . TYR A 1 325 ? 50.151 118.572 49.591 1.00 18.63 408 TYR A N 1
ATOM 2711 C CA . TYR A 1 325 ? 50.896 117.721 48.683 1.00 18.58 408 TYR A CA 1
ATOM 2712 C C . TYR A 1 325 ? 50.593 118.434 47.369 1.00 18.35 408 TYR A C 1
ATOM 2713 O O . TYR A 1 325 ? 49.454 118.852 47.144 1.00 19.16 408 TYR A O 1
ATOM 2722 N N . ASN A 1 326 ? 51.603 118.602 46.525 1.00 19.00 409 ASN A N 1
ATOM 2723 C CA . ASN A 1 326 ? 51.427 119.238 45.220 1.00 20.53 409 ASN A CA 1
ATOM 2724 C C . ASN A 1 326 ? 52.269 118.423 44.243 1.00 19.82 409 ASN A C 1
ATOM 2725 O O . ASN A 1 326 ? 53.453 118.197 44.489 1.00 20.24 409 ASN A O 1
ATOM 2730 N N . SER A 1 327 ? 51.669 117.973 43.143 1.00 18.93 410 SER A N 1
ATOM 2731 C CA . SER A 1 327 ? 52.410 117.172 42.171 1.00 18.61 410 SER A CA 1
ATOM 2732 C C . SER A 1 327 ? 53.335 118.038 41.319 1.00 20.36 410 SER A C 1
ATOM 2733 O O . SER A 1 327 ? 54.252 117.524 40.675 1.00 20.12 410 SER A O 1
ATOM 2736 N N . ASN A 1 328 ? 53.087 119.346 41.327 1.00 20.27 411 ASN A N 1
ATOM 2737 C CA . ASN A 1 328 ? 53.875 120.308 40.558 1.00 21.95 411 ASN A CA 1
ATOM 2738 C C . ASN A 1 328 ? 53.747 120.098 39.054 1.00 21.95 411 ASN A C 1
ATOM 2739 O O . ASN A 1 328 ? 54.638 120.447 38.279 1.00 20.96 411 ASN A O 1
ATOM 2744 N N . ILE A 1 329 ? 52.619 119.528 38.651 1.00 22.68 412 ILE A N 1
ATOM 2745 C CA . ILE A 1 329 ? 52.352 119.294 37.244 1.00 23.58 412 ILE A CA 1
ATOM 2746 C C . ILE A 1 329 ? 52.331 120.641 36.531 1.00 24.50 412 ILE A C 1
ATOM 2747 O O . ILE A 1 329 ? 51.807 121.627 37.054 1.00 24.38 412 ILE A O 1
ATOM 2752 N N A THR A 1 330 ? 52.930 120.681 35.344 0.50 25.62 413 THR A N 1
ATOM 2753 N N B THR A 1 330 ? 52.901 120.690 35.337 0.50 24.33 413 THR A N 1
ATOM 2754 C CA A THR A 1 330 ? 52.999 121.905 34.553 0.50 27.49 413 THR A CA 1
ATOM 2755 C CA B THR A 1 330 ? 52.889 121.923 34.571 0.50 25.41 413 THR A CA 1
ATOM 2756 C C A THR A 1 330 ? 52.975 121.579 33.059 0.50 27.63 413 THR A C 1
ATOM 2757 C C B THR A 1 330 ? 52.940 121.582 33.091 0.50 25.98 413 THR A C 1
ATOM 2758 O O A THR A 1 330 ? 53.728 120.721 32.596 0.50 26.98 413 THR A O 1
ATOM 2759 O O B THR A 1 330 ? 53.713 120.722 32.665 0.50 24.05 413 THR A O 1
ATOM 2766 N N . PRO A 1 331 ? 52.096 122.245 32.289 1.00 27.42 414 PRO A N 1
ATOM 2767 C CA . PRO A 1 331 ? 51.143 123.260 32.749 1.00 29.86 414 PRO A CA 1
ATOM 2768 C C . PRO A 1 331 ? 49.987 122.639 33.529 1.00 31.48 414 PRO A C 1
ATOM 2769 O O . PRO A 1 331 ? 49.810 121.421 33.524 1.00 31.45 414 PRO A O 1
ATOM 2773 N N . THR A 1 332 ? 49.207 123.478 34.202 1.00 33.89 415 THR A N 1
ATOM 2774 C CA . THR A 1 332 ? 48.070 122.998 34.975 1.00 37.02 415 THR A CA 1
ATOM 2775 C C . THR A 1 332 ? 47.074 122.320 34.045 1.00 38.38 415 THR A C 1
ATOM 2776 O O . THR A 1 332 ? 46.682 122.884 33.024 1.00 38.75 415 THR A O 1
ATOM 2780 N N . PRO A 1 333 ? 46.657 121.092 34.383 1.00 39.23 416 PRO A N 1
ATOM 2781 C CA . PRO A 1 333 ? 45.700 120.375 33.540 1.00 40.99 416 PRO A CA 1
ATOM 2782 C C . PRO A 1 333 ? 44.322 121.020 33.581 1.00 42.01 416 PRO A C 1
ATOM 2783 O O . PRO A 1 333 ? 44.020 121.817 34.471 1.00 42.39 416 PRO A O 1
ATOM 2787 N N A GLU A 1 334 ? 43.488 120.663 32.610 0.33 42.48 417 GLU A N 1
ATOM 2788 N N B GLU A 1 334 ? 43.489 120.678 32.607 0.33 42.43 417 GLU A N 1
ATOM 2789 N N C GLU A 1 334 ? 43.489 120.669 32.607 0.33 42.57 417 GLU A N 1
ATOM 2790 C CA A GLU A 1 334 ? 42.138 121.202 32.509 0.33 42.45 417 GLU A CA 1
ATOM 2791 C CA B GLU A 1 334 ? 42.142 121.222 32.534 0.33 42.36 417 GLU A CA 1
ATOM 2792 C CA C GLU A 1 334 ? 42.138 121.206 32.520 0.33 42.62 417 GLU A CA 1
ATOM 2793 C C A GLU A 1 334 ? 41.137 120.297 33.224 0.33 41.32 417 GLU A C 1
ATOM 2794 C C B GLU A 1 334 ? 41.146 120.306 33.236 0.33 41.26 417 GLU A C 1
ATOM 2795 C C C GLU A 1 334 ? 41.134 120.296 33.218 0.33 41.44 417 GLU A C 1
ATOM 2796 O O A GLU A 1 334 ? 41.359 119.092 33.355 0.33 41.60 417 GLU A O 1
ATOM 2797 O O B GLU A 1 334 ? 41.377 119.103 33.368 0.33 41.53 417 GLU A O 1
ATOM 2798 O O C GLU A 1 334 ? 41.347 119.088 33.330 0.33 41.76 417 GLU A O 1
ATOM 2814 N N . GLY A 1 335 ? 40.041 120.887 33.691 1.00 40.25 418 GLY A N 1
ATOM 2815 C CA . GLY A 1 335 ? 39.015 120.115 34.368 1.00 37.34 418 GLY A CA 1
ATOM 2816 C C . GLY A 1 335 ? 39.300 119.690 35.795 1.00 33.80 418 GLY A C 1
ATOM 2817 O O . GLY A 1 335 ? 38.798 118.660 36.239 1.00 33.30 418 GLY A O 1
ATOM 2818 N N . LEU A 1 336 ? 40.094 120.470 36.520 1.00 30.97 419 LEU A N 1
ATOM 2819 C CA . LEU A 1 336 ? 40.399 120.128 37.907 1.00 28.41 419 LEU A CA 1
ATOM 2820 C C . LEU A 1 336 ? 39.199 120.393 38.807 1.00 28.53 419 LEU A C 1
ATOM 2821 O O . LEU A 1 336 ? 38.465 121.366 38.618 1.00 29.05 419 LEU A O 1
ATOM 2826 N N . ARG A 1 337 ? 38.998 119.512 39.777 1.00 26.14 420 ARG A N 1
ATOM 2827 C CA . ARG A 1 337 ? 37.906 119.644 40.731 1.00 27.07 420 ARG A CA 1
ATOM 2828 C C . ARG A 1 337 ? 38.493 119.383 42.111 1.00 25.02 420 ARG A C 1
ATOM 2829 O O . ARG A 1 337 ? 39.474 118.651 42.242 1.00 23.25 420 ARG A O 1
ATOM 2837 N N . THR A 1 338 ? 37.900 119.984 43.134 1.00 23.27 421 THR A N 1
ATOM 2838 C CA . THR A 1 338 ? 38.381 119.793 44.496 1.00 22.50 421 THR A CA 1
ATOM 2839 C C . THR A 1 338 ? 37.255 119.252 45.359 1.00 22.14 421 THR A C 1
ATOM 2840 O O . THR A 1 338 ? 36.140 119.776 45.342 1.00 23.11 421 THR A O 1
ATOM 2844 N N . THR A 1 339 ? 37.556 118.193 46.104 1.00 19.66 422 THR A N 1
ATOM 2845 C CA . THR A 1 339 ? 36.583 117.544 46.972 1.00 20.08 422 THR A CA 1
ATOM 2846 C C . THR A 1 339 ? 37.061 117.630 48.416 1.00 20.29 422 THR A C 1
ATOM 2847 O O . THR A 1 339 ? 38.216 117.313 48.705 1.00 19.39 422 THR A O 1
ATOM 2851 N N . PHE A 1 340 ? 36.178 118.062 49.313 1.00 19.38 423 PHE A N 1
ATOM 2852 C CA . PHE A 1 340 ? 36.527 118.180 50.728 1.00 19.07 423 PHE A CA 1
ATOM 2853 C C . PHE A 1 340 ? 36.012 117.011 51.549 1.00 18.40 423 PHE A C 1
ATOM 2854 O O . PHE A 1 340 ? 34.965 116.438 51.247 1.00 18.46 423 PHE A O 1
ATOM 2862 N N . PHE A 1 341 ? 36.760 116.673 52.597 1.00 17.63 424 PHE A N 1
ATOM 2863 C CA . PHE A 1 341 ? 36.392 115.597 53.507 1.00 18.56 424 PHE A CA 1
ATOM 2864 C C . PHE A 1 341 ? 36.571 116.086 54.939 1.00 18.95 424 PHE A C 1
ATOM 2865 O O . PHE A 1 341 ? 37.535 116.785 55.255 1.00 18.84 424 PHE A O 1
ATOM 2873 N N . GLY A 1 342 ? 35.634 115.713 55.801 1.00 18.82 425 GLY A N 1
ATOM 2874 C CA . GLY A 1 342 ? 35.703 116.127 57.188 1.00 20.28 425 GLY A CA 1
ATOM 2875 C C . GLY A 1 342 ? 34.357 115.898 57.836 1.00 20.66 425 GLY A C 1
ATOM 2876 O O . GLY A 1 342 ? 33.381 115.582 57.151 1.00 19.97 425 GLY A O 1
ATOM 2877 N N . PHE A 1 343 ? 34.295 116.056 59.151 1.00 20.71 426 PHE A N 1
ATOM 2878 C CA . PHE A 1 343 ? 33.049 115.846 59.868 1.00 21.62 426 PHE A CA 1
ATOM 2879 C C . PHE A 1 343 ? 32.769 116.988 60.826 1.00 22.87 426 PHE A C 1
ATOM 2880 O O . PHE A 1 343 ? 33.600 117.345 61.656 1.00 20.47 426 PHE A O 1
ATOM 2888 N N . SER A 1 344 ? 31.577 117.558 60.696 1.00 26.16 427 SER A N 1
ATOM 2889 C CA . SER A 1 344 ? 31.177 118.698 61.505 1.00 27.85 427 SER A CA 1
ATOM 2890 C C . SER A 1 344 ? 29.867 118.481 62.245 1.00 29.50 427 SER A C 1
ATOM 2891 O O . SER A 1 344 ? 29.040 117.664 61.841 1.00 29.52 427 SER A O 1
ATOM 2894 N N . THR A 1 345 ? 29.690 119.221 63.337 1.00 30.30 428 THR A N 1
ATOM 2895 C CA . THR A 1 345 ? 28.462 119.142 64.117 1.00 32.52 428 THR A CA 1
ATOM 2896 C C . THR A 1 345 ? 27.430 120.022 63.420 1.00 33.75 428 THR A C 1
ATOM 2897 O O . THR A 1 345 ? 26.240 119.979 63.740 1.00 34.79 428 THR A O 1
ATOM 2901 N N . ASN A 1 346 ? 27.902 120.822 62.470 1.00 35.46 429 ASN A N 1
ATOM 2902 C CA . ASN A 1 346 ? 27.039 121.721 61.713 1.00 37.85 429 ASN A CA 1
ATOM 2903 C C . ASN A 1 346 ? 26.494 121.024 60.471 1.00 39.88 429 ASN A C 1
ATOM 2904 O O . ASN A 1 346 ? 27.232 120.749 59.525 1.00 40.00 429 ASN A O 1
ATOM 2909 N N . GLU A 1 347 ? 25.194 120.750 60.481 1.00 42.14 430 GLU A N 1
ATOM 2910 C CA . GLU A 1 347 ? 24.530 120.082 59.368 1.00 44.22 430 GLU A CA 1
ATOM 2911 C C . GLU A 1 347 ? 24.629 120.870 58.063 1.00 43.83 430 GLU A C 1
ATOM 2912 O O . GLU A 1 347 ? 24.435 120.316 56.980 1.00 43.94 430 GLU A O 1
ATOM 2918 N N . ASN A 1 348 ? 24.934 122.160 58.167 1.00 43.84 431 ASN A N 1
ATOM 2919 C CA . ASN A 1 348 ? 25.043 123.018 56.991 1.00 44.22 431 ASN A CA 1
ATOM 2920 C C . ASN A 1 348 ? 26.383 122.898 56.263 1.00 43.48 431 ASN A C 1
ATOM 2921 O O . ASN A 1 348 ? 26.474 123.204 55.075 1.00 43.20 431 ASN A O 1
ATOM 2926 N N . THR A 1 349 ? 27.418 122.457 56.972 1.00 41.50 432 THR A N 1
ATOM 2927 C CA . THR A 1 349 ? 28.745 122.307 56.376 1.00 39.74 432 THR A CA 1
ATOM 2928 C C . THR A 1 349 ? 29.209 120.860 56.513 1.00 38.77 432 THR A C 1
ATOM 2929 O O . THR A 1 349 ? 30.206 120.577 57.176 1.00 37.34 432 THR A O 1
ATOM 2933 N N . PRO A 1 350 ? 28.491 119.928 55.867 1.00 38.59 433 PRO A N 1
ATOM 2934 C CA . PRO A 1 350 ? 28.766 118.488 55.880 1.00 38.69 433 PRO A CA 1
ATOM 2935 C C . PRO A 1 350 ? 30.233 118.058 55.847 1.00 38.73 433 PRO A C 1
ATOM 2936 O O . PRO A 1 350 ? 30.741 117.483 56.814 1.00 41.32 433 PRO A O 1
ATOM 2940 N N . ASN A 1 351 ? 30.907 118.339 54.739 1.00 36.05 434 ASN A N 1
ATOM 2941 C CA . ASN A 1 351 ? 32.303 117.944 54.570 1.00 32.84 434 ASN A CA 1
ATOM 2942 C C . ASN A 1 351 ? 33.302 119.063 54.840 1.00 30.56 434 ASN A C 1
ATOM 2943 O O . ASN A 1 351 ? 34.485 118.933 54.523 1.00 27.89 434 ASN A O 1
ATOM 2948 N N . GLN A 1 352 ? 32.844 120.161 55.426 1.00 28.70 435 GLN A N 1
ATOM 2949 C CA . GLN A 1 352 ? 33.755 121.258 55.689 1.00 28.56 435 GLN A CA 1
ATOM 2950 C C . GLN A 1 352 ? 33.622 121.861 57.077 1.00 28.39 435 GLN A C 1
ATOM 2951 O O . GLN A 1 352 ? 33.137 122.980 57.250 1.00 29.13 435 GLN A O 1
ATOM 2957 N N . PRO A 1 353 ? 34.055 121.111 58.099 1.00 26.54 436 PRO A N 1
ATOM 2958 C CA . PRO A 1 353 ? 33.983 121.600 59.475 1.00 25.21 436 PRO A CA 1
ATOM 2959 C C . PRO A 1 353 ? 34.976 122.736 59.654 1.00 25.41 436 PRO A C 1
ATOM 2960 O O . PRO A 1 353 ? 35.838 122.959 58.806 1.00 24.84 436 PRO A O 1
ATOM 2964 N N . THR A 1 354 ? 34.834 123.464 60.754 1.00 25.66 437 THR A N 1
ATOM 2965 C CA . THR A 1 354 ? 35.750 124.543 61.080 1.00 26.65 437 THR A CA 1
ATOM 2966 C C . THR A 1 354 ? 36.517 123.990 62.273 1.00 25.10 437 THR A C 1
ATOM 2967 O O . THR A 1 354 ? 36.163 122.938 62.802 1.00 24.75 437 THR A O 1
ATOM 2971 N N A VAL A 1 355 ? 37.561 124.693 62.697 0.50 25.60 438 VAL A N 1
ATOM 2972 N N B VAL A 1 355 ? 37.557 124.698 62.696 0.50 25.28 438 VAL A N 1
ATOM 2973 C CA A VAL A 1 355 ? 38.356 124.244 63.836 0.50 26.78 438 VAL A CA 1
ATOM 2974 C CA B VAL A 1 355 ? 38.360 124.256 63.827 0.50 26.28 438 VAL A CA 1
ATOM 2975 C C A VAL A 1 355 ? 37.505 124.203 65.101 0.50 27.41 438 VAL A C 1
ATOM 2976 C C B VAL A 1 355 ? 37.520 124.230 65.104 0.50 27.11 438 VAL A C 1
ATOM 2977 O O A VAL A 1 355 ? 37.904 123.622 66.110 0.50 27.55 438 VAL A O 1
ATOM 2978 O O B VAL A 1 355 ? 37.940 123.682 66.123 0.50 27.30 438 VAL A O 1
ATOM 2985 N N . ASN A 1 356 ? 36.328 124.816 65.039 1.00 27.71 439 ASN A N 1
ATOM 2986 C CA . ASN A 1 356 ? 35.433 124.868 66.190 1.00 27.91 439 ASN A CA 1
ATOM 2987 C C . ASN A 1 356 ? 34.282 123.870 66.216 1.00 28.36 439 ASN A C 1
ATOM 2988 O O . ASN A 1 356 ? 33.588 123.761 67.227 1.00 29.57 439 ASN A O 1
ATOM 2993 N N . ASP A 1 357 ? 34.061 123.141 65.128 1.00 25.44 440 ASP A N 1
ATOM 2994 C CA . ASP A 1 357 ? 32.958 122.189 65.126 1.00 25.45 440 ASP A CA 1
ATOM 2995 C C . ASP A 1 357 ? 33.257 120.824 64.519 1.00 23.35 440 ASP A C 1
ATOM 2996 O O . ASP A 1 357 ? 32.335 120.072 64.208 1.00 24.00 440 ASP A O 1
ATOM 3001 N N . TYR A 1 358 ? 34.535 120.491 64.357 1.00 21.34 441 TYR A N 1
ATOM 3002 C CA . TYR A 1 358 ? 34.888 119.191 63.795 1.00 19.38 441 TYR A CA 1
ATOM 3003 C C . TYR A 1 358 ? 34.641 118.106 64.843 1.00 17.81 441 TYR A C 1
ATOM 3004 O O . TYR A 1 358 ? 34.633 118.382 66.046 1.00 18.63 441 TYR A O 1
ATOM 3013 N N . THR A 1 359 ? 34.437 116.874 64.389 1.00 16.64 442 THR A N 1
ATOM 3014 C CA . THR A 1 359 ? 34.178 115.764 65.300 1.00 16.94 442 THR A CA 1
ATOM 3015 C C . THR A 1 359 ? 35.173 114.619 65.150 1.00 16.76 442 THR A C 1
ATOM 3016 O O . THR A 1 359 ? 35.219 113.721 65.990 1.00 17.22 442 THR A O 1
ATOM 3020 N N . HIS A 1 360 ? 35.955 114.651 64.074 1.00 16.07 443 HIS A N 1
ATOM 3021 C CA . HIS A 1 360 ? 36.942 113.603 63.801 1.00 14.69 443 HIS A CA 1
ATOM 3022 C C . HIS A 1 360 ? 38.257 114.195 63.313 1.00 14.48 443 HIS A C 1
ATOM 3023 O O . HIS A 1 360 ? 38.291 115.311 62.797 1.00 15.88 443 HIS A O 1
ATOM 3030 N N . ILE A 1 361 ? 39.335 113.428 63.464 1.00 16.03 444 ILE A N 1
ATOM 3031 C CA . ILE A 1 361 ? 40.651 113.851 62.996 1.00 13.65 444 ILE A CA 1
ATOM 3032 C C . ILE A 1 361 ? 41.179 112.760 62.068 1.00 13.85 444 ILE A C 1
ATOM 3033 O O . ILE A 1 361 ? 40.757 111.606 62.154 1.00 14.44 444 ILE A O 1
ATOM 3038 N N . LEU A 1 362 ? 42.098 113.130 61.182 1.00 14.58 445 LEU A N 1
ATOM 3039 C CA . LEU A 1 362 ? 42.672 112.190 60.225 1.00 14.10 445 LEU A CA 1
ATOM 3040 C C . LEU A 1 362 ? 43.595 111.186 60.906 1.00 14.74 445 LEU A C 1
ATOM 3041 O O . LEU A 1 362 ? 44.455 111.562 61.712 1.00 14.47 445 LEU A O 1
ATOM 3046 N N A SER A 1 363 ? 43.417 109.907 60.578 0.50 13.83 446 SER A N 1
ATOM 3047 N N B SER A 1 363 ? 43.431 109.912 60.568 0.50 15.36 446 SER A N 1
ATOM 3048 C CA A SER A 1 363 ? 44.231 108.847 61.165 0.50 14.06 446 SER A CA 1
ATOM 3049 C CA B SER A 1 363 ? 44.253 108.867 61.160 0.50 16.90 446 SER A CA 1
ATOM 3050 C C A SER A 1 363 ? 45.060 108.067 60.146 0.50 15.58 446 SER A C 1
ATOM 3051 C C B SER A 1 363 ? 45.078 108.086 60.140 0.50 16.74 446 SER A C 1
ATOM 3052 O O A SER A 1 363 ? 46.058 107.444 60.505 0.50 16.60 446 SER A O 1
ATOM 3053 O O B SER A 1 363 ? 46.089 107.481 60.492 0.50 16.89 446 SER A O 1
ATOM 3058 N N . TYR A 1 364 ? 44.662 108.103 58.878 1.00 15.60 447 TYR A N 1
ATOM 3059 C CA . TYR A 1 364 ? 45.383 107.346 57.855 1.00 15.58 447 TYR A CA 1
ATOM 3060 C C . TYR A 1 364 ? 44.997 107.731 56.433 1.00 16.27 447 TYR A C 1
ATOM 3061 O O . TYR A 1 364 ? 43.987 108.401 56.207 1.00 15.24 447 TYR A O 1
ATOM 3070 N N . ILE A 1 365 ? 45.816 107.291 55.482 1.00 15.49 448 ILE A N 1
ATOM 3071 C CA . ILE A 1 365 ? 45.568 107.524 54.062 1.00 15.86 448 ILE A CA 1
ATOM 3072 C C . ILE A 1 365 ? 46.076 106.303 53.307 1.00 16.26 448 ILE A C 1
ATOM 3073 O O . ILE A 1 365 ? 47.146 105.779 53.622 1.00 16.28 448 ILE A O 1
ATOM 3078 N N . LYS A 1 366 ? 45.307 105.846 52.323 1.00 16.43 449 LYS A N 1
ATOM 3079 C CA . LYS A 1 366 ? 45.722 104.719 51.494 1.00 16.59 449 LYS A CA 1
ATOM 3080 C C . LYS A 1 366 ? 45.423 105.079 50.047 1.00 18.00 449 LYS A C 1
ATOM 3081 O O . LYS A 1 366 ? 44.400 105.696 49.749 1.00 18.20 449 LYS A O 1
ATOM 3087 N N . THR A 1 367 ? 46.337 104.702 49.159 1.00 18.47 450 THR A N 1
ATOM 3088 C CA . THR A 1 367 ? 46.215 104.968 47.730 1.00 19.06 450 THR A CA 1
ATOM 3089 C C . THR A 1 367 ? 46.096 103.627 47.010 1.00 19.98 450 THR A C 1
ATOM 3090 O O . THR A 1 367 ? 46.801 102.681 47.350 1.00 19.63 450 THR A O 1
ATOM 3094 N N . ASP A 1 368 ? 45.195 103.544 46.033 1.00 19.50 451 ASP A N 1
ATOM 3095 C CA . ASP A 1 368 ? 44.992 102.312 45.268 1.00 19.97 451 ASP A CA 1
ATOM 3096 C C . ASP A 1 368 ? 44.929 102.700 43.793 1.00 19.17 451 ASP A C 1
ATOM 3097 O O . ASP A 1 368 ? 44.061 103.467 43.377 1.00 19.34 451 ASP A O 1
ATOM 3102 N N A VAL A 1 369 ? 45.859 102.171 43.005 0.33 19.38 452 VAL A N 1
ATOM 3103 N N B VAL A 1 369 ? 45.850 102.155 43.005 0.33 20.10 452 VAL A N 1
ATOM 3104 N N C VAL A 1 369 ? 45.852 102.156 43.005 0.33 19.23 452 VAL A N 1
ATOM 3105 C CA A VAL A 1 369 ? 45.922 102.488 41.583 0.33 19.14 452 VAL A CA 1
ATOM 3106 C CA B VAL A 1 369 ? 45.920 102.464 41.582 0.33 20.24 452 VAL A CA 1
ATOM 3107 C CA C VAL A 1 369 ? 45.927 102.458 41.580 0.33 19.09 452 VAL A CA 1
ATOM 3108 C C A VAL A 1 369 ? 44.740 101.962 40.774 0.33 19.26 452 VAL A C 1
ATOM 3109 C C B VAL A 1 369 ? 44.728 101.958 40.777 0.33 20.26 452 VAL A C 1
ATOM 3110 C C C VAL A 1 369 ? 44.737 101.953 40.767 0.33 19.11 452 VAL A C 1
ATOM 3111 O O A VAL A 1 369 ? 44.325 100.813 40.925 0.33 20.11 452 VAL A O 1
ATOM 3112 O O B VAL A 1 369 ? 44.297 100.815 40.934 0.33 21.33 452 VAL A O 1
ATOM 3113 O O C VAL A 1 369 ? 44.310 100.807 40.912 0.33 19.95 452 VAL A O 1
ATOM 3123 N N . ILE A 1 370 ? 44.208 102.823 39.912 1.00 20.27 453 ILE A N 1
ATOM 3124 C CA . ILE A 1 370 ? 43.082 102.474 39.050 1.00 21.15 453 ILE A CA 1
ATOM 3125 C C . ILE A 1 370 ? 43.776 102.112 37.738 1.00 23.94 453 ILE A C 1
ATOM 3126 O O . ILE A 1 370 ? 43.687 100.984 37.249 1.00 24.69 453 ILE A O 1
ATOM 3131 N N . ASP A 1 371 ? 44.489 103.097 37.201 1.00 24.52 454 ASP A N 1
ATOM 3132 C CA . ASP A 1 371 ? 45.265 102.979 35.971 1.00 26.56 454 ASP A CA 1
ATOM 3133 C C . ASP A 1 371 ? 46.477 103.873 36.197 1.00 26.33 454 ASP A C 1
ATOM 3134 O O . ASP A 1 371 ? 46.556 104.571 37.208 1.00 25.61 454 ASP A O 1
ATOM 3139 N N . TYR A 1 372 ? 47.422 103.860 35.267 1.00 25.23 455 TYR A N 1
ATOM 3140 C CA . TYR A 1 372 ? 48.603 104.704 35.400 1.00 24.38 455 TYR A CA 1
ATOM 3141 C C . TYR A 1 372 ? 48.167 106.161 35.606 1.00 23.81 455 TYR A C 1
ATOM 3142 O O . TYR A 1 372 ? 47.369 106.689 34.828 1.00 23.26 455 TYR A O 1
ATOM 3151 N N . ASN A 1 373 ? 48.680 106.791 36.664 1.00 22.74 456 ASN A N 1
ATOM 3152 C CA . ASN A 1 373 ? 48.376 108.189 36.999 1.00 22.38 456 ASN A CA 1
ATOM 3153 C C . ASN A 1 373 ? 47.042 108.441 37.711 1.00 21.44 456 ASN A C 1
ATOM 3154 O O . ASN A 1 373 ? 46.802 109.552 38.193 1.00 19.49 456 ASN A O 1
ATOM 3159 N N . SER A 1 374 ? 46.172 107.435 37.770 1.00 21.83 457 SER A N 1
ATOM 3160 C CA . SER A 1 374 ? 44.875 107.604 38.431 1.00 21.14 457 SER A CA 1
ATOM 3161 C C . SER A 1 374 ? 44.763 106.679 39.638 1.00 20.40 457 SER A C 1
ATOM 3162 O O . SER A 1 374 ? 45.071 105.490 39.556 1.00 21.14 457 SER A O 1
ATOM 3165 N N . ASN A 1 375 ? 44.303 107.229 40.758 1.00 19.63 458 ASN A N 1
ATOM 3166 C CA . ASN A 1 375 ? 44.187 106.451 41.989 1.00 18.39 458 ASN A CA 1
ATOM 3167 C C . ASN A 1 375 ? 42.955 106.765 42.814 1.00 17.38 458 ASN A C 1
ATOM 3168 O O . ASN A 1 375 ? 42.396 107.856 42.730 1.00 17.96 458 ASN A O 1
ATOM 3173 N N . ARG A 1 376 ? 42.550 105.787 43.618 1.00 17.73 459 ARG A N 1
ATOM 3174 C CA . ARG A 1 376 ? 41.478 105.992 44.576 1.00 18.19 459 ARG A CA 1
ATOM 3175 C C . ARG A 1 376 ? 42.320 106.398 45.780 1.00 17.90 459 ARG A C 1
ATOM 3176 O O . ARG A 1 376 ? 43.428 105.884 45.960 1.00 17.97 459 ARG A O 1
ATOM 3184 N N . VAL A 1 377 ? 41.823 107.323 46.586 1.00 17.34 460 VAL A N 1
ATOM 3185 C CA . VAL A 1 377 ? 42.555 107.746 47.773 1.00 17.29 460 VAL A CA 1
ATOM 3186 C C . VAL A 1 377 ? 41.555 107.742 48.915 1.00 16.61 460 VAL A C 1
ATOM 3187 O O . VAL A 1 377 ? 40.528 108.419 48.850 1.00 17.47 460 VAL A O 1
ATOM 3191 N N A SER A 1 378 ? 41.849 106.972 49.955 0.50 15.95 461 SER A N 1
ATOM 3192 N N B SER A 1 378 ? 41.851 106.967 49.954 0.50 16.81 461 SER A N 1
ATOM 3193 C CA A SER A 1 378 ? 40.959 106.897 51.102 0.50 16.64 461 SER A CA 1
ATOM 3194 C CA B SER A 1 378 ? 40.968 106.857 51.110 0.50 18.13 461 SER A CA 1
ATOM 3195 C C A SER A 1 378 ? 41.571 107.611 52.295 0.50 17.93 461 SER A C 1
ATOM 3196 C C B SER A 1 378 ? 41.561 107.538 52.340 0.50 18.79 461 SER A C 1
ATOM 3197 O O A SER A 1 378 ? 42.787 107.599 52.489 0.50 18.77 461 SER A O 1
ATOM 3198 O O B SER A 1 378 ? 42.756 107.421 52.611 0.50 19.69 461 SER A O 1
ATOM 3203 N N . PHE A 1 379 ? 40.712 108.245 53.080 1.00 16.90 462 PHE A N 1
ATOM 3204 C CA . PHE A 1 379 ? 41.135 108.952 54.277 1.00 16.64 462 PHE A CA 1
ATOM 3205 C C . PHE A 1 379 ? 40.423 108.288 55.448 1.00 16.53 462 PHE A C 1
ATOM 3206 O O . PHE A 1 379 ? 39.199 108.146 55.431 1.00 15.77 462 PHE A O 1
ATO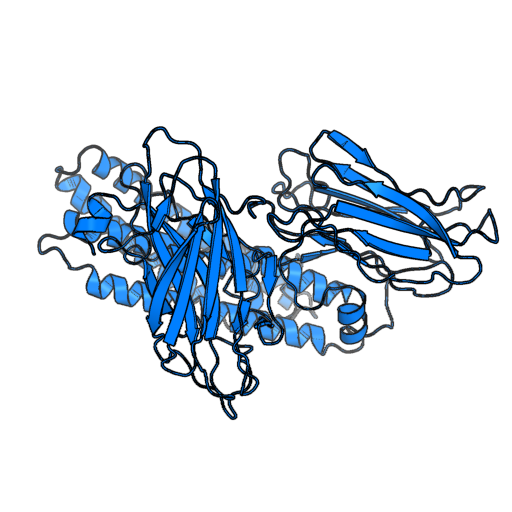M 3214 N N . ALA A 1 380 ? 41.190 107.860 56.449 1.00 14.36 463 ALA A N 1
ATOM 3215 C CA . ALA A 1 380 ? 40.624 107.222 57.633 1.00 14.11 463 ALA A CA 1
ATOM 3216 C C . ALA A 1 380 ? 40.531 108.286 58.717 1.00 14.21 463 ALA A C 1
ATOM 3217 O O . ALA A 1 380 ? 41.417 109.132 58.832 1.00 14.53 463 ALA A O 1
ATOM 3219 N N . TRP A 1 381 ? 39.462 108.234 59.506 1.00 13.91 464 TRP A N 1
ATOM 3220 C CA . TRP A 1 381 ? 39.223 109.218 60.555 1.00 15.22 464 TRP A CA 1
ATOM 3221 C C . TRP A 1 381 ? 38.888 108.580 61.891 1.00 15.05 464 TRP A C 1
ATOM 3222 O O . TRP A 1 381 ? 38.174 107.582 61.942 1.00 16.08 464 TRP A O 1
ATOM 3233 N N . THR A 1 382 ? 39.395 109.164 62.972 1.00 15.20 465 THR A N 1
ATOM 3234 C CA . THR A 1 382 ? 39.095 108.662 64.304 1.00 14.17 465 THR A CA 1
ATOM 3235 C C . THR A 1 382 ? 38.346 109.761 65.052 1.00 15.31 465 THR A C 1
ATOM 3236 O O . THR A 1 382 ? 38.521 110.949 64.770 1.00 15.35 465 THR A O 1
ATOM 3240 N N . HIS A 1 383 ? 37.497 109.364 65.995 1.00 15.92 466 HIS A N 1
ATOM 3241 C CA . HIS A 1 383 ? 36.699 110.325 66.750 1.00 16.84 466 HIS A CA 1
ATOM 3242 C C . HIS A 1 383 ? 37.547 111.215 67.665 1.00 17.90 466 HIS A C 1
ATOM 3243 O O . HIS A 1 383 ? 38.454 110.740 68.357 1.00 17.91 466 HIS A O 1
ATOM 3250 N N A LYS A 1 384 ? 37.266 112.514 67.667 0.50 17.53 467 LYS A N 1
ATOM 3251 N N B LYS A 1 384 ? 37.217 112.503 67.664 0.50 17.72 467 LYS A N 1
ATOM 3252 C CA A LYS A 1 384 ? 38.052 113.435 68.480 0.50 18.15 467 LYS A CA 1
ATOM 3253 C CA B LYS A 1 384 ? 37.904 113.518 68.458 0.50 18.76 467 LYS A CA 1
ATOM 3254 C C A LYS A 1 384 ? 37.993 113.161 69.978 0.50 18.26 467 LYS A C 1
ATOM 3255 C C B LYS A 1 384 ? 37.922 113.231 69.960 0.50 18.59 467 LYS A C 1
ATOM 3256 O O A LYS A 1 384 ? 38.835 113.651 70.731 0.50 19.28 467 LYS A O 1
ATOM 3257 O O B LYS A 1 384 ? 38.762 113.763 70.688 0.50 19.89 467 LYS A O 1
ATOM 3268 N N . ILE A 1 385 ? 37.008 112.384 70.418 1.00 17.83 468 ILE A N 1
ATOM 3269 C CA . ILE A 1 385 ? 36.903 112.070 71.843 1.00 17.62 468 ILE A CA 1
ATOM 3270 C C . ILE A 1 385 ? 38.031 111.186 72.380 1.00 18.38 468 ILE A C 1
ATOM 3271 O O . ILE A 1 385 ? 38.257 111.136 73.589 1.00 18.70 468 ILE A O 1
ATOM 3276 N N . VAL A 1 386 ? 38.747 110.500 71.492 1.00 16.29 469 VAL A N 1
ATOM 3277 C CA . VAL A 1 386 ? 39.825 109.615 71.937 1.00 15.84 469 VAL A CA 1
ATOM 3278 C C . VAL A 1 386 ? 40.987 110.406 72.542 1.00 16.03 469 VAL A C 1
ATOM 3279 O O . VAL A 1 386 ? 41.568 111.272 71.893 1.00 17.61 469 VAL A O 1
ATOM 3283 N N . ASP A 1 387 ? 41.315 110.087 73.792 1.00 16.54 470 ASP A N 1
ATOM 3284 C CA . ASP A 1 387 ? 42.383 110.750 74.546 1.00 18.21 470 ASP A CA 1
ATOM 3285 C C . ASP A 1 387 ? 43.761 110.222 74.127 1.00 18.07 470 ASP A C 1
ATOM 3286 O O . ASP A 1 387 ? 44.044 109.035 74.268 1.00 19.15 470 ASP A O 1
ATOM 3291 N N . PRO A 1 388 ? 44.641 111.101 73.615 1.00 18.41 471 PRO A N 1
ATOM 3292 C CA . PRO A 1 388 ? 45.970 110.646 73.191 1.00 19.25 471 PRO A CA 1
ATOM 3293 C C . PRO A 1 388 ? 46.942 110.314 74.319 1.00 20.02 471 PRO A C 1
ATOM 3294 O O . PRO A 1 388 ? 48.048 109.836 74.068 1.00 19.62 471 PRO A O 1
ATOM 3298 N N . ASN A 1 389 ? 46.532 110.560 75.558 1.00 18.70 472 ASN A N 1
ATOM 3299 C CA . ASN A 1 389 ? 47.409 110.290 76.690 1.00 20.24 472 ASN A CA 1
ATOM 3300 C C . ASN A 1 389 ? 46.902 109.213 77.632 1.00 19.03 472 ASN A C 1
ATOM 3301 O O . ASN A 1 389 ? 47.545 108.936 78.641 1.00 19.55 472 ASN A O 1
ATOM 3306 N N . ASN A 1 390 ? 45.771 108.592 77.303 1.00 17.95 473 ASN A N 1
ATOM 3307 C CA . ASN A 1 390 ? 45.185 107.578 78.182 1.00 17.52 473 ASN A CA 1
ATOM 3308 C C . ASN A 1 390 ? 45.221 108.142 79.593 1.00 18.83 473 ASN A C 1
ATOM 3309 O O . ASN A 1 390 ? 45.625 107.463 80.542 1.00 19.27 473 ASN A O 1
ATOM 3314 N N . GLN A 1 391 ? 44.795 109.393 79.727 1.00 19.37 474 GLN A N 1
ATOM 3315 C CA . GLN A 1 391 ? 44.816 110.056 81.019 1.00 20.21 474 GLN A CA 1
ATOM 3316 C C . GLN A 1 391 ? 43.807 109.522 82.023 1.00 21.95 474 GLN A C 1
ATOM 3317 O O . GLN A 1 391 ? 42.645 109.276 81.700 1.00 20.04 474 GLN A O 1
ATOM 3323 N N . ILE A 1 392 ? 44.273 109.349 83.255 1.00 20.26 475 ILE A N 1
ATOM 3324 C CA . ILE A 1 392 ? 43.434 108.849 84.332 1.00 20.56 475 ILE A CA 1
ATOM 3325 C C . ILE A 1 392 ? 42.838 110.047 85.055 1.00 21.22 475 ILE A C 1
ATOM 3326 O O . ILE A 1 392 ? 43.554 110.806 85.714 1.00 20.98 475 ILE A O 1
ATOM 3331 N N A TYR A 1 393 ? 41.527 110.223 84.922 0.50 19.46 476 TYR A N 1
ATOM 3332 N N B TYR A 1 393 ? 41.528 110.224 84.923 0.50 22.01 476 TYR A N 1
ATOM 3333 C CA A TYR A 1 393 ? 40.849 111.334 85.575 0.50 19.67 476 TYR A CA 1
ATOM 3334 C CA B TYR A 1 393 ? 40.850 111.336 85.572 0.50 23.83 476 TYR A CA 1
ATOM 3335 C C A TYR A 1 393 ? 40.907 111.159 87.087 0.50 20.17 476 TYR A C 1
ATOM 3336 C C B TYR A 1 393 ? 40.898 111.160 87.085 0.50 22.64 476 TYR A C 1
ATOM 3337 O O A TYR A 1 393 ? 40.945 110.036 87.590 0.50 20.02 476 TYR A O 1
ATOM 3338 O O B TYR A 1 393 ? 40.918 110.036 87.588 0.50 22.02 476 TYR A O 1
ATOM 3355 N N . THR A 1 394 ? 40.917 112.274 87.806 1.00 21.33 477 THR A N 1
ATOM 3356 C CA . THR A 1 394 ? 40.969 112.237 89.263 1.00 23.67 477 THR A CA 1
ATOM 3357 C C . THR A 1 394 ? 39.584 112.093 89.879 1.00 24.79 477 THR A C 1
ATOM 3358 O O . THR A 1 394 ? 39.436 111.533 90.968 1.00 25.36 477 THR A O 1
ATOM 3362 N N . ASP A 1 395 ? 38.579 112.583 89.156 1.00 26.08 478 ASP A N 1
ATOM 3363 C CA . ASP A 1 395 ? 37.192 112.626 89.620 1.00 27.78 478 ASP A CA 1
ATOM 3364 C C . ASP A 1 395 ? 36.144 111.724 88.967 1.00 25.91 478 ASP A C 1
ATOM 3365 O O . ASP A 1 395 ? 34.946 111.933 89.176 1.00 26.39 478 ASP A O 1
ATOM 3370 N N . ALA A 1 396 ? 36.563 110.736 88.188 1.00 22.34 479 ALA A N 1
ATOM 3371 C CA . ALA A 1 396 ? 35.597 109.868 87.526 1.00 21.70 479 ALA A CA 1
ATOM 3372 C C . ALA A 1 396 ? 36.230 108.561 87.103 1.00 20.26 479 ALA A C 1
ATOM 3373 O O . ALA A 1 396 ? 37.453 108.418 87.128 1.00 21.13 479 ALA A O 1
ATOM 3375 N N . ILE A 1 397 ? 35.395 107.603 86.720 1.00 18.34 480 ILE A N 1
ATOM 3376 C CA . ILE A 1 397 ? 35.901 106.325 86.253 1.00 18.36 480 ILE A CA 1
ATOM 3377 C C . ILE A 1 397 ? 36.449 106.567 84.850 1.00 19.79 480 ILE A C 1
ATOM 3378 O O . ILE A 1 397 ? 35.742 107.081 83.977 1.00 18.61 480 ILE A O 1
ATOM 3383 N N . THR A 1 398 ? 37.715 106.219 84.648 1.00 16.42 481 THR A N 1
ATOM 3384 C CA . THR A 1 398 ? 38.369 106.393 83.354 1.00 17.26 481 THR A CA 1
ATOM 3385 C C . THR A 1 398 ? 38.292 105.117 82.529 1.00 16.92 481 THR A C 1
ATOM 3386 O O . THR A 1 398 ? 38.652 104.039 83.002 1.00 16.90 481 THR A O 1
ATOM 3390 N N . GLN A 1 399 ? 37.813 105.239 81.294 1.00 15.70 482 GLN A N 1
ATOM 3391 C CA . GLN A 1 399 ? 37.730 104.093 80.397 1.00 15.84 482 GLN A CA 1
ATOM 3392 C C . GLN A 1 399 ? 38.900 104.161 79.422 1.00 16.50 482 GLN A C 1
ATOM 3393 O O . GLN A 1 399 ? 39.154 105.206 78.825 1.00 16.63 482 GLN A O 1
ATOM 3399 N N . VAL A 1 400 ? 39.619 103.056 79.266 1.00 15.28 483 VAL A N 1
ATOM 3400 C CA . VAL A 1 400 ? 40.723 103.027 78.323 1.00 16.78 483 VAL A CA 1
ATOM 3401 C C . VAL A 1 400 ? 40.613 101.751 77.506 1.00 16.36 483 VAL A C 1
ATOM 3402 O O . VAL A 1 400 ? 40.986 100.667 77.965 1.00 17.66 483 VAL A O 1
ATOM 3406 N N . PRO A 1 401 ? 40.066 101.858 76.284 1.00 17.13 484 PRO A N 1
ATOM 3407 C CA . PRO A 1 401 ? 39.913 100.695 75.406 1.00 15.19 484 PRO A CA 1
ATOM 3408 C C . PRO A 1 401 ? 41.236 99.947 75.260 1.00 16.66 484 PRO A C 1
ATOM 3409 O O . PRO A 1 401 ? 42.303 100.569 75.179 1.00 16.78 484 PRO A O 1
ATOM 3413 N N . ALA A 1 402 ? 41.159 98.621 75.224 1.00 15.60 485 ALA A N 1
ATOM 3414 C CA . ALA A 1 402 ? 42.347 97.781 75.093 1.00 17.60 485 ALA A CA 1
ATOM 3415 C C . ALA A 1 402 ? 43.114 98.033 73.797 1.00 18.35 485 ALA A C 1
ATOM 3416 O O . ALA A 1 402 ? 44.328 97.817 73.742 1.00 17.95 485 ALA A O 1
ATOM 3418 N N . VAL A 1 403 ? 42.426 98.487 72.751 1.00 16.74 486 VAL A N 1
ATOM 3419 C CA . VAL A 1 403 ? 43.120 98.760 71.495 1.00 16.42 486 VAL A CA 1
ATOM 3420 C C . VAL A 1 403 ? 44.083 99.942 71.635 1.00 16.73 486 VAL A C 1
ATOM 3421 O O . VAL A 1 403 ? 44.872 100.214 70.732 1.00 17.90 486 VAL A O 1
ATOM 3425 N N . LYS A 1 404 ? 44.025 100.645 72.761 1.00 16.69 487 LYS A N 1
ATOM 3426 C CA . LYS A 1 404 ? 44.931 101.767 72.969 1.00 16.88 487 LYS A CA 1
ATOM 3427 C C . LYS A 1 404 ? 46.229 101.312 73.645 1.00 17.07 487 LYS A C 1
ATOM 3428 O O . LYS A 1 404 ? 47.007 102.127 74.150 1.00 15.39 487 LYS A O 1
ATOM 3434 N N . SER A 1 405 ? 46.446 100.000 73.642 1.00 16.20 488 SER A N 1
ATOM 3435 C CA . SER A 1 405 ? 47.671 99.412 74.190 1.00 17.54 488 SER A CA 1
ATOM 3436 C C . SER A 1 405 ? 48.799 99.788 73.231 1.00 17.95 488 SER A C 1
ATOM 3437 O O . SER A 1 405 ? 48.541 100.191 72.091 1.00 18.01 488 SER A O 1
ATOM 3440 N N . ASN A 1 406 ? 50.050 99.666 73.672 1.00 17.50 489 ASN A N 1
ATOM 3441 C CA . ASN A 1 406 ? 51.159 99.947 72.768 1.00 18.66 489 ASN A CA 1
ATOM 3442 C C . ASN A 1 406 ? 52.117 98.764 72.689 1.00 19.72 489 ASN A C 1
ATOM 3443 O O . ASN A 1 406 ? 53.233 98.882 72.182 1.00 20.69 489 ASN A O 1
ATOM 3448 N N . PHE A 1 407 ? 51.659 97.620 73.191 1.00 19.77 490 PHE A N 1
ATOM 3449 C CA . PHE A 1 407 ? 52.425 96.383 73.140 1.00 22.77 490 PHE A CA 1
ATOM 3450 C C . PHE A 1 407 ? 51.531 95.149 73.157 1.00 21.74 490 PHE A C 1
ATOM 3451 O O . PHE A 1 407 ? 50.654 95.015 74.012 1.00 22.01 490 PHE A O 1
ATOM 3459 N N . LEU A 1 408 ? 51.764 94.253 72.203 1.00 21.19 491 LEU A N 1
ATOM 3460 C CA . LEU A 1 408 ? 51.043 92.988 72.107 1.00 21.72 491 LEU A CA 1
ATOM 3461 C C . LEU A 1 408 ? 52.085 91.936 71.748 1.00 23.30 491 LEU A C 1
ATOM 3462 O O . LEU A 1 408 ? 52.910 92.170 70.867 1.00 23.10 491 LEU A O 1
ATOM 3467 N N . ASN A 1 409 ? 52.068 90.791 72.423 1.00 24.43 492 ASN A N 1
ATOM 3468 C CA . ASN A 1 409 ? 53.034 89.755 72.075 1.00 25.79 492 ASN A CA 1
ATOM 3469 C C . ASN A 1 409 ? 52.452 88.891 70.955 1.00 26.81 492 ASN A C 1
ATOM 3470 O O . ASN A 1 409 ? 51.376 89.189 70.429 1.00 25.47 492 ASN A O 1
ATOM 3475 N N . ALA A 1 410 ? 53.167 87.833 70.586 1.00 27.17 493 ALA A N 1
ATOM 3476 C CA . ALA A 1 410 ? 52.749 86.947 69.503 1.00 29.25 493 ALA A CA 1
ATOM 3477 C C . ALA A 1 410 ? 51.355 86.329 69.606 1.00 28.73 493 ALA A C 1
ATOM 3478 O O . ALA A 1 410 ? 50.712 86.088 68.582 1.00 29.73 493 ALA A O 1
ATOM 3480 N N . THR A 1 411 ? 50.886 86.064 70.822 1.00 28.39 494 THR A N 1
ATOM 3481 C CA . THR A 1 411 ? 49.571 85.456 71.000 1.00 28.55 494 THR A CA 1
ATOM 3482 C C . THR A 1 411 ? 48.475 86.431 71.438 1.00 27.37 494 THR A C 1
ATOM 3483 O O . THR A 1 411 ? 47.439 86.023 71.965 1.00 26.55 494 THR A O 1
ATOM 3487 N N . ALA A 1 412 ? 48.718 87.718 71.220 1.00 25.52 495 ALA A N 1
ATOM 3488 C CA . ALA A 1 412 ? 47.741 88.755 71.545 1.00 25.04 495 ALA A CA 1
ATOM 3489 C C . ALA A 1 412 ? 47.478 89.465 70.224 1.00 24.44 495 ALA A C 1
ATOM 3490 O O . ALA A 1 412 ? 48.415 89.850 69.527 1.00 25.44 495 ALA A O 1
ATOM 3492 N N . LYS A 1 413 ? 46.210 89.630 69.866 1.00 23.41 496 LYS A N 1
ATOM 3493 C CA . LYS A 1 413 ? 45.885 90.281 68.607 1.00 23.59 496 LYS A CA 1
ATOM 3494 C C . LYS A 1 413 ? 44.572 91.040 68.674 1.00 22.23 496 LYS A C 1
ATOM 3495 O O . LYS A 1 413 ? 43.678 90.690 69.441 1.00 21.71 496 LYS A O 1
ATOM 3501 N N . VAL A 1 414 ? 44.463 92.081 67.861 1.00 20.05 497 VAL A N 1
ATOM 3502 C CA . VAL A 1 414 ? 43.234 92.860 67.805 1.00 19.18 497 VAL A CA 1
ATOM 3503 C C . VAL A 1 414 ? 42.253 92.069 66.941 1.00 18.82 497 VAL A C 1
ATOM 3504 O O . VAL A 1 414 ? 42.640 91.487 65.918 1.00 19.39 497 VAL A O 1
ATOM 3508 N N . ILE A 1 415 ? 40.996 92.012 67.372 1.00 19.23 498 ILE A N 1
ATOM 3509 C CA . ILE A 1 415 ? 39.963 91.314 66.617 1.00 19.19 498 ILE A CA 1
ATOM 3510 C C . ILE A 1 415 ? 38.802 92.279 66.401 1.00 19.64 498 ILE A C 1
ATOM 3511 O O . ILE A 1 415 ? 38.622 93.224 67.165 1.00 18.65 498 ILE A O 1
ATOM 3516 N N . LYS A 1 416 ? 38.027 92.041 65.353 1.00 20.35 499 LYS A N 1
ATOM 3517 C CA . LYS A 1 416 ? 36.896 92.902 65.029 1.00 20.94 499 LYS A CA 1
ATOM 3518 C C . LYS A 1 416 ? 35.842 92.945 66.136 1.00 19.40 499 LYS A C 1
ATOM 3519 O O . LYS A 1 416 ? 35.427 91.904 66.651 1.00 19.98 499 LYS A O 1
ATOM 3525 N N . GLY A 1 417 ? 35.417 94.154 66.498 1.00 18.17 500 GLY A N 1
ATOM 3526 C CA . GLY A 1 417 ? 34.397 94.309 67.522 1.00 17.91 500 GLY A CA 1
ATOM 3527 C C . GLY A 1 417 ? 33.037 93.927 66.952 1.00 17.98 500 GLY A C 1
ATOM 3528 O O . GLY A 1 417 ? 32.856 93.962 65.733 1.00 19.20 500 GLY A O 1
ATOM 3529 N N . PRO A 1 418 ? 32.058 93.568 67.802 1.00 18.25 501 PRO A N 1
ATOM 3530 C CA . PRO A 1 418 ? 30.716 93.177 67.352 1.00 19.18 501 PRO A CA 1
ATOM 3531 C C . PRO A 1 418 ? 29.863 94.309 66.768 1.00 20.12 501 PRO A C 1
ATOM 3532 O O . PRO A 1 418 ? 28.884 94.056 66.058 1.00 20.96 501 PRO A O 1
ATOM 3536 N N . GLY A 1 419 ? 30.240 95.547 67.069 1.00 18.70 502 GLY A N 1
ATOM 3537 C CA . GLY A 1 419 ? 29.514 96.694 66.552 1.00 18.79 502 GLY A CA 1
ATOM 3538 C C . GLY A 1 419 ? 28.933 97.600 67.621 1.00 18.33 502 GLY A C 1
ATOM 3539 O O . GLY A 1 419 ? 28.596 98.753 67.344 1.00 19.89 502 GLY A O 1
ATOM 3540 N N . HIS A 1 420 ? 28.827 97.094 68.846 1.00 16.68 503 HIS A N 1
ATOM 3541 C CA . HIS A 1 420 ? 28.254 97.876 69.935 1.00 17.41 503 HIS A CA 1
ATOM 3542 C C . HIS A 1 420 ? 29.241 98.293 71.021 1.00 17.24 503 HIS A C 1
ATOM 3543 O O . HIS A 1 420 ? 28.839 98.842 72.044 1.00 17.66 503 HIS A O 1
ATOM 3550 N N . THR A 1 421 ? 30.531 98.050 70.803 1.00 17.75 504 THR A N 1
ATOM 3551 C CA . THR A 1 421 ? 31.534 98.411 71.804 1.00 16.81 504 THR A CA 1
ATOM 3552 C C . THR A 1 421 ? 32.312 99.690 71.483 1.00 17.61 504 THR A C 1
ATOM 3553 O O . THR A 1 421 ? 33.140 100.124 72.282 1.00 18.48 504 THR A O 1
ATOM 3557 N N . GLY A 1 422 ? 32.047 100.281 70.322 1.00 17.14 505 GLY A N 1
ATOM 3558 C CA . GLY A 1 422 ? 32.720 101.511 69.933 1.00 17.32 505 GLY A CA 1
ATOM 3559 C C . GLY A 1 422 ? 34.014 101.311 69.165 1.00 18.08 505 GLY A C 1
ATOM 3560 O O . GLY A 1 422 ? 34.667 102.279 68.768 1.00 17.03 505 GLY A O 1
ATOM 3561 N N . GLY A 1 423 ? 34.382 100.055 68.941 1.00 16.38 506 GLY A N 1
ATOM 3562 C CA . GLY A 1 423 ? 35.612 99.775 68.226 1.00 16.62 506 GLY A CA 1
ATOM 3563 C C . GLY A 1 423 ? 35.968 98.310 68.333 1.00 16.88 506 GLY A C 1
ATOM 3564 O O . GLY A 1 423 ? 35.110 97.478 68.632 1.00 17.65 506 GLY A O 1
ATOM 3565 N N . ASP A 1 424 ? 37.236 97.988 68.102 1.00 16.60 507 ASP A N 1
ATOM 3566 C CA . ASP A 1 424 ? 37.659 96.602 68.156 1.00 17.04 507 ASP A CA 1
ATOM 3567 C C . ASP A 1 424 ? 38.104 96.149 69.544 1.00 16.24 507 ASP A C 1
ATOM 3568 O O . ASP A 1 424 ? 38.037 96.913 70.512 1.00 16.29 507 ASP A O 1
ATOM 3573 N N . LEU A 1 425 ? 38.540 94.898 69.635 1.00 16.15 508 LEU A N 1
ATOM 3574 C CA . LEU A 1 425 ? 38.928 94.309 70.912 1.00 16.61 508 LEU A CA 1
ATOM 3575 C C . LEU A 1 425 ? 40.295 93.645 70.836 1.00 17.17 508 LEU A C 1
ATOM 3576 O O . LEU A 1 425 ? 40.854 93.483 69.761 1.00 17.91 508 LEU A O 1
ATOM 3581 N N . VAL A 1 426 ? 40.822 93.266 71.993 1.00 18.53 509 VAL A N 1
ATOM 3582 C CA . VAL A 1 426 ? 42.109 92.589 72.057 1.00 18.94 509 VAL A CA 1
ATOM 3583 C C . VAL A 1 426 ? 41.883 91.173 72.562 1.00 19.36 509 VAL A C 1
ATOM 3584 O O . VAL A 1 426 ? 41.366 90.973 73.662 1.00 20.33 509 VAL A O 1
ATOM 3588 N N . ALA A 1 427 ? 42.264 90.194 71.749 1.00 19.81 510 ALA A N 1
ATOM 3589 C CA . ALA A 1 427 ? 42.107 88.794 72.116 1.00 21.46 510 ALA A CA 1
ATOM 3590 C C . ALA A 1 427 ? 43.430 88.230 72.621 1.00 22.05 510 ALA A C 1
ATOM 3591 O O . ALA A 1 427 ? 44.450 88.313 71.937 1.00 23.09 510 ALA A O 1
ATOM 3593 N N . LEU A 1 428 ? 43.405 87.672 73.825 1.00 22.52 511 LEU A N 1
ATOM 3594 C CA . LEU A 1 428 ? 44.593 87.068 74.415 1.00 24.57 511 LEU A CA 1
ATOM 3595 C C . LEU A 1 428 ? 44.367 85.568 74.295 1.00 25.32 511 LEU A C 1
ATOM 3596 O O . LEU A 1 428 ? 43.460 85.017 74.919 1.00 24.81 511 LEU A O 1
ATOM 3601 N N . THR A 1 429 ? 45.178 84.913 73.473 1.00 27.50 512 THR A N 1
ATOM 3602 C CA . THR A 1 429 ? 45.039 83.480 73.261 1.00 29.39 512 THR A CA 1
ATOM 3603 C C . THR A 1 429 ? 46.312 82.738 73.633 1.00 31.20 512 THR A C 1
ATOM 3604 O O . THR A 1 429 ? 47.261 83.328 74.143 1.00 30.10 512 THR A O 1
ATOM 3608 N N . SER A 1 430 ? 46.325 81.436 73.376 1.00 34.30 513 SER A N 1
ATOM 3609 C CA . SER A 1 430 ? 47.489 80.625 73.691 1.00 36.96 513 SER A CA 1
ATOM 3610 C C . SER A 1 430 ? 47.810 79.649 72.573 1.00 39.34 513 SER A C 1
ATOM 3611 O O . SER A 1 430 ? 46.916 79.013 72.014 1.00 38.62 513 SER A O 1
ATOM 3614 N N . ASN A 1 431 ? 49.092 79.543 72.244 1.00 41.97 514 ASN A N 1
ATOM 3615 C CA . ASN A 1 431 ? 49.542 78.621 71.211 1.00 45.20 514 ASN A CA 1
ATOM 3616 C C . ASN A 1 431 ? 49.974 77.347 71.923 1.00 46.56 514 ASN A C 1
ATOM 3617 O O . ASN A 1 431 ? 50.604 76.470 71.332 1.00 47.66 514 ASN A O 1
ATOM 3622 N N . GLY A 1 432 ? 49.630 77.263 73.205 1.00 47.43 515 GLY A N 1
ATOM 3623 C CA . GLY A 1 432 ? 49.987 76.106 74.002 1.00 48.37 515 GLY A CA 1
ATOM 3624 C C . GLY A 1 432 ? 51.142 76.401 74.940 1.00 49.04 515 GLY A C 1
ATOM 3625 O O . GLY A 1 432 ? 51.215 75.850 76.039 1.00 50.13 515 GLY A O 1
ATOM 3626 N N . THR A 1 433 ? 52.045 77.279 74.511 1.00 48.40 516 THR A N 1
ATOM 3627 C CA . THR A 1 433 ? 53.204 77.634 75.320 1.00 47.65 516 THR A CA 1
ATOM 3628 C C . THR A 1 433 ? 53.182 79.089 75.787 1.00 45.88 516 THR A C 1
ATOM 3629 O O . THR A 1 433 ? 53.444 79.377 76.954 1.00 46.00 516 THR A O 1
ATOM 3633 N N . LEU A 1 434 ? 52.870 80.004 74.873 1.00 43.74 517 LEU A N 1
ATOM 3634 C CA . LEU A 1 434 ? 52.828 81.426 75.202 1.00 41.03 517 LEU A CA 1
ATOM 3635 C C . LEU A 1 434 ? 51.402 81.973 75.248 1.00 38.75 517 LEU A C 1
ATOM 3636 O O . LEU A 1 434 ? 50.615 81.747 74.331 1.00 38.15 517 LEU A O 1
ATOM 3641 N N . SER A 1 435 ? 51.079 82.687 76.324 1.00 36.29 518 SER A N 1
ATOM 3642 C CA . SER A 1 435 ? 49.756 83.284 76.485 1.00 33.78 518 SER A CA 1
ATOM 3643 C C . SER A 1 435 ? 49.814 84.752 76.076 1.00 31.34 518 SER A C 1
ATOM 3644 O O . SER A 1 435 ? 50.798 85.444 76.344 1.00 29.49 518 SER A O 1
ATOM 3647 N N . GLY A 1 436 ? 48.750 85.222 75.431 1.00 29.35 519 GLY A N 1
ATOM 3648 C CA . GLY A 1 436 ? 48.702 86.601 74.979 1.00 25.96 519 GLY A CA 1
ATOM 3649 C C . GLY A 1 436 ? 48.909 87.629 76.073 1.00 23.64 519 GLY A C 1
ATOM 3650 O O . GLY A 1 436 ? 48.369 87.505 77.172 1.00 24.57 519 GLY A O 1
ATOM 3651 N N . ARG A 1 437 ? 49.693 88.654 75.761 1.00 22.91 520 ARG A N 1
ATOM 3652 C CA . ARG A 1 437 ? 49.984 89.722 76.702 1.00 22.06 520 ARG A CA 1
ATOM 3653 C C . ARG A 1 437 ? 49.772 91.086 76.053 1.00 21.81 520 ARG A C 1
ATOM 3654 O O . ARG A 1 437 ? 50.213 91.321 74.926 1.00 21.75 520 ARG A O 1
ATOM 3662 N N . MET A 1 438 ? 49.086 91.975 76.763 1.00 21.11 521 MET A N 1
ATOM 3663 C CA . MET A 1 438 ? 48.862 93.327 76.271 1.00 19.97 521 MET A CA 1
ATOM 3664 C C . MET A 1 438 ? 49.375 94.296 77.323 1.00 19.72 521 MET A C 1
ATOM 3665 O O . MET A 1 438 ? 49.263 94.040 78.520 1.00 21.63 521 MET A O 1
ATOM 3670 N N . GLU A 1 439 ? 49.953 95.400 76.868 1.00 20.63 522 GLU A N 1
ATOM 3671 C CA . GLU A 1 439 ? 50.466 96.429 77.756 1.00 20.95 522 GLU A CA 1
ATOM 3672 C C . GLU A 1 439 ? 49.907 97.768 77.310 1.00 19.88 522 GLU A C 1
ATOM 3673 O O . GLU A 1 439 ? 49.985 98.122 76.132 1.00 19.82 522 GLU A O 1
ATOM 3679 N N . ILE A 1 440 ? 49.352 98.509 78.259 1.00 18.98 523 ILE A N 1
ATOM 3680 C CA . ILE A 1 440 ? 48.773 99.810 77.964 1.00 20.35 523 ILE A CA 1
ATOM 3681 C C . ILE A 1 440 ? 49.348 100.838 78.937 1.00 20.38 523 ILE A C 1
ATOM 3682 O O . ILE A 1 440 ? 49.349 100.633 80.151 1.00 20.70 523 ILE A O 1
ATOM 3687 N N . GLN A 1 441 ? 49.865 101.936 78.402 1.00 18.58 524 GLN A N 1
ATOM 3688 C CA . GLN A 1 441 ? 50.447 102.957 79.254 1.00 19.64 524 GLN A CA 1
ATOM 3689 C C . GLN A 1 441 ? 49.510 104.142 79.422 1.00 19.49 524 GLN A C 1
ATOM 3690 O O . GLN A 1 441 ? 49.060 104.745 78.448 1.00 19.70 524 GLN A O 1
ATOM 3696 N N . CYS A 1 442 ? 49.217 104.453 80.681 1.00 19.09 525 CYS A N 1
ATOM 3697 C CA . CYS A 1 442 ? 48.318 105.539 81.040 1.00 20.02 525 CYS A CA 1
ATOM 3698 C C . CYS A 1 442 ? 49.046 106.613 81.834 1.00 21.91 525 CYS A C 1
ATOM 3699 O O . CYS A 1 442 ? 50.043 106.335 82.503 1.00 23.51 525 CYS A O 1
ATOM 3702 N N . LYS A 1 443 ? 48.540 107.838 81.761 1.00 21.09 526 LYS A N 1
ATOM 3703 C CA . LYS A 1 443 ? 49.130 108.956 82.482 1.00 21.69 526 LYS A CA 1
ATOM 3704 C C . LYS A 1 443 ? 48.202 109.405 83.596 1.00 22.21 526 LYS A C 1
ATOM 3705 O O . LYS A 1 443 ? 47.021 109.639 83.361 1.00 21.65 526 LYS A O 1
ATOM 3711 N N . THR A 1 444 ? 48.720 109.512 84.815 1.00 20.16 527 THR A N 1
ATOM 3712 C CA . THR A 1 444 ? 47.884 109.995 85.901 1.00 20.55 527 THR A CA 1
ATOM 3713 C C . THR A 1 444 ? 47.794 111.507 85.740 1.00 20.48 527 THR A C 1
ATOM 3714 O O . THR A 1 444 ? 48.634 112.119 85.076 1.00 20.62 527 THR A O 1
ATOM 3718 N N . SER A 1 445 ? 46.764 112.106 86.325 1.00 19.88 528 SER A N 1
ATOM 3719 C CA . SER A 1 445 ? 46.584 113.548 86.250 1.00 20.97 528 SER A CA 1
ATOM 3720 C C . SER A 1 445 ? 47.455 114.205 87.312 1.00 21.81 528 SER A C 1
ATOM 3721 O O . SER A 1 445 ? 48.163 113.522 88.051 1.00 22.89 528 SER A O 1
ATOM 3724 N N . ILE A 1 446 ? 47.404 115.530 87.379 1.00 23.23 529 ILE A N 1
ATOM 3725 C CA . ILE A 1 446 ? 48.178 116.267 88.369 1.00 24.50 529 ILE A CA 1
ATOM 3726 C C . ILE A 1 446 ? 47.344 116.498 89.627 1.00 26.45 529 ILE A C 1
ATOM 3727 O O . ILE A 1 446 ? 46.234 117.023 89.554 1.00 27.10 529 ILE A O 1
ATOM 3732 N N . PHE A 1 447 ? 47.879 116.089 90.773 1.00 27.02 530 PHE A N 1
ATOM 3733 C CA . PHE A 1 447 ? 47.211 116.283 92.058 1.00 27.47 530 PHE A CA 1
ATOM 3734 C C . PHE A 1 447 ? 48.264 116.458 93.154 1.00 29.71 530 PHE A C 1
ATOM 3735 O O . PHE A 1 447 ? 49.437 116.143 92.948 1.00 27.11 530 PHE A O 1
ATOM 3743 N N . ASN A 1 448 ? 47.846 116.962 94.313 1.00 31.90 531 ASN A N 1
ATOM 3744 C CA . ASN A 1 448 ? 48.773 117.225 95.414 1.00 35.66 531 ASN A CA 1
ATOM 3745 C C . ASN A 1 448 ? 49.087 116.077 96.370 1.00 36.24 531 ASN A C 1
ATOM 3746 O O . ASN A 1 448 ? 50.141 116.076 97.008 1.00 36.68 531 ASN A O 1
ATOM 3751 N N . ASP A 1 449 ? 48.182 115.112 96.480 1.00 36.64 532 ASP A N 1
ATOM 3752 C CA . ASP A 1 449 ? 48.390 113.976 97.374 1.00 36.81 532 ASP A CA 1
ATOM 3753 C C . ASP A 1 449 ? 49.673 113.229 97.024 1.00 36.64 532 ASP A C 1
ATOM 3754 O O . ASP A 1 449 ? 50.028 113.106 95.851 1.00 35.26 532 ASP A O 1
ATOM 3759 N N . PRO A 1 450 ? 50.393 112.726 98.041 1.00 35.84 533 PRO A N 1
ATOM 3760 C CA . PRO A 1 450 ? 51.633 111.991 97.775 1.00 35.93 533 PRO A CA 1
ATOM 3761 C C . PRO A 1 450 ? 51.332 110.863 96.793 1.00 35.56 533 PRO A C 1
ATOM 3762 O O . PRO A 1 450 ? 52.073 110.632 95.836 1.00 36.31 533 PRO A O 1
ATOM 3766 N N . THR A 1 451 ? 50.230 110.166 97.049 1.00 34.26 534 THR A N 1
ATOM 3767 C CA . THR A 1 451 ? 49.777 109.073 96.199 1.00 33.94 534 THR A CA 1
ATOM 3768 C C . THR A 1 451 ? 48.272 108.937 96.363 1.00 32.73 534 THR A C 1
ATOM 3769 O O . THR A 1 451 ? 47.719 109.305 97.402 1.00 32.43 534 THR A O 1
ATOM 3773 N N . ARG A 1 452 ? 47.612 108.423 95.332 1.00 28.56 535 ARG A N 1
ATOM 3774 C CA . ARG A 1 452 ? 46.175 108.210 95.382 1.00 27.64 535 ARG A CA 1
ATOM 3775 C C . ARG A 1 452 ? 45.876 106.767 95.024 1.00 25.74 535 ARG A C 1
ATOM 3776 O O . ARG A 1 452 ? 46.631 106.131 94.288 1.00 26.64 535 ARG A O 1
ATOM 3784 N N . SER A 1 453 ? 44.776 106.249 95.556 1.00 23.71 536 SER A N 1
ATOM 3785 C CA . SER A 1 453 ? 44.395 104.872 95.298 1.00 23.40 536 SER A CA 1
ATOM 3786 C C . SER A 1 453 ? 43.370 104.784 94.187 1.00 22.59 536 SER A C 1
ATOM 3787 O O . SER A 1 453 ? 42.430 105.576 94.129 1.00 22.47 536 SER A O 1
ATOM 3790 N N . TYR A 1 454 ? 43.568 103.814 93.305 1.00 22.07 537 TYR A N 1
ATOM 3791 C CA . TYR A 1 454 ? 42.661 103.597 92.192 1.00 22.63 537 TYR A CA 1
ATOM 3792 C C . TYR A 1 454 ? 42.394 102.117 92.001 1.00 22.65 537 TYR A C 1
ATOM 3793 O O . TYR A 1 454 ? 43.302 101.289 92.098 1.00 22.34 537 TYR A O 1
ATOM 3802 N N . GLY A 1 455 ? 41.140 101.783 91.731 1.00 21.25 538 GLY A N 1
ATOM 3803 C CA . GLY A 1 455 ? 40.812 100.400 91.466 1.00 19.83 538 GLY A CA 1
ATOM 3804 C C . GLY A 1 455 ? 41.089 100.190 89.988 1.00 21.07 538 GLY A C 1
ATOM 3805 O O . GLY A 1 455 ? 41.203 101.163 89.233 1.00 20.01 538 GLY A O 1
ATOM 3806 N N . LEU A 1 456 ? 41.243 98.939 89.576 1.00 19.91 539 LEU A N 1
ATOM 3807 C CA . LEU A 1 456 ? 41.470 98.618 88.172 1.00 20.03 539 LEU A CA 1
ATOM 3808 C C . LEU A 1 456 ? 40.425 97.576 87.821 1.00 21.14 539 LEU A C 1
ATOM 3809 O O . LEU A 1 456 ? 40.371 96.501 88.425 1.00 20.69 539 LEU A O 1
ATOM 3814 N N . ARG A 1 457 ? 39.584 97.907 86.849 1.00 18.80 540 ARG A N 1
ATOM 3815 C CA . ARG A 1 457 ? 38.518 97.017 86.425 1.00 19.45 540 ARG A CA 1
ATOM 3816 C C . ARG A 1 457 ? 38.687 96.680 84.949 1.00 19.56 540 ARG A C 1
ATOM 3817 O O . ARG A 1 457 ? 39.243 97.464 84.185 1.00 20.18 540 ARG A O 1
ATOM 3825 N N . ILE A 1 458 ? 38.216 95.503 84.561 1.00 17.95 541 ILE A N 1
ATOM 3826 C CA . ILE A 1 458 ? 38.327 95.049 83.187 1.00 20.14 541 ILE A CA 1
ATOM 3827 C C . ILE A 1 458 ? 36.974 94.605 82.647 1.00 19.89 541 ILE A C 1
ATOM 3828 O O . ILE A 1 458 ? 36.266 93.840 83.304 1.00 20.37 541 ILE A O 1
ATOM 3833 N N . ARG A 1 459 ? 36.606 95.104 81.468 1.00 18.70 542 ARG A N 1
ATOM 3834 C CA . ARG A 1 459 ? 35.359 94.697 80.823 1.00 18.91 542 ARG A CA 1
ATOM 3835 C C . ARG A 1 459 ? 35.864 93.699 79.796 1.00 18.71 542 ARG A C 1
ATOM 3836 O O . ARG A 1 459 ? 36.641 94.054 78.905 1.00 18.97 542 ARG A O 1
ATOM 3844 N N . TYR A 1 460 ? 35.417 92.453 79.913 1.00 18.84 543 TYR A N 1
ATOM 3845 C CA . TYR A 1 460 ? 35.915 91.391 79.053 1.00 20.68 543 TYR A CA 1
ATOM 3846 C C . TYR A 1 460 ? 34.885 90.330 78.709 1.00 20.01 543 TYR A C 1
ATOM 3847 O O . TYR A 1 460 ? 33.769 90.319 79.223 1.00 22.09 543 TYR A O 1
ATOM 3856 N N . ALA A 1 461 ? 35.315 89.412 77.853 1.00 21.17 544 ALA A N 1
ATOM 3857 C CA . ALA A 1 461 ? 34.519 88.262 77.449 1.00 22.34 544 ALA A CA 1
ATOM 3858 C C . ALA A 1 461 ? 35.508 87.099 77.527 1.00 23.61 544 ALA A C 1
ATOM 3859 O O . ALA A 1 461 ? 36.681 87.261 77.194 1.00 22.60 544 ALA A O 1
ATOM 3861 N N . ALA A 1 462 ? 35.050 85.940 77.987 1.00 23.81 545 ALA A N 1
ATOM 3862 C CA . ALA A 1 462 ? 35.927 84.776 78.094 1.00 25.57 545 ALA A CA 1
ATOM 3863 C C . ALA A 1 462 ? 35.116 83.503 77.905 1.00 26.08 545 ALA A C 1
ATOM 3864 O O . ALA A 1 462 ? 33.938 83.458 78.251 1.00 27.30 545 ALA A O 1
ATOM 3866 N N . ASN A 1 463 ? 35.747 82.469 77.357 1.00 27.38 546 ASN A N 1
ATOM 3867 C CA . ASN A 1 463 ? 35.051 81.209 77.122 1.00 28.69 546 ASN A CA 1
ATOM 3868 C C . ASN A 1 463 ? 35.369 80.151 78.173 1.00 30.67 546 ASN A C 1
ATOM 3869 O O . ASN A 1 463 ? 35.073 78.973 77.980 1.00 31.99 546 ASN A O 1
ATOM 3874 N N . SER A 1 464 ? 35.957 80.578 79.287 1.00 30.85 547 SER A N 1
ATOM 3875 C CA . SER A 1 464 ? 36.314 79.663 80.371 1.00 32.99 547 SER A CA 1
ATOM 3876 C C . SER A 1 464 ? 36.918 80.425 81.550 1.00 33.37 547 SER A C 1
ATOM 3877 O O . SER A 1 464 ? 37.396 81.549 81.390 1.00 33.65 547 SER A O 1
ATOM 3880 N N . PRO A 1 465 ? 36.879 79.834 82.758 1.00 33.98 548 PRO A N 1
ATOM 3881 C CA . PRO A 1 465 ? 37.447 80.495 83.938 1.00 33.84 548 PRO A CA 1
ATOM 3882 C C . PRO A 1 465 ? 38.963 80.472 83.772 1.00 34.45 548 PRO A C 1
ATOM 3883 O O . PRO A 1 465 ? 39.601 79.434 83.961 1.00 34.91 548 PRO A O 1
ATOM 3887 N N . ILE A 1 466 ? 39.532 81.616 83.415 1.00 32.96 549 ILE A N 1
ATOM 3888 C CA . ILE A 1 466 ? 40.964 81.715 83.175 1.00 30.99 549 ILE A CA 1
ATOM 3889 C C . ILE A 1 466 ? 41.680 82.647 84.145 1.00 31.36 549 ILE A C 1
ATOM 3890 O O . ILE A 1 466 ? 41.232 83.763 84.402 1.00 30.40 549 ILE A O 1
ATOM 3895 N N . VAL A 1 467 ? 42.802 82.177 84.679 1.00 29.45 550 VAL A N 1
ATOM 3896 C CA . VAL A 1 467 ? 43.580 82.973 85.612 1.00 29.16 550 VAL A CA 1
ATOM 3897 C C . VAL A 1 467 ? 44.347 84.049 84.857 1.00 28.79 550 VAL A C 1
ATOM 3898 O O . VAL A 1 467 ? 45.046 83.764 83.883 1.00 28.30 550 VAL A O 1
ATOM 3902 N N . LEU A 1 468 ? 44.212 85.288 85.315 1.00 28.33 551 LEU A N 1
ATOM 3903 C CA . LEU A 1 468 ? 44.893 86.409 84.683 1.00 27.57 551 LEU A CA 1
ATOM 3904 C C . LEU A 1 468 ? 45.909 87.068 85.601 1.00 27.45 551 LEU A C 1
ATOM 3905 O O . LEU A 1 468 ? 45.647 87.296 86.781 1.00 27.78 551 LEU A O 1
ATOM 3910 N N . ASN A 1 469 ? 47.076 87.368 85.050 1.00 27.32 552 ASN A N 1
ATOM 3911 C CA . ASN A 1 469 ? 48.096 88.071 85.802 1.00 28.05 552 ASN A CA 1
ATOM 3912 C C . ASN A 1 469 ? 47.911 89.523 85.381 1.00 26.40 552 ASN A C 1
ATOM 3913 O O . ASN A 1 469 ? 48.004 89.845 84.197 1.00 26.83 552 ASN A O 1
ATOM 3918 N N . VAL A 1 470 ? 47.613 90.385 86.343 1.00 24.63 553 VAL A N 1
ATOM 3919 C CA . VAL A 1 470 ? 47.410 91.801 86.060 1.00 24.33 553 VAL A CA 1
ATOM 3920 C C . VAL A 1 470 ? 48.392 92.607 86.892 1.00 24.25 553 VAL A C 1
ATOM 3921 O O . VAL A 1 470 ? 48.488 92.425 88.108 1.00 24.84 553 VAL A O 1
ATOM 3925 N N . SER A 1 471 ? 49.112 93.511 86.240 1.00 22.86 554 SER A N 1
ATOM 3926 C CA . SER A 1 471 ? 50.109 94.312 86.935 1.00 22.77 554 SER A CA 1
ATOM 3927 C C . SER A 1 471 ? 50.164 95.759 86.474 1.00 23.95 554 SER A C 1
ATOM 3928 O O . SER A 1 471 ? 49.640 96.111 85.417 1.00 24.43 554 SER A O 1
ATOM 3931 N N . TYR A 1 472 ? 50.805 96.595 87.282 1.00 21.86 555 TYR A N 1
ATOM 3932 C CA . TYR A 1 472 ? 50.984 97.994 86.935 1.00 22.15 555 TYR A CA 1
ATOM 3933 C C . TYR A 1 472 ? 52.386 98.412 87.348 1.00 24.05 555 TYR A C 1
ATOM 3934 O O . TYR A 1 472 ? 52.847 98.086 88.444 1.00 24.12 555 TYR A O 1
ATOM 3943 N N . VAL A 1 473 ? 53.068 99.106 86.447 1.00 24.25 556 VAL A N 1
ATOM 3944 C CA . VAL A 1 473 ? 54.427 99.561 86.688 1.00 25.11 556 VAL A CA 1
ATOM 3945 C C . VAL A 1 473 ? 54.467 101.072 86.851 1.00 27.81 556 VAL A C 1
ATOM 3946 O O . VAL A 1 473 ? 53.915 101.818 86.037 1.00 27.36 556 VAL A O 1
ATOM 3950 N N . LEU A 1 474 ? 55.125 101.514 87.917 1.00 26.91 557 LEU A N 1
ATOM 3951 C CA . LEU A 1 474 ? 55.262 102.930 88.219 1.00 29.05 557 LEU A CA 1
ATOM 3952 C C . LEU A 1 474 ? 56.700 103.179 88.647 1.00 29.95 557 LEU A C 1
ATOM 3953 O O . LEU A 1 474 ? 57.174 102.576 89.607 1.00 30.46 557 LEU A O 1
ATOM 3958 N N . GLN A 1 475 ? 57.391 104.054 87.928 1.00 30.33 558 GLN A N 1
ATOM 3959 C CA . GLN A 1 475 ? 58.770 104.374 88.262 1.00 33.56 558 GLN A CA 1
ATOM 3960 C C . GLN A 1 475 ? 59.635 103.111 88.320 1.00 33.70 558 GLN A C 1
ATOM 3961 O O . GLN A 1 475 ? 60.367 102.885 89.286 1.00 32.96 558 GLN A O 1
ATOM 3967 N N . GLY A 1 476 ? 59.532 102.288 87.278 1.00 32.48 559 GLY A N 1
ATOM 3968 C CA . GLY A 1 476 ? 60.313 101.064 87.198 1.00 33.00 559 GLY A CA 1
ATOM 3969 C C . GLY A 1 476 ? 59.906 99.919 88.108 1.00 32.07 559 GLY A C 1
ATOM 3970 O O . GLY A 1 476 ? 60.401 98.801 87.954 1.00 34.27 559 GLY A O 1
ATOM 3971 N N . VAL A 1 477 ? 59.004 100.179 89.048 1.00 30.61 560 VAL A N 1
ATOM 3972 C CA . VAL A 1 477 ? 58.557 99.151 89.980 1.00 29.62 560 VAL A CA 1
ATOM 3973 C C . VAL A 1 477 ? 57.218 98.534 89.592 1.00 29.08 560 VAL A C 1
ATOM 3974 O O . VAL A 1 477 ? 56.225 99.240 89.414 1.00 27.40 560 VAL A O 1
ATOM 3978 N N . SER A 1 478 ? 57.197 97.210 89.486 1.00 27.82 561 SER A N 1
ATOM 3979 C CA . SER A 1 478 ? 55.987 96.490 89.113 1.00 28.49 561 SER A CA 1
ATOM 3980 C C . SER A 1 478 ? 55.309 95.790 90.285 1.00 28.53 561 SER A C 1
ATOM 3981 O O . SER A 1 478 ? 55.962 95.164 91.124 1.00 28.27 561 SER A O 1
ATOM 3984 N N . ARG A 1 479 ? 53.988 95.918 90.335 1.00 26.26 562 ARG A N 1
ATOM 3985 C CA . ARG A 1 479 ? 53.174 95.282 91.357 1.00 26.52 562 ARG A CA 1
ATOM 3986 C C . ARG A 1 479 ? 52.065 94.552 90.613 1.00 28.05 562 ARG A C 1
ATOM 3987 O O . ARG A 1 479 ? 51.462 95.100 89.686 1.00 26.96 562 ARG A O 1
ATOM 3995 N N . GLY A 1 480 ? 51.810 93.309 91.002 1.00 28.05 563 GLY A N 1
ATOM 3996 C CA . GLY A 1 480 ? 50.788 92.548 90.316 1.00 29.36 563 GLY A CA 1
ATOM 3997 C C . GLY A 1 480 ? 49.880 91.726 91.198 1.00 29.42 563 GLY A C 1
ATOM 3998 O O . GLY A 1 480 ? 50.044 91.661 92.418 1.00 30.18 563 GLY A O 1
ATOM 3999 N N . THR A 1 481 ? 48.908 91.092 90.560 1.00 28.24 564 THR A N 1
ATOM 4000 C CA . THR A 1 481 ? 47.954 90.255 91.261 1.00 28.91 564 THR A CA 1
ATOM 4001 C C . THR A 1 481 ? 47.383 89.264 90.264 1.00 29.63 564 THR A C 1
ATOM 4002 O O . THR A 1 481 ? 47.700 89.313 89.074 1.00 28.23 564 THR A O 1
ATOM 4006 N N . THR A 1 482 ? 46.561 88.346 90.752 1.00 30.29 565 THR A N 1
ATOM 4007 C CA . THR A 1 482 ? 45.938 87.366 89.883 1.00 31.25 565 THR A CA 1
ATOM 4008 C C . THR A 1 482 ? 44.447 87.389 90.153 1.00 31.55 565 THR A C 1
ATOM 4009 O O . THR A 1 482 ? 44.012 87.627 91.280 1.00 31.62 565 THR A O 1
ATOM 4013 N N . ILE A 1 483 ? 43.668 87.161 89.107 1.00 31.18 566 ILE A N 1
ATOM 4014 C CA . ILE A 1 483 ? 42.222 87.136 89.227 1.00 30.64 566 ILE A CA 1
ATOM 4015 C C . ILE A 1 483 ? 41.727 86.266 88.087 1.00 30.39 566 ILE A C 1
ATOM 4016 O O . ILE A 1 483 ? 42.301 86.277 86.999 1.00 31.40 566 ILE A O 1
ATOM 4021 N N . SER A 1 484 ? 40.679 85.492 88.336 1.00 30.12 567 SER A N 1
ATOM 4022 C CA . SER A 1 484 ? 40.156 84.614 87.306 1.00 29.92 567 SER A CA 1
ATOM 4023 C C . SER A 1 484 ? 38.915 85.179 86.647 1.00 29.31 567 SER A C 1
ATOM 4024 O O . SER A 1 484 ? 38.093 85.826 87.293 1.00 29.50 567 SER A O 1
ATOM 4027 N N . THR A 1 485 ? 38.795 84.937 85.349 1.00 29.47 568 THR A N 1
ATOM 4028 C CA . THR A 1 485 ? 37.637 85.391 84.601 1.00 29.78 568 THR A CA 1
ATOM 4029 C C . THR A 1 485 ? 36.551 84.348 84.814 1.00 31.29 568 THR A C 1
ATOM 4030 O O . THR A 1 485 ? 36.812 83.263 85.340 1.00 30.68 568 THR A O 1
ATOM 4034 N N . GLU A 1 486 ? 35.331 84.687 84.421 1.00 31.26 569 GLU A N 1
ATOM 4035 C CA . GLU A 1 486 ? 34.226 83.749 84.505 1.00 31.69 569 GLU A CA 1
ATOM 4036 C C . GLU A 1 486 ? 34.005 83.376 83.047 1.00 31.46 569 GLU A C 1
ATOM 4037 O O . GLU A 1 486 ? 34.510 84.057 82.152 1.00 31.09 569 GLU A O 1
ATOM 4043 N N . SER A 1 487 ? 33.286 82.289 82.797 1.00 30.43 570 SER A N 1
ATOM 4044 C CA . SER A 1 487 ? 33.005 81.902 81.424 1.00 31.31 570 SER A CA 1
ATOM 4045 C C . SER A 1 487 ? 31.807 82.765 81.041 1.00 30.75 570 SER A C 1
ATOM 4046 O O . SER A 1 487 ? 30.740 82.643 81.640 1.00 31.89 570 SER A O 1
ATOM 4049 N N . THR A 1 488 ? 31.984 83.646 80.060 1.00 29.77 571 THR A N 1
ATOM 4050 C CA . THR A 1 488 ? 30.901 84.540 79.655 1.00 28.37 571 THR A CA 1
ATOM 4051 C C . THR A 1 488 ? 30.256 84.184 78.321 1.00 28.40 571 THR A C 1
ATOM 4052 O O . THR A 1 488 ? 29.186 84.699 77.990 1.00 28.40 571 THR A O 1
ATOM 4056 N N . PHE A 1 489 ? 30.897 83.314 77.549 1.00 28.67 572 PHE A N 1
ATOM 4057 C CA . PHE A 1 489 ? 30.340 82.927 76.259 1.00 30.49 572 PHE A CA 1
ATOM 4058 C C . PHE A 1 489 ? 30.882 81.591 75.778 1.00 32.01 572 PHE A C 1
ATOM 4059 O O . PHE A 1 489 ? 31.846 81.059 76.328 1.00 31.63 572 PHE A O 1
ATOM 4067 N N . SER A 1 490 ? 30.248 81.065 74.738 1.00 33.96 573 SER A N 1
ATOM 4068 C CA . SER A 1 490 ? 30.655 79.806 74.135 1.00 36.77 573 SER A CA 1
ATOM 4069 C C . SER A 1 490 ? 30.325 79.856 72.648 1.00 37.11 573 SER A C 1
ATOM 4070 O O . SER A 1 490 ? 29.290 80.393 72.249 1.00 36.78 573 SER A O 1
ATOM 4073 N N . ARG A 1 491 ? 31.220 79.311 71.833 1.00 38.25 574 ARG A N 1
ATOM 4074 C CA . ARG A 1 491 ? 31.038 79.277 70.388 1.00 38.96 574 ARG A CA 1
ATOM 4075 C C . ARG A 1 491 ? 31.504 77.928 69.849 1.00 41.91 574 ARG A C 1
ATOM 4076 O O . ARG A 1 491 ? 32.489 77.367 70.328 1.00 41.36 574 ARG A O 1
ATOM 4084 N N . PRO A 1 492 ? 30.793 77.388 68.848 1.00 44.11 575 PRO A N 1
ATOM 4085 C CA . PRO A 1 492 ? 31.143 76.097 68.245 1.00 45.78 575 PRO A CA 1
ATOM 4086 C C . PRO A 1 492 ? 32.574 76.068 67.710 1.00 47.40 575 PRO A C 1
ATOM 4087 O O . PRO A 1 492 ? 33.003 76.984 67.006 1.00 47.98 575 PRO A O 1
ATOM 4091 N N . ASN A 1 493 ? 33.306 75.011 68.052 1.00 48.49 576 ASN A N 1
ATOM 4092 C CA . ASN A 1 493 ? 34.688 74.844 67.613 1.00 49.44 576 ASN A CA 1
ATOM 4093 C C . ASN A 1 493 ? 35.604 75.926 68.178 1.00 48.94 576 ASN A C 1
ATOM 4094 O O . ASN A 1 493 ? 36.734 76.097 67.720 1.00 49.27 576 ASN A O 1
ATOM 4099 N N . ASN A 1 494 ? 35.107 76.649 69.177 1.00 47.95 577 ASN A N 1
ATOM 4100 C CA . ASN A 1 494 ? 35.863 77.717 69.822 1.00 46.46 577 ASN A CA 1
ATOM 4101 C C . ASN A 1 494 ? 36.503 78.706 68.852 1.00 44.54 577 ASN A C 1
ATOM 4102 O O . ASN A 1 494 ? 37.644 79.126 69.041 1.00 43.37 577 ASN A O 1
ATOM 4107 N N . ILE A 1 495 ? 35.762 79.077 67.814 1.00 42.14 578 ILE A N 1
ATOM 4108 C CA . ILE A 1 495 ? 36.255 80.037 66.835 1.00 40.83 578 ILE A CA 1
ATOM 4109 C C . ILE A 1 495 ? 36.150 81.430 67.452 1.00 38.59 578 ILE A C 1
ATOM 4110 O O . ILE A 1 495 ? 35.201 81.710 68.184 1.00 37.80 578 ILE A O 1
ATOM 4115 N N . ILE A 1 496 ? 37.123 82.294 67.171 1.00 36.21 579 ILE A N 1
ATOM 4116 C CA . ILE A 1 496 ? 37.094 83.656 67.702 1.00 34.63 579 ILE A CA 1
ATOM 4117 C C . ILE A 1 496 ? 35.742 84.269 67.348 1.00 31.84 579 ILE A C 1
ATOM 4118 O O . ILE A 1 496 ? 35.380 84.353 66.178 1.00 32.66 579 ILE A O 1
ATOM 4123 N N . PRO A 1 497 ? 34.978 84.708 68.362 1.00 31.00 580 PRO A N 1
ATOM 4124 C CA . PRO A 1 497 ? 33.659 85.308 68.138 1.00 30.14 580 PRO A CA 1
ATOM 4125 C C . PRO A 1 497 ? 33.663 86.655 67.425 1.00 30.12 580 PRO A C 1
ATOM 4126 O O . PRO A 1 497 ? 34.383 87.574 67.812 1.00 29.87 580 PRO A O 1
ATOM 4130 N N . THR A 1 498 ? 32.850 86.761 66.380 1.00 29.71 581 THR A N 1
ATOM 4131 C CA . THR A 1 498 ? 32.732 87.997 65.617 1.00 30.62 581 THR A CA 1
ATOM 4132 C C . THR A 1 498 ? 31.400 88.644 65.976 1.00 30.24 581 THR A C 1
ATOM 4133 O O . THR A 1 498 ? 31.079 89.737 65.504 1.00 31.14 581 THR A O 1
ATOM 4137 N N . ASP A 1 499 ? 30.634 87.962 66.823 1.00 27.91 582 ASP A N 1
ATOM 4138 C CA . ASP A 1 499 ? 29.313 88.438 67.211 1.00 27.20 582 ASP A CA 1
ATOM 4139 C C . ASP A 1 499 ? 29.038 88.449 68.712 1.00 25.43 582 ASP A C 1
ATOM 4140 O O . ASP A 1 499 ? 27.940 88.097 69.143 1.00 25.30 582 ASP A O 1
ATOM 4145 N N . LEU A 1 500 ? 30.022 88.853 69.508 1.00 23.48 583 LEU A N 1
ATOM 4146 C CA . LEU A 1 500 ? 29.832 88.910 70.953 1.00 22.76 583 LEU A CA 1
ATOM 4147 C C . LEU A 1 500 ? 28.639 89.796 71.291 1.00 22.55 583 LEU A C 1
ATOM 4148 O O . LEU A 1 500 ? 28.475 90.876 70.719 1.00 22.96 583 LEU A O 1
ATOM 4153 N N . LYS A 1 501 ? 27.810 89.333 72.221 1.00 21.87 584 LYS A N 1
ATOM 4154 C CA . LYS A 1 501 ? 26.630 90.078 72.638 1.00 22.20 584 LYS A CA 1
ATOM 4155 C C . LYS A 1 501 ? 26.919 90.898 73.890 1.00 22.18 584 LYS A C 1
ATOM 4156 O O . LYS A 1 501 ? 27.891 90.647 74.602 1.00 21.73 584 LYS A O 1
ATOM 4162 N N . TYR A 1 502 ? 26.066 91.879 74.157 1.00 21.73 585 TYR A N 1
ATOM 4163 C CA . TYR A 1 502 ? 26.226 92.727 75.327 1.00 21.38 585 TYR A CA 1
ATOM 4164 C C . TYR A 1 502 ? 26.347 91.871 76.589 1.00 22.55 585 TYR A C 1
ATOM 4165 O O . TYR A 1 502 ? 27.234 92.086 77.412 1.00 21.08 585 TYR A O 1
ATOM 4174 N N . GLU A 1 503 ? 25.452 90.896 76.727 1.00 22.83 586 GLU A N 1
ATOM 4175 C CA . GLU A 1 503 ? 25.442 90.013 77.890 1.00 24.81 586 GLU A CA 1
ATOM 4176 C C . GLU A 1 503 ? 26.685 89.135 78.012 1.00 24.37 586 GLU A C 1
ATOM 4177 O O . GLU A 1 503 ? 26.911 88.526 79.057 1.00 25.43 586 GLU A O 1
ATOM 4183 N N . GLU A 1 504 ? 27.484 89.059 76.954 1.00 22.47 587 GLU A N 1
ATOM 4184 C CA . GLU A 1 504 ? 28.685 88.230 76.997 1.00 23.07 587 GLU A CA 1
ATOM 4185 C C . GLU A 1 504 ? 29.909 88.993 77.504 1.00 22.86 587 GLU A C 1
ATOM 4186 O O . GLU A 1 504 ? 31.016 88.454 77.566 1.00 23.00 587 GLU A O 1
ATOM 4192 N N . PHE A 1 505 ? 29.698 90.252 77.877 1.00 21.99 588 PHE A N 1
ATOM 4193 C CA . PHE A 1 505 ? 30.763 91.066 78.448 1.00 22.24 588 PHE A CA 1
ATOM 4194 C C . PHE A 1 505 ? 30.479 91.209 79.939 1.00 23.11 588 PHE A C 1
ATOM 4195 O O . PHE A 1 505 ? 29.364 91.552 80.337 1.00 23.09 588 PHE A O 1
ATOM 4203 N N . ARG A 1 506 ? 31.482 90.925 80.761 1.00 22.20 589 ARG A N 1
ATOM 4204 C CA . ARG A 1 506 ? 31.338 91.036 82.206 1.00 21.88 589 ARG A CA 1
ATOM 4205 C C . ARG A 1 506 ? 32.496 91.855 82.762 1.00 20.81 589 ARG A C 1
ATOM 4206 O O . ARG A 1 506 ? 33.337 92.334 82.006 1.00 20.66 589 ARG A O 1
ATOM 4214 N N . TYR A 1 507 ? 32.534 92.010 84.081 1.00 21.26 590 TYR A N 1
ATOM 4215 C CA . TYR A 1 507 ? 33.580 92.792 84.722 1.00 20.93 590 TYR A CA 1
ATOM 4216 C C . TYR A 1 507 ? 34.292 92.060 85.853 1.00 22.21 590 TYR A C 1
ATOM 4217 O O . TYR A 1 507 ? 33.688 91.265 86.575 1.00 23.10 590 TYR A O 1
ATOM 4226 N N . LYS A 1 508 ? 35.580 92.356 85.995 1.00 22.60 591 LYS A N 1
ATOM 4227 C CA . LYS A 1 508 ? 36.420 91.800 87.053 1.00 23.63 591 LYS A CA 1
ATOM 4228 C C . LYS A 1 508 ? 37.278 92.945 87.575 1.00 23.92 591 LYS A C 1
ATOM 4229 O O . LYS A 1 508 ? 37.675 93.824 86.806 1.00 22.92 591 LYS A O 1
ATOM 4235 N N . ASP A 1 509 ? 37.560 92.938 88.876 1.00 23.08 592 ASP A N 1
ATOM 4236 C CA . ASP A 1 509 ? 38.347 94.002 89.494 1.00 23.42 592 ASP A CA 1
ATOM 4237 C C . ASP A 1 509 ? 39.661 93.523 90.110 1.00 25.00 592 ASP A C 1
ATOM 4238 O O . ASP A 1 509 ? 39.727 93.269 91.315 1.00 26.07 592 ASP A O 1
ATOM 4243 N N . PRO A 1 510 ? 40.725 93.401 89.297 1.00 24.45 593 PRO A N 1
ATOM 4244 C CA . PRO A 1 510 ? 42.022 92.951 89.820 1.00 24.86 593 PRO A CA 1
ATOM 4245 C C . PRO A 1 510 ? 42.506 93.794 91.000 1.00 25.55 593 PRO A C 1
ATOM 4246 O O . PRO A 1 510 ? 43.072 93.265 91.959 1.00 25.43 593 PRO A O 1
ATOM 4250 N N . PHE A 1 511 ? 42.300 95.105 90.923 1.00 23.41 594 PHE A N 1
ATOM 4251 C CA . PHE A 1 511 ? 42.668 95.995 92.015 1.00 24.88 594 PHE A CA 1
ATOM 4252 C C . PHE A 1 511 ? 41.395 96.684 92.476 1.00 25.56 594 PHE A C 1
ATOM 4253 O O . PHE A 1 511 ? 40.590 97.132 91.654 1.00 25.10 594 PHE A O 1
ATOM 4261 N N . ASP A 1 512 ? 41.205 96.756 93.789 1.00 25.76 595 ASP A N 1
ATOM 4262 C CA . ASP A 1 512 ? 40.001 97.355 94.348 1.00 27.24 595 ASP A CA 1
ATOM 4263 C C . ASP A 1 512 ? 40.273 98.190 95.593 1.00 27.78 595 ASP A C 1
ATOM 4264 O O . ASP A 1 512 ? 41.417 98.526 95.892 1.00 27.17 595 ASP A O 1
ATOM 4269 N N . ALA A 1 513 ? 39.207 98.517 96.318 1.00 29.27 596 ALA A N 1
ATOM 4270 C CA . ALA A 1 513 ? 39.317 99.327 97.525 1.00 31.36 596 ALA A CA 1
ATOM 4271 C C . ALA A 1 513 ? 40.179 98.665 98.595 1.00 32.45 596 ALA A C 1
ATOM 4272 O O . ALA A 1 513 ? 40.808 99.352 99.400 1.00 33.80 596 ALA A O 1
ATOM 4274 N N . ILE A 1 514 ? 40.209 97.336 98.602 1.00 32.48 597 ILE A N 1
ATOM 4275 C CA . ILE A 1 514 ? 41.004 96.602 99.585 1.00 33.43 597 ILE A CA 1
ATOM 4276 C C . ILE A 1 514 ? 42.487 96.662 99.224 1.00 32.40 597 ILE A C 1
ATOM 4277 O O . ILE A 1 514 ? 43.327 97.014 100.053 1.00 33.28 597 ILE A O 1
ATOM 4282 N N . VAL A 1 515 ? 42.802 96.313 97.982 1.00 30.41 598 VAL A N 1
ATOM 4283 C CA . VAL A 1 515 ? 44.176 96.350 97.490 1.00 28.64 598 VAL A CA 1
ATOM 4284 C C . VAL A 1 515 ? 44.147 97.108 96.167 1.00 26.99 598 VAL A C 1
ATOM 4285 O O . VAL A 1 515 ? 44.051 96.509 95.097 1.00 25.42 598 VAL A O 1
ATOM 4289 N N . PRO A 1 516 ? 44.228 98.444 96.231 1.00 27.56 599 PRO A N 1
ATOM 4290 C CA . PRO A 1 516 ? 44.199 99.282 95.032 1.00 26.63 599 PRO A CA 1
ATOM 4291 C C . PRO A 1 516 ? 45.563 99.580 94.441 1.00 26.89 599 PRO A C 1
ATOM 4292 O O . PRO A 1 516 ? 46.598 99.223 95.009 1.00 27.14 599 PRO A O 1
ATOM 4296 N N . MET A 1 517 ? 45.550 100.235 93.285 1.00 24.80 600 MET A N 1
ATOM 4297 C CA . MET A 1 517 ? 46.786 100.657 92.652 1.00 23.75 600 MET A CA 1
ATOM 4298 C C . MET A 1 517 ? 47.115 101.953 93.383 1.00 24.03 600 MET A C 1
ATOM 4299 O O . MET A 1 517 ? 46.234 102.789 93.600 1.00 24.85 600 MET A O 1
ATOM 4304 N N . ARG A 1 518 ? 48.368 102.117 93.787 1.00 24.06 601 ARG A N 1
ATOM 4305 C CA . ARG A 1 518 ? 48.779 103.329 94.478 1.00 25.14 601 ARG A CA 1
ATOM 4306 C C . ARG A 1 518 ? 49.635 104.103 93.489 1.00 25.55 601 ARG A C 1
ATOM 4307 O O . ARG A 1 518 ? 50.779 103.740 93.215 1.00 25.91 601 ARG A O 1
ATOM 4315 N N . LEU A 1 519 ? 49.059 105.169 92.941 1.00 24.47 602 LEU A N 1
ATOM 4316 C CA . LEU A 1 519 ? 49.737 105.967 91.927 1.00 24.60 602 LEU A CA 1
ATOM 4317 C C . LEU A 1 519 ? 50.071 107.391 92.349 1.00 24.15 602 LEU A C 1
ATOM 4318 O O . LEU A 1 519 ? 49.320 108.026 93.084 1.00 24.76 602 LEU A O 1
ATOM 4323 N N . SER A 1 520 ? 51.208 107.887 91.869 1.00 24.25 603 SER A N 1
ATOM 4324 C CA . SER A 1 520 ? 51.632 109.249 92.165 1.00 25.12 603 SER A CA 1
ATOM 4325 C C . SER A 1 520 ? 51.178 110.176 91.033 1.00 23.92 603 SER A C 1
ATOM 4326 O O . SER A 1 520 ? 50.751 109.714 89.972 1.00 23.34 603 SER A O 1
ATOM 4329 N N . SER A 1 521 ? 51.277 111.479 91.273 1.00 23.24 604 SER A N 1
ATOM 4330 C CA . SER A 1 521 ? 50.846 112.506 90.328 1.00 22.73 604 SER A CA 1
ATOM 4331 C C . SER A 1 521 ? 51.648 112.659 89.036 1.00 23.24 604 SER A C 1
ATOM 4332 O O . SER A 1 521 ? 52.875 112.660 89.047 1.00 22.10 604 SER A O 1
ATOM 4335 N N . ASN A 1 522 ? 50.928 112.789 87.924 1.00 21.87 605 ASN A N 1
ATOM 4336 C CA . ASN A 1 522 ? 51.526 112.999 86.607 1.00 21.58 605 ASN A CA 1
ATOM 4337 C C . ASN A 1 522 ? 52.675 112.049 86.271 1.00 22.54 605 ASN A C 1
ATOM 4338 O O . ASN A 1 522 ? 53.806 112.485 86.021 1.00 20.90 605 ASN A O 1
ATOM 4343 N N . GLN A 1 523 ? 52.375 110.753 86.259 1.00 20.91 606 GLN A N 1
ATOM 4344 C CA . GLN A 1 523 ? 53.365 109.719 85.958 1.00 23.21 606 GLN A CA 1
ATOM 4345 C C . GLN A 1 523 ? 52.828 108.777 84.885 1.00 23.53 606 GLN A C 1
ATOM 4346 O O . GLN A 1 523 ? 51.613 108.643 84.723 1.00 24.26 606 GLN A O 1
ATOM 4352 N N . LEU A 1 524 ? 53.730 108.126 84.156 1.00 21.69 607 LEU A N 1
ATOM 4353 C CA . LEU A 1 524 ? 53.318 107.177 83.128 1.00 23.66 607 LEU A CA 1
ATOM 4354 C C . LEU A 1 524 ? 53.221 105.805 83.784 1.00 23.19 607 LEU A C 1
ATOM 4355 O O . LEU A 1 524 ? 54.209 105.279 84.301 1.00 23.69 607 LEU A O 1
ATOM 4360 N N . ILE A 1 525 ? 52.021 105.235 83.763 1.00 22.06 608 ILE A N 1
ATOM 4361 C CA . ILE A 1 525 ? 51.760 103.936 84.370 1.00 22.71 608 ILE A CA 1
ATOM 4362 C C . ILE A 1 525 ? 51.634 102.856 83.306 1.00 23.82 608 ILE A C 1
ATOM 4363 O O . ILE A 1 525 ? 50.905 103.027 82.331 1.00 23.02 608 ILE A O 1
ATOM 4368 N N . THR A 1 526 ? 52.342 101.745 83.483 1.00 21.74 609 THR A N 1
ATOM 4369 C CA . THR A 1 526 ? 52.245 100.655 82.522 1.00 22.59 609 THR A CA 1
ATOM 4370 C C . THR A 1 526 ? 51.383 99.541 83.096 1.00 22.81 609 THR A C 1
ATOM 4371 O O . THR A 1 526 ? 51.754 98.895 84.078 1.00 24.97 609 THR A O 1
ATOM 4375 N N . ILE A 1 527 ? 50.223 99.321 82.488 1.00 19.72 610 ILE A N 1
ATOM 4376 C CA . ILE A 1 527 ? 49.319 98.278 82.944 1.00 19.95 610 ILE A CA 1
ATOM 4377 C C . ILE A 1 527 ? 49.392 97.112 81.973 1.00 20.87 610 ILE A C 1
ATOM 4378 O O . ILE A 1 527 ? 49.369 97.299 80.756 1.00 20.76 610 ILE A O 1
ATOM 4383 N N . ALA A 1 528 ? 49.496 95.904 82.511 1.00 20.80 611 ALA A N 1
ATOM 4384 C CA . ALA A 1 528 ? 49.598 94.725 81.669 1.00 21.18 611 ALA A CA 1
ATOM 4385 C C . ALA A 1 528 ? 48.647 93.624 82.093 1.00 20.58 611 ALA A C 1
ATOM 4386 O O . ALA A 1 528 ? 48.340 93.469 83.277 1.00 22.03 611 ALA A O 1
ATOM 4388 N N . ILE A 1 529 ? 48.183 92.862 81.110 1.00 21.26 612 ILE A N 1
ATOM 4389 C CA . ILE A 1 529 ? 47.278 91.748 81.346 1.00 21.47 612 ILE A CA 1
ATOM 4390 C C . ILE A 1 529 ? 47.796 90.563 80.548 1.00 22.42 612 ILE A C 1
ATOM 4391 O O . ILE A 1 529 ? 48.116 90.692 79.367 1.00 22.56 612 ILE A O 1
ATOM 4396 N N . GLN A 1 530 ? 47.891 89.409 81.197 1.00 24.06 613 GLN A N 1
ATOM 4397 C CA . GLN A 1 530 ? 48.365 88.208 80.524 1.00 25.50 613 GLN A CA 1
ATOM 4398 C C . GLN A 1 530 ? 47.911 86.967 81.276 1.00 26.40 613 GLN A C 1
ATOM 4399 O O . GLN A 1 530 ? 48.177 86.822 82.469 1.00 25.10 613 GLN A O 1
ATOM 4405 N N . PRO A 1 531 ? 47.196 86.062 80.591 1.00 27.95 614 PRO A N 1
ATOM 4406 C CA . PRO A 1 531 ? 46.719 84.836 81.235 1.00 29.52 614 PRO A CA 1
ATOM 4407 C C . PRO A 1 531 ? 47.886 84.004 81.753 1.00 32.12 614 PRO A C 1
ATOM 4408 O O . PRO A 1 531 ? 48.992 84.075 81.219 1.00 30.09 614 PRO A O 1
ATOM 4412 N N . LEU A 1 532 ? 47.630 83.228 82.799 1.00 35.39 615 LEU A N 1
ATOM 4413 C CA . LEU A 1 532 ? 48.647 82.371 83.396 1.00 39.81 615 LEU A CA 1
ATOM 4414 C C . LEU A 1 532 ? 48.424 80.942 82.913 1.00 42.39 615 LEU A C 1
ATOM 4415 O O . LEU A 1 532 ? 47.368 80.360 83.158 1.00 43.13 615 LEU A O 1
ATOM 4420 N N . ASN A 1 533 ? 49.417 80.389 82.221 1.00 45.88 616 ASN A N 1
ATOM 4421 C CA . ASN A 1 533 ? 49.336 79.025 81.699 1.00 48.97 616 ASN A CA 1
ATOM 4422 C C . ASN A 1 533 ? 47.923 78.691 81.234 1.00 49.36 616 ASN A C 1
ATOM 4423 O O . ASN A 1 533 ? 47.189 77.960 81.900 1.00 50.22 616 ASN A O 1
ATOM 4428 N N . MET A 1 534 ? 47.556 79.238 80.081 1.00 49.48 617 MET A N 1
ATOM 4429 C CA . MET A 1 534 ? 46.237 79.035 79.501 1.00 49.29 617 MET A CA 1
ATOM 4430 C C . MET A 1 534 ? 46.287 77.975 78.402 1.00 49.82 617 MET A C 1
ATOM 4431 O O . MET A 1 534 ? 47.287 77.856 77.693 1.00 50.29 617 MET A O 1
ATOM 4436 N N . THR A 1 535 ? 45.212 77.202 78.268 1.00 49.74 618 THR A N 1
ATOM 4437 C CA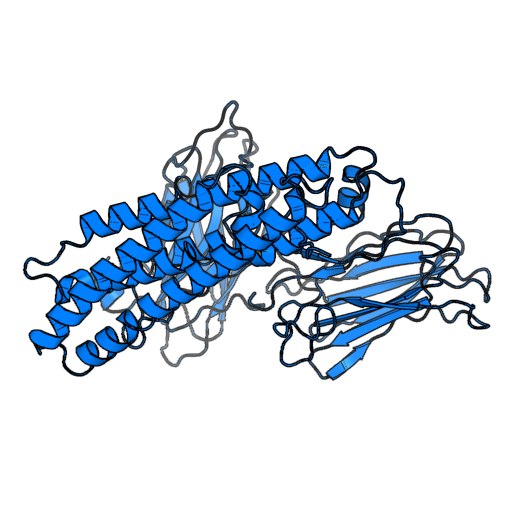 . THR A 1 535 ? 45.151 76.156 77.250 1.00 50.43 618 THR A CA 1
ATOM 4438 C C . THR A 1 535 ? 45.040 76.760 75.852 1.00 50.18 618 THR A C 1
ATOM 4439 O O . THR A 1 535 ? 44.787 77.955 75.701 1.00 50.60 618 THR A O 1
ATOM 4443 N N . SER A 1 536 ? 45.220 75.924 74.834 1.00 49.25 619 SER A N 1
ATOM 4444 C CA . SER A 1 536 ? 45.167 76.373 73.447 1.00 48.77 619 SER A CA 1
ATOM 4445 C C . SER A 1 536 ? 43.771 76.714 72.929 1.00 47.76 619 SER A C 1
ATOM 4446 O O . SER A 1 536 ? 43.634 77.314 71.864 1.00 48.02 619 SER A O 1
ATOM 4449 N N . ASN A 1 537 ? 42.736 76.333 73.669 1.00 46.59 620 ASN A N 1
ATOM 4450 C CA . ASN A 1 537 ? 41.370 76.620 73.243 1.00 46.04 620 ASN A CA 1
ATOM 4451 C C . ASN A 1 537 ? 40.726 77.736 74.057 1.00 43.73 620 ASN A C 1
ATOM 4452 O O . ASN A 1 537 ? 39.626 78.187 73.741 1.00 44.00 620 ASN A O 1
ATOM 4457 N N . ASN A 1 538 ? 41.413 78.179 75.104 1.00 41.16 621 ASN A N 1
ATOM 4458 C CA . ASN A 1 538 ? 40.894 79.240 75.956 1.00 38.32 621 ASN A CA 1
ATOM 4459 C C . ASN A 1 538 ? 41.124 80.613 75.342 1.00 36.09 621 ASN A C 1
ATOM 4460 O O . ASN A 1 538 ? 42.146 80.859 74.696 1.00 33.67 621 ASN A O 1
ATOM 4465 N N . GLN A 1 539 ? 40.162 81.507 75.549 1.00 32.32 622 GLN A N 1
ATOM 4466 C CA . GLN A 1 539 ? 40.253 82.853 75.005 1.00 31.31 622 GLN A CA 1
ATOM 4467 C C . GLN A 1 539 ? 39.757 83.893 76.000 1.00 28.74 622 GLN A C 1
ATOM 4468 O O . GLN A 1 539 ? 38.723 83.712 76.639 1.00 27.10 622 GLN A O 1
ATOM 4474 N N . VAL A 1 540 ? 40.517 84.972 76.136 1.00 27.21 623 VAL A N 1
ATOM 4475 C CA . VAL A 1 540 ? 40.149 86.076 77.007 1.00 25.77 623 VAL A CA 1
ATOM 4476 C C . VAL A 1 540 ? 40.169 87.296 76.099 1.00 24.73 623 VAL A C 1
ATOM 4477 O O . VAL A 1 540 ? 41.216 87.669 75.572 1.00 24.00 623 VAL A O 1
ATOM 4481 N N . ILE A 1 541 ? 39.006 87.905 75.908 1.00 23.13 624 ILE A N 1
ATOM 4482 C CA . ILE A 1 541 ? 38.885 89.063 75.034 1.00 22.01 624 ILE A CA 1
ATOM 4483 C C . ILE A 1 541 ? 38.630 90.310 75.863 1.00 20.46 624 ILE A C 1
ATOM 4484 O O . ILE A 1 541 ? 37.641 90.394 76.587 1.00 20.92 624 ILE A O 1
ATOM 4489 N N . ILE A 1 542 ? 39.537 91.276 75.760 1.00 18.85 625 ILE A N 1
ATOM 4490 C CA . ILE A 1 542 ? 39.429 92.505 76.532 1.00 19.00 625 ILE A CA 1
ATOM 4491 C C . ILE A 1 542 ? 38.838 93.647 75.717 1.00 17.98 625 ILE A C 1
ATOM 4492 O O . ILE A 1 542 ? 39.296 93.931 74.607 1.00 18.37 625 ILE A O 1
ATOM 4497 N N . ASP A 1 543 ? 37.815 94.293 76.265 1.00 17.90 626 ASP A N 1
ATOM 4498 C CA . ASP A 1 543 ? 37.210 95.435 75.591 1.00 17.88 626 ASP A CA 1
ATOM 4499 C C . ASP A 1 543 ? 37.954 96.669 76.088 1.00 16.80 626 ASP A C 1
ATOM 4500 O O . ASP A 1 543 ? 38.529 97.425 75.301 1.00 18.07 626 ASP A O 1
ATOM 4505 N N . ARG A 1 544 ? 37.975 96.852 77.403 1.00 16.89 627 ARG A N 1
ATOM 4506 C CA . ARG A 1 544 ? 38.658 98.002 77.975 1.00 17.15 627 ARG A CA 1
ATOM 4507 C C . ARG A 1 544 ? 39.001 97.825 79.441 1.00 18.39 627 ARG A C 1
ATOM 4508 O O . ARG A 1 544 ? 38.413 96.991 80.136 1.00 18.89 627 ARG A O 1
ATOM 4516 N N . ILE A 1 545 ? 39.982 98.593 79.903 1.00 17.97 628 ILE A N 1
ATOM 4517 C CA . ILE A 1 545 ? 40.311 98.579 81.314 1.00 18.54 628 ILE A CA 1
ATOM 4518 C C . ILE A 1 545 ? 39.659 99.860 81.820 1.00 18.18 628 ILE A C 1
ATOM 4519 O O . ILE A 1 545 ? 39.392 100.786 81.043 1.00 19.24 628 ILE A O 1
ATOM 4524 N N . GLU A 1 546 ? 39.380 99.906 83.112 1.00 17.89 629 GLU A N 1
ATOM 4525 C CA . GLU A 1 546 ? 38.768 101.076 83.708 1.00 19.36 629 GLU A CA 1
ATOM 4526 C C . GLU A 1 546 ? 39.473 101.375 85.015 1.00 20.10 629 GLU A C 1
ATOM 4527 O O . GLU A 1 546 ? 39.750 100.470 85.806 1.00 20.91 629 GLU A O 1
ATOM 4533 N N . ILE A 1 547 ? 39.783 102.647 85.229 1.00 19.83 630 ILE A N 1
ATOM 4534 C CA . ILE A 1 547 ? 40.462 103.067 86.442 1.00 19.68 630 ILE A CA 1
ATOM 4535 C C . ILE A 1 547 ? 39.438 103.771 87.323 1.00 20.30 630 ILE A C 1
ATOM 4536 O O . ILE A 1 547 ? 38.772 104.711 86.891 1.00 19.48 630 ILE A O 1
ATOM 4541 N N . ILE A 1 548 ? 39.319 103.306 88.564 1.00 19.95 631 ILE A N 1
ATOM 4542 C CA . ILE A 1 548 ? 38.327 103.834 89.494 1.00 20.41 631 ILE A CA 1
ATOM 4543 C C . ILE A 1 548 ? 38.888 104.543 90.723 1.00 22.48 631 ILE A C 1
ATOM 4544 O O . ILE A 1 548 ? 39.526 103.915 91.573 1.00 21.85 631 ILE A O 1
ATOM 4549 N N . PRO A 1 549 ? 38.659 105.862 90.836 1.00 21.30 632 PRO A N 1
ATOM 4550 C CA . PRO A 1 549 ? 39.172 106.582 92.007 1.00 22.42 632 PRO A CA 1
ATOM 4551 C C . PRO A 1 549 ? 38.564 105.951 93.258 1.00 24.88 632 PRO A C 1
ATOM 4552 O O . PRO A 1 549 ? 37.347 105.763 93.329 1.00 23.37 632 PRO A O 1
ATOM 4556 N N . ILE A 1 550 ? 39.402 105.603 94.231 1.00 26.20 633 ILE A N 1
ATOM 4557 C CA . ILE A 1 550 ? 38.893 104.991 95.451 1.00 28.75 633 ILE A CA 1
ATOM 4558 C C . ILE A 1 550 ? 38.501 106.063 96.453 1.00 32.94 633 ILE A C 1
ATOM 4559 O O . ILE A 1 550 ? 39.348 106.629 97.139 1.00 33.06 633 ILE A O 1
ATOM 4564 N N . THR A 1 551 ? 37.204 106.342 96.521 1.00 37.07 634 THR A N 1
ATOM 4565 C CA . THR A 1 551 ? 36.676 107.342 97.438 1.00 41.27 634 THR A CA 1
ATOM 4566 C C . THR A 1 551 ? 35.947 106.626 98.570 1.00 43.63 634 THR A C 1
ATOM 4567 O O . THR A 1 551 ? 35.814 105.400 98.553 1.00 43.77 634 THR A O 1
ATOM 4571 N N . GLN A 1 552 ? 35.475 107.390 99.549 1.00 46.50 635 GLN A N 1
ATOM 4572 C CA . GLN A 1 552 ? 34.760 106.809 100.679 1.00 49.62 635 GLN A CA 1
ATOM 4573 C C . GLN A 1 552 ? 33.571 105.989 100.188 1.00 50.84 635 GLN A C 1
ATOM 4574 O O . GLN A 1 552 ? 33.303 104.899 100.694 1.00 51.59 635 GLN A O 1
ATOM 4580 N N . SER A 1 553 ? 32.865 106.521 99.195 1.00 52.54 636 SER A N 1
ATOM 4581 C CA . SER A 1 553 ? 31.702 105.848 98.627 1.00 54.29 636 SER A CA 1
ATOM 4582 C C . SER A 1 553 ? 32.082 104.502 98.014 1.00 55.39 636 SER A C 1
ATOM 4583 O O . SER A 1 553 ? 31.430 103.489 98.269 1.00 54.84 636 SER A O 1
ATOM 4586 N N . VAL A 1 554 ? 33.136 104.499 97.203 1.00 56.95 637 VAL A N 1
ATOM 4587 C CA . VAL A 1 554 ? 33.603 103.275 96.559 1.00 59.30 637 VAL A CA 1
ATOM 4588 C C . VAL A 1 554 ? 34.053 102.264 97.611 1.00 61.67 637 VAL A C 1
ATOM 4589 O O . VAL A 1 554 ? 33.837 101.061 97.463 1.00 61.16 637 VAL A O 1
ATOM 4593 N N . LEU A 1 555 ? 34.681 102.764 98.671 1.00 64.54 638 LEU A N 1
ATOM 4594 C CA . LEU A 1 555 ? 35.160 101.912 99.752 1.00 67.82 638 LEU A CA 1
ATOM 4595 C C . LEU A 1 555 ? 34.000 101.201 100.442 1.00 70.15 638 LEU A C 1
ATOM 4596 O O . LEU A 1 555 ? 34.017 99.980 100.607 1.00 70.47 638 LEU A O 1
ATOM 4601 N N . ASP A 1 556 ? 32.992 101.972 100.840 1.00 72.64 639 ASP A N 1
ATOM 4602 C CA . ASP A 1 556 ? 31.821 101.418 101.512 1.00 75.37 639 ASP A CA 1
ATOM 4603 C C . ASP A 1 556 ? 31.050 100.471 100.598 1.00 77.68 639 ASP A C 1
ATOM 4604 O O . ASP A 1 556 ? 30.527 99.449 101.046 1.00 77.43 639 ASP A O 1
ATOM 4609 N N . GLU A 1 557 ? 30.983 100.817 99.317 1.00 80.30 640 GLU A N 1
ATOM 4610 C CA . GLU A 1 557 ? 30.271 100.006 98.337 1.00 83.26 640 GLU A CA 1
ATOM 4611 C C . GLU A 1 557 ? 30.947 98.649 98.164 1.00 84.09 640 GLU A C 1
ATOM 4612 O O . GLU A 1 557 ? 30.283 97.613 98.138 1.00 85.88 640 GLU A O 1
ATOM 4618 N N . THR A 1 558 ? 32.272 98.664 98.051 1.00 84.21 641 THR A N 1
ATOM 4619 C CA . THR A 1 558 ? 33.044 97.437 97.885 1.00 84.33 641 THR A CA 1
ATOM 4620 C C . THR A 1 558 ? 32.911 96.545 99.116 1.00 84.80 641 THR A C 1
ATOM 4621 O O . THR A 1 558 ? 32.454 95.393 98.961 1.00 84.42 641 THR A O 1
#

Nearest PDB structures (foldseek):
  1w99-assembly1_A  TM=1.002E+00  e=0.000E+00  Bacillus thuringiensis serovar israelensis
  4moa-assembly1_A  TM=9.950E-01  e=1.808E-102  Bacillus thuringiensis serovar israelensis
  6ovb-assembly1_A  TM=8.665E-01  e=1.261E-36  Bacillus thuringiensis
  6owk-assembly1_A  TM=8.075E-01  e=3.969E-38  Bacillus thuringiensis
  1ji6-assembly1_A  TM=7.837E-01  e=5.244E-37  Bacillus thuringiensis

InterPro domains:
  IPR001178 Pesticidal crystal protein, domain II [PF00555] (284-470)
  IPR005638 Pesticidal crystal protein, domain III [PF03944] (480-634)
  IPR005639 Pesticidal crystal protein, domain I [PF03945] (68-268)
  IPR008979 Galactose-binding-like domain superfamily [SSF49785] (471-634)
  IPR008979 Galactose-binding-like domain superfamily [SSF49785] (1007-1089)
  IPR036399 Pesticidal crystal protein, central domain superfamily [G3DSA:2.100.10.10] (289-468)
  IPR036399 Pesticidal crystal protein, central domain superfamily [SSF51096] (284-470)
  IPR036716 Pesticidal crystal protein, N-terminal domain superfamily [G3DSA:1.20.190.10] (40-270)
  IPR036716 Pesticidal crystal protein, N-terminal domain superfamily [SSF56849] (15-268)
  IPR038979 Pesticidal crystal protein [PTHR37003] (15-274)
  IPR041587 Pesticidal crystal protein Cry, domain V [PF17997] (713-903)
  IPR048645 Cry1Ac-like, domain VII [PF21463] (1016-1094)

Organism: Bacillus thuringiensis subsp. israelensis (NCBI:txid1430)

Sequence (558 aa):
TPERVWNDFMTNTGNLLIDQTVTAYVRTDANAKMTVVKDYLDDQYTTKFNTWKREPNNQSYRTAVITQFNLTSAKLRETAVYFSNLVGYELLLLPIYAQVVVANFNLLLIRDGLINAQEWSLARSAGDQLYNTMVQYTKEEYIAHSITWYNKGLDVLRNKSNGQWITFNDYKREMTIQVLDILALFASYDPRRYPADKIDNTKKLSKTEFTREIYTALVESPSSKSIAALEAALTRDVHLFTWLKRVDFWTNTIYQDLRFLSANKIGFSSSYTNSSAMQESGIYGSSSGFGSNLTHQIQLNSNVYKTSITDTSSSPSNRVTKMDFYKIDGTLASSSYNSNITTPTPEEEGLRTTFFGFSTNENTPNQPTVVNDYTHILSSYIKTDVVVIDYNSNRVSSFAWTHKKIVDPNNQIYYTDAITQVPAVKSNFLNATAKVIKGPGHTGGDLVALTSNGTLSGRMEIQCKTSIFNDPTRSYGLRIRYAANSPIVLNVSYVLQGVSRGTTISTESTFSRPNNIIPTDLKYEEFRYKDPFDAIVPMRLSSNQLITIAIQPLNMTSNNQVIIDRIEIIPITQSVLDET